Protein 1LAM (pdb70)

Organism: Bos taurus (NCBI:txid9913)

InterPro domains:
  IPR000819 Peptidase M17, leucyl aminopeptidase, C-terminal [PF00883] (197-508)
  IPR000819 Peptidase M17, leucyl aminopeptidase, C-terminal [PS00631] (362-369)
  IPR008283 Peptidase M17, leucyl aminopeptidase, N-terminal [PF02789] (37-168)
  IPR011356 Peptidase M17, leucine aminopeptidase/peptidase B [PR00481] (277-294)
  IPR011356 Peptidase M17, leucine aminopeptidase/peptidase B [PR00481] (299-320)
  IPR011356 Peptidase M17, leucine aminopeptidase/peptidase B [PR00481] (336-357)
  IPR011356 Peptidase M17, leucine aminopeptidase/peptidase B [PR00481] (358-378)
  IPR011356 Peptidase M17, leucine aminopeptidase/peptidase B [PR00481] (386-401)
  IPR011356 Peptidase M17, leucine aminopeptidase/peptidase B [PTHR11963] (36-516)
  IPR011356 Peptidase M17, leucine aminopeptidase/peptidase B [cd00433] (33-511)
  IPR023042 Peptidase M17, leucine aminopeptidase [MF_00181] (21-516)
  IPR043472 Macro domain-like [G3DSA:3.40.220.10] (33-197)
  IPR043472 Macro domain-like [SSF52949] (33-190)

Foldseek 3Di:
DEAEEWEWEDDDPVDPDTGTDPVVVVVCVVLVNVVVVVCVVVDDDAAQLDKDWDADSDPVHRIYIYFYQYHLPQQFDPVQLAGNSLLSLLNRLLSRLVVCQVVVHAEYAYECSVQLLSNLLSNLQSVDDQPPPDPDDTHHHHYYHDDDDCPVRNVLNPLLNVLLSQLQNLQFDFLVCNAQVNVLVVLVVLLVVLAVQKDKDFAFPVVCVVLVAFLLVQQFFQDPGTKTKIKMKHQLAPDNLPQAAEEEEEAACAEQQEPLGDDDPPSRSRNNQRSQLSLVSSLSSSCSNVSQNGMYMYIYTHHHGYYDPRHDDAQDWTAGSVRFIEHENGSSQSSLSSLLNRQLVVVVSVHPAYETEGLGDVVVCVVQAQSAWEKEWLDPVLVVLLSNLCNHVVRHYDYDYADVVLLVQFCPDDPTRGYSAGPDPPPRVNNSVSSNVVSDPDNHYMYTNCNRNQWDPPPSSSHHGGGRSPPNSSSNSSSNVVSD

Solvent-accessible surface area: 19747 Å² total; per-residue (Å²): 111,61,0,0,0,0,0,2,19,22,103,66,189,166,56,134,64,24,74,18,9,81,16,0,101,81,8,27,149,117,11,110,27,81,0,33,108,56,11,93,124,44,42,95,89,10,144,52,27,135,46,53,27,13,135,61,15,48,163,68,16,50,8,0,0,0,0,0,4,6,104,128,121,17,30,104,36,140,161,75,37,52,45,66,10,32,16,26,16,6,16,0,0,0,14,0,0,79,59,0,13,114,65,123,13,66,41,2,42,0,1,22,2,75,31,5,29,2,0,0,3,0,0,32,0,0,24,47,56,42,34,89,120,128,194,137,131,81,50,132,21,52,25,138,24,40,55,78,159,56,109,152,41,11,105,46,0,34,25,1,0,49,5,1,16,20,0,7,78,0,0,34,4,40,15,135,82,5,20,0,48,72,0,0,81,10,0,46,91,39,0,102,102,17,12,168,94,13,49,18,76,52,50,72,93,62,33,0,83,132,45,103,0,24,0,0,34,5,3,4,86,6,17,160,46,77,11,9,0,0,4,0,39,2,91,13,17,128,73,96,96,58,55,18,2,0,0,0,0,6,0,0,1,42,4,8,0,1,80,29,113,57,83,90,86,107,42,80,57,38,45,0,5,0,0,0,0,0,0,0,1,0,0,0,9,2,0,0,113,48,72,9,67,16,13,1,9,1,0,0,0,0,0,24,6,72,52,52,91,133,7,7,117,67,28,32,65,18,118,0,58,63,32,68,43,0,14,0,54,52,3,40,10,1,2,17,0,0,0,0,0,0,0,22,20,0,44,74,45,120,13,71,1,0,0,0,0,0,7,20,13,55,35,2,68,152,52,56,23,22,37,12,1,0,0,0,5,70,10,68,98,0,36,66,84,0,47,69,0,1,27,46,4,8,5,53,4,135,87,30,44,31,122,114,111,32,10,165,18,0,81,82,26,163,110,19,74,1,12,0,59,15,93,134,232,78,43,20,3,8,4,0,0,1,0,0,54,42,8,16,128,21,93,76,0,0,0,1,0,0,20,8,1,16,31,2,127,115,77,22,70,5,6,45,162,19,5,0,0,10,0,0,2,1,0,0,7,3,0,51,92,58,23,164

Secondary structure (DSSP, 8-state):
-EEEEEEEPPPPTT-SSPPB-HHHHHHHHHTTTHHHHHHHHT-SPPPTT-EEEEEEEETTEEEEEEEE---TT--EETTTTEEHHHHHHHHHHHHHHHHHHHTT-SEEEE--TT-HHHHHHHHHHHH----TT-SS-PPP-EEEESSSS-HHHHHHHHHHHHHHHHHHHHHHS-TTTS-HHHHHHHHHHHHHHH-SSEEEEEE-HHHHHHTT-HHHHHHHTTSSSPPEEEEEEEE-SSSTTSPPEEEEE-EEEEE--TTSPPPSTTGGGGGGTTHHHHHHHHHHHHHHHTT-SSEEEEEEEEEEE--STTS--TTEEEE-TTS-EEEES-TT--HHHHHHHHHHHHHTT--SEEEEEE---HHHHHHHTTS-EEEEES-HHHHHHHHHHHHHHS--EEE----HHHHHHHH--SSSSEESS-SSSTTHHHHHHHHHHTT---SSEEEEE-GGGSEESSSSTTS-SEE--TTHHHHHHHHHHHH-

Radius of gyration: 23.84 Å; Cα contacts (8 Å, |Δi|>4): 1180; chains: 1; bounding box: 74×49×53 Å

B-factor: mean 13.64, std 7.64, range [2.0, 50.79]

GO terms:
  GO:0004177 aminopeptidase activity (F, EXP)
  GO:0004180 carboxypeptidase activity (F, EXP)
  GO:0005737 cytoplasm (C, IDA)
  GO:0097718 disordered domain specific binding (F, IPI)

Sequence (484 aa):
TKGLVLGIYSKEKEEDEPQFTSAGENFNKLVSGKLREILNISGPPLKAGKTRTFYGLHEDFPSVVVVGLGKKTAGIDEQENWHEGKENIRAAVAAGCRQIQDLEIPSVEVDPCGDAQAAAEGAVLGLYEYDDLKQKRKVVVSAKLHGSEDQEAWQRGVLFASGQNLARRLMETPANEMTPTKFAEIVEENLKSASIKTDVFIRPKSWIEEQEMGSFLSVAKGSEEPPVFLEIHYKGSPNASEPPLVFVGKGITFDSGGISIKAAANMDLMRADMGGAATICSAIVSAAKLDLPINIVGLAPLCENMPSGKANKPGDVVRARNGKTIQVDNTDAEGRLILADALCYAHTFNPKVIINAATLTGAMDIALGSGATGVFTNSSWLWNKLFEASIETGDRVWRMPLFEHYTRQVIDCQLADVNNIGKYRSAGACTAAAFLKEFVTHPKWAHLDIAGVMTNKDEVPYLRKGMAGRPTRTLIEFLFRFSQ

Nearest PDB structures (foldseek):
  2ewb-assembly1_A  TM=1.000E+00  e=9.509E-94  Bos taurus
  2j9a-assembly1_A  TM=1.001E+00  e=2.720E-93  Bos taurus
  1bll-assembly1_E  TM=1.001E+00  e=2.549E-89  Bos taurus
  1gyt-assembly2_I  TM=8.696E-01  e=6.888E-42  Escherichia coli K-12
  8d1x-assembly1_E  TM=8.751E-01  e=3.478E-42  Neisseria gonorrhoeae NCCP11945

Structure (mmCIF, N/CA/C/O backbone):
data_1LAM
#
_entry.id   1LAM
#
_cell.length_a   131.500
_cell.length_b   131.500
_cell.length_c   121.300
_cell.angle_alpha   90.00
_cell.angle_beta   90.00
_cell.angle_gamma   120.00
#
_symmetry.space_group_name_H-M   'P 63 2 2'
#
loop_
_entity.id
_entity.type
_entity.pdbx_description
1 polymer 'LEUCINE AMINOPEPTIDASE'
2 non-polymer 'ZINC ION'
3 non-polymer 'CARBONATE ION'
4 non-polymer (4R)-2-METHYLPENTANE-2,4-DIOL
5 water water
#
loop_
_atom_site.group_PDB
_atom_site.id
_atom_site.type_symbol
_atom_site.label_atom_id
_atom_site.label_alt_id
_atom_site.label_comp_id
_atom_site.label_asym_id
_atom_site.label_entity_id
_atom_site.label_seq_id
_atom_site.pdbx_PDB_ins_code
_atom_site.Cartn_x
_atom_site.Cartn_y
_atom_site.Cartn_z
_atom_site.occupancy
_atom_site.B_iso_or_equiv
_atom_site.auth_seq_id
_atom_site.auth_comp_id
_atom_site.auth_asym_id
_atom_site.auth_atom_id
_atom_site.pdbx_PDB_model_num
ATOM 1 N N . THR A 1 1 ? 19.483 64.797 14.676 1.00 38.06 1 THR A N 1
ATOM 2 C CA . THR A 1 1 ? 19.602 65.913 13.694 1.00 37.51 1 THR A CA 1
ATOM 3 C C . THR A 1 1 ? 20.837 66.791 13.949 1.00 35.20 1 THR A C 1
ATOM 4 O O . THR A 1 1 ? 21.931 66.495 13.424 1.00 32.84 1 THR A O 1
ATOM 8 N N . LYS A 1 2 ? 20.667 67.786 14.829 1.00 31.88 2 LYS A N 1
ATOM 9 C CA . LYS A 1 2 ? 21.709 68.737 15.170 1.00 28.47 2 LYS A CA 1
ATOM 10 C C . LYS A 1 2 ? 21.929 68.835 16.679 1.00 24.22 2 LYS A C 1
ATOM 11 O O . LYS A 1 2 ? 20.974 68.901 17.456 1.00 24.24 2 LYS A O 1
ATOM 17 N N . GLY A 1 3 ? 23.190 68.769 17.091 1.00 19.26 3 GLY A N 1
ATOM 18 C CA . GLY A 1 3 ? 23.522 68.893 18.502 1.00 14.86 3 GLY A CA 1
ATOM 19 C C . GLY A 1 3 ? 24.177 70.242 18.786 1.00 13.21 3 GLY A C 1
ATOM 20 O O . GLY A 1 3 ? 24.630 70.938 17.868 1.00 12.23 3 GLY A O 1
ATOM 21 N N . LEU A 1 4 ? 24.239 70.609 20.062 1.00 11.93 4 LEU A N 1
ATOM 22 C CA . LEU A 1 4 ? 24.836 71.877 20.469 1.00 10.83 4 LEU A CA 1
ATOM 23 C C . LEU A 1 4 ? 25.745 71.688 21.679 1.00 10.18 4 LEU A C 1
ATOM 24 O O . LEU A 1 4 ? 25.366 71.016 22.629 1.00 10.21 4 LEU A O 1
ATOM 29 N N . VAL A 1 5 ? 26.952 72.246 21.608 1.00 9.90 5 VAL A N 1
ATOM 30 C CA . VAL A 1 5 ? 27.915 72.192 22.707 1.00 9.28 5 VAL A CA 1
ATOM 31 C C . VAL A 1 5 ? 28.065 73.625 23.245 1.00 8.85 5 VAL A C 1
ATOM 32 O O . VAL A 1 5 ? 28.407 74.541 22.485 1.00 8.41 5 VAL A O 1
ATOM 36 N N . LEU A 1 6 ? 27.792 73.804 24.541 1.00 7.75 6 LEU A N 1
ATOM 37 C CA . LEU A 1 6 ? 27.875 75.108 25.210 1.00 8.95 6 LEU A CA 1
ATOM 38 C C . LEU A 1 6 ? 28.801 75.035 26.413 1.00 8.07 6 LEU A C 1
ATOM 39 O O . LEU A 1 6 ? 28.850 74.025 27.099 1.00 9.28 6 LEU A O 1
ATOM 44 N N . GLY A 1 7 ? 29.492 76.130 26.705 1.00 8.64 7 GLY A N 1
ATOM 45 C CA . GLY A 1 7 ? 30.378 76.123 27.846 1.00 8.10 7 GLY A CA 1
ATOM 46 C C . GLY A 1 7 ? 29.894 76.929 29.040 1.00 7.99 7 GLY A C 1
ATOM 47 O O . GLY A 1 7 ? 29.092 77.866 28.906 1.00 8.95 7 GLY A O 1
ATOM 48 N N . ILE A 1 8 ? 30.343 76.520 30.223 1.00 8.42 8 ILE A N 1
ATOM 49 C CA . ILE A 1 8 ? 30.037 77.228 31.461 1.00 9.40 8 ILE A CA 1
ATOM 50 C C . ILE A 1 8 ? 31.348 77.279 32.265 1.00 10.47 8 ILE A C 1
ATOM 51 O O . ILE A 1 8 ? 32.161 76.339 32.216 1.00 9.91 8 ILE A O 1
ATOM 56 N N . TYR A 1 9 ? 31.574 78.394 32.951 1.00 10.25 9 TYR A N 1
ATOM 57 C CA . TYR A 1 9 ? 32.791 78.577 33.731 1.00 10.61 9 TYR A CA 1
ATOM 58 C C . TYR A 1 9 ? 32.611 78.161 35.177 1.00 11.25 9 TYR A C 1
ATOM 59 O O . TYR A 1 9 ? 31.481 77.947 35.627 1.00 12.10 9 TYR A O 1
ATOM 68 N N . SER A 1 10 ? 33.727 78.027 35.892 1.00 11.43 10 SER A N 1
ATOM 69 C CA . SER A 1 10 ? 33.705 77.717 37.320 1.00 12.63 10 SER A CA 1
ATOM 70 C C . SER A 1 10 ? 33.255 79.016 37.995 1.00 12.90 10 SER A C 1
ATOM 71 O O . SER A 1 10 ? 33.621 80.107 37.553 1.00 11.65 10 SER A O 1
ATOM 74 N N . LYS A 1 11 ? 32.460 78.915 39.054 1.00 14.29 11 LYS A N 1
ATOM 75 C CA . LYS A 1 11 ? 31.981 80.113 39.734 1.00 15.58 11 LYS A CA 1
ATOM 76 C C . LYS A 1 11 ? 33.094 80.847 40.479 1.00 16.82 11 LYS A C 1
ATOM 77 O O . LYS A 1 11 ? 33.917 80.215 41.129 1.00 16.76 11 LYS A O 1
ATOM 83 N N . GLU A 1 12 ? 33.132 82.174 40.365 1.00 18.06 12 GLU A N 1
ATOM 84 C CA . GLU A 1 12 ? 34.123 82.994 41.067 1.00 20.34 12 GLU A CA 1
ATOM 85 C C . GLU A 1 12 ? 33.508 83.369 42.423 1.00 22.27 12 GLU A C 1
ATOM 86 O O . GLU A 1 12 ? 32.293 83.520 42.523 1.00 22.00 12 GLU A O 1
ATOM 92 N N . LYS A 1 13 ? 34.343 83.558 43.446 1.00 24.59 13 LYS A N 1
ATOM 93 C CA . LYS A 1 13 ? 33.876 83.876 44.802 1.00 27.86 13 LYS A CA 1
ATOM 94 C C . LYS A 1 13 ? 32.732 84.898 44.960 1.00 28.04 13 LYS A C 1
ATOM 95 O O . LYS A 1 13 ? 31.806 84.675 45.737 1.00 28.66 13 LYS A O 1
ATOM 101 N N . GLU A 1 14 ? 32.806 86.025 44.266 1.00 28.97 14 GLU A N 1
ATOM 102 C CA . GLU A 1 14 ? 31.741 87.013 44.398 1.00 30.09 14 GLU A CA 1
ATOM 103 C C . GLU A 1 14 ? 30.546 86.835 43.458 1.00 29.32 14 GLU A C 1
ATOM 104 O O . GLU A 1 14 ? 29.652 87.677 43.442 1.00 29.33 14 GLU A O 1
ATOM 110 N N . GLU A 1 15 ? 30.528 85.751 42.686 1.00 27.18 15 GLU A N 1
ATOM 111 C CA . GLU A 1 15 ? 29.410 85.499 41.770 1.00 25.78 15 GLU A CA 1
ATOM 112 C C . GLU A 1 15 ? 28.394 84.643 42.529 1.00 25.88 15 GLU A C 1
ATOM 113 O O . GLU A 1 15 ? 28.768 83.883 43.428 1.00 25.35 15 GLU A O 1
ATOM 119 N N . ASP A 1 16 ? 27.113 84.814 42.208 1.00 25.92 16 ASP A N 1
ATOM 120 C CA . ASP A 1 16 ? 26.050 84.044 42.855 1.00 26.49 16 ASP A CA 1
ATOM 121 C C . ASP A 1 16 ? 25.876 82.682 42.185 1.00 23.29 16 ASP A C 1
ATOM 122 O O . ASP A 1 16 ? 25.365 81.752 42.802 1.00 22.47 16 ASP A O 1
ATOM 127 N N . GLU A 1 17 ? 26.293 82.578 40.921 1.00 20.12 17 GLU A N 1
ATOM 128 C CA . GLU A 1 17 ? 26.165 81.343 40.160 1.00 16.91 17 GLU A CA 1
ATOM 129 C C . GLU A 1 17 ? 27.221 81.308 39.054 1.00 14.81 17 GLU A C 1
ATOM 130 O O . GLU A 1 17 ? 27.704 82.360 38.605 1.00 13.84 17 GLU A O 1
ATOM 136 N N . PRO A 1 18 ? 27.637 80.095 38.634 1.00 14.02 18 PRO A N 1
ATOM 137 C CA . PRO A 1 18 ? 28.640 79.992 37.568 1.00 12.56 18 PRO A CA 1
ATOM 138 C C . PRO A 1 18 ? 28.140 80.653 36.281 1.00 11.81 18 PRO A C 1
ATOM 139 O O . PRO A 1 18 ? 26.967 80.554 35.941 1.00 12.49 18 PRO A O 1
ATOM 143 N N . GLN A 1 19 ? 29.033 81.331 35.573 1.00 11.89 19 GLN A N 1
ATOM 144 C CA . GLN A 1 19 ? 28.652 82.060 34.359 1.00 12.08 19 GLN A CA 1
ATOM 145 C C . GLN A 1 19 ? 28.763 81.302 33.047 1.00 12.52 19 GLN A C 1
ATOM 146 O O . GLN A 1 19 ? 29.778 80.643 32.779 1.00 11.12 19 GLN A O 1
ATOM 152 N N . PHE A 1 20 ? 27.713 81.377 32.233 1.00 12.11 20 PHE A N 1
ATOM 153 C CA . PHE A 1 20 ? 27.760 80.755 30.910 1.00 12.35 20 PHE A CA 1
ATOM 154 C C . PHE A 1 20 ? 28.615 81.677 30.026 1.00 12.79 20 PHE A C 1
ATOM 155 O O . PHE A 1 20 ? 28.916 82.827 30.385 1.00 11.45 20 PHE A O 1
ATOM 163 N N . THR A 1 21 ? 29.049 81.147 28.894 1.00 11.37 21 THR A N 1
ATOM 164 C CA . THR A 1 21 ? 29.761 81.948 27.917 1.00 10.45 21 THR A CA 1
ATOM 165 C C . THR A 1 21 ? 28.633 82.836 27.322 1.00 11.15 21 THR A C 1
ATOM 166 O O . THR A 1 21 ? 27.446 82.648 27.639 1.00 10.87 21 THR A O 1
ATOM 170 N N . SER A 1 22 ? 28.983 83.710 26.390 1.00 10.76 22 SER A N 1
ATOM 171 C CA . SER A 1 22 ? 27.987 84.563 25.738 1.00 12.11 22 SER A CA 1
ATOM 172 C C . SER A 1 22 ? 26.929 83.704 25.007 1.00 11.91 22 SER A C 1
ATOM 173 O O . SER A 1 22 ? 25.726 83.945 25.125 1.00 11.73 22 SER A O 1
ATOM 176 N N . ALA A 1 23 ? 27.386 82.691 24.267 1.00 11.36 23 ALA A N 1
ATOM 177 C CA . ALA A 1 23 ? 26.481 81.801 23.544 1.00 10.65 23 ALA A CA 1
ATOM 178 C C . ALA A 1 23 ? 25.551 81.016 24.491 1.00 11.46 23 ALA A C 1
ATOM 179 O O . ALA A 1 23 ? 24.362 80.833 24.202 1.00 10.82 23 ALA A O 1
ATOM 181 N N . GLY A 1 24 ? 26.098 80.545 25.611 1.00 10.91 24 GLY A N 1
ATOM 182 C CA . GLY A 1 24 ? 25.298 79.808 26.573 1.00 11.58 24 GLY A CA 1
ATOM 183 C C . GLY A 1 24 ? 24.241 80.716 27.183 1.00 12.21 24 GLY A C 1
ATOM 184 O O . GLY A 1 24 ? 23.088 80.316 27.379 1.00 10.72 24 GLY A O 1
ATOM 185 N N . GLU A 1 25 ? 24.645 81.945 27.488 1.00 12.48 25 GLU A N 1
ATOM 186 C CA . GLU A 1 25 ? 23.745 82.944 28.056 1.00 14.14 25 GLU A CA 1
ATOM 187 C C . GLU A 1 25 ? 22.629 83.274 27.047 1.00 13.86 25 GLU A C 1
ATOM 188 O O . GLU A 1 25 ? 21.452 83.344 27.410 1.00 13.21 25 GLU A O 1
ATOM 194 N N . ASN A 1 26 ? 22.991 83.443 25.774 1.00 14.07 26 ASN A N 1
ATOM 195 C CA . ASN A 1 26 ? 22.002 83.733 24.725 1.00 15.76 26 ASN A CA 1
ATOM 196 C C . ASN A 1 26 ? 21.019 82.570 24.538 1.00 14.90 26 ASN A C 1
ATOM 197 O O . ASN A 1 26 ? 19.823 82.786 24.363 1.00 13.67 26 ASN A O 1
ATOM 202 N N . PHE A 1 27 ? 21.528 81.334 24.556 1.00 13.52 27 PHE A N 1
ATOM 203 C CA . PHE A 1 27 ? 20.652 80.169 24.393 1.00 12.64 27 PHE A CA 1
ATOM 204 C C . PHE A 1 27 ? 19.689 80.039 25.578 1.00 11.85 27 PHE A C 1
ATOM 205 O O . PHE A 1 27 ? 18.514 79.741 25.389 1.00 12.34 27 PHE A O 1
ATOM 213 N N . ASN A 1 28 ? 20.184 80.246 26.794 1.00 11.22 28 ASN A N 1
ATOM 214 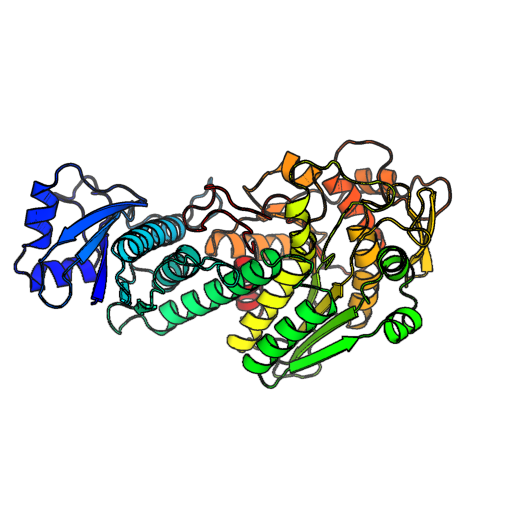C CA . ASN A 1 28 ? 19.330 80.171 27.975 1.00 12.09 28 ASN A CA 1
ATOM 215 C C . ASN A 1 28 ? 18.172 81.179 27.821 1.00 13.17 28 ASN A C 1
ATOM 216 O O . ASN A 1 28 ? 17.011 80.861 28.097 1.00 12.34 28 ASN A O 1
ATOM 221 N N . LYS A 1 29 ? 18.502 82.389 27.375 1.00 13.53 29 LYS A N 1
ATOM 222 C CA . LYS A 1 29 ? 17.511 83.444 27.154 1.00 15.06 29 LYS A CA 1
ATOM 223 C C . LYS A 1 29 ? 16.491 83.001 26.102 1.00 14.83 29 LYS A C 1
ATOM 224 O O . LYS A 1 29 ? 15.284 83.218 26.246 1.00 13.78 29 LYS A O 1
ATOM 230 N N . LEU A 1 30 ? 16.993 82.406 25.028 1.00 14.10 30 LEU A N 1
ATOM 231 C CA . LEU A 1 30 ? 16.143 81.920 23.952 1.00 14.96 30 LEU A CA 1
ATOM 232 C C . LEU A 1 30 ? 15.115 80.898 24.464 1.00 15.36 30 LEU A C 1
ATOM 233 O O . LEU A 1 30 ? 13.996 80.817 23.949 1.00 15.96 30 LEU A O 1
ATOM 238 N N . VAL A 1 31 ? 15.502 80.104 25.461 1.00 13.82 31 VAL A N 1
ATOM 239 C CA . VAL A 1 31 ? 14.590 79.105 26.009 1.00 12.81 31 VAL A CA 1
ATOM 240 C C . VAL A 1 31 ? 13.991 79.531 27.354 1.00 12.01 31 VAL A C 1
ATOM 241 O O . VAL A 1 31 ? 13.691 78.706 28.218 1.00 12.66 31 VAL A O 1
ATOM 245 N N . SER A 1 32 ? 13.848 80.838 27.529 1.00 12.97 32 SER A N 1
ATOM 246 C CA . SER A 1 32 ? 13.254 81.411 28.731 1.00 13.79 32 SER A CA 1
ATOM 247 C C . SER A 1 32 ? 13.792 80.980 30.097 1.00 14.04 32 SER A C 1
ATOM 248 O O . SER A 1 32 ? 13.042 80.934 31.083 1.00 14.38 32 SER A O 1
ATOM 251 N N . GLY A 1 33 ? 15.091 80.708 30.164 1.00 13.26 33 GLY A N 1
ATOM 252 C CA . GLY A 1 33 ? 15.709 80.317 31.419 1.00 12.71 33 GLY A CA 1
ATOM 253 C C . GLY A 1 33 ? 15.701 78.829 31.697 1.00 13.04 33 GLY A C 1
ATOM 254 O O . GLY A 1 33 ? 16.208 78.387 32.734 1.00 12.11 33 GLY A O 1
ATOM 255 N N . LYS A 1 34 ? 15.177 78.052 30.752 1.00 12.98 34 LYS A N 1
ATOM 256 C CA . LYS A 1 34 ? 15.079 76.602 30.907 1.00 14.26 34 LYS A CA 1
ATOM 257 C C . LYS A 1 34 ? 16.434 75.879 31.068 1.00 12.37 34 LYS A C 1
ATOM 258 O O . LYS A 1 34 ? 16.531 74.900 31.819 1.00 11.70 34 LYS A O 1
ATOM 264 N N . LEU A 1 35 ? 17.486 76.380 30.419 1.00 10.43 35 LEU A N 1
ATOM 265 C CA . LEU A 1 35 ? 18.813 75.752 30.543 1.00 10.77 35 LEU A CA 1
ATOM 266 C C . LEU A 1 35 ? 19.352 75.894 31.978 1.00 10.66 35 LEU A C 1
ATOM 267 O O . LEU A 1 35 ? 19.774 74.910 32.590 1.00 10.13 35 LEU A O 1
ATOM 272 N N . ARG A 1 36 ? 19.307 77.114 32.523 1.00 9.90 36 ARG A N 1
ATOM 273 C CA . ARG A 1 36 ? 19.779 77.345 33.881 1.00 9.88 36 ARG A CA 1
ATOM 274 C C . ARG A 1 36 ? 18.953 76.542 34.879 1.00 10.67 36 ARG A C 1
ATOM 275 O O . ARG A 1 36 ? 19.488 75.940 35.812 1.00 11.08 36 ARG A O 1
ATOM 283 N N . GLU A 1 37 ? 17.646 76.518 34.662 1.00 11.16 37 GLU A N 1
ATOM 284 C CA . GLU A 1 37 ? 16.754 75.793 35.559 1.00 12.01 37 GLU A CA 1
ATOM 285 C C . GLU A 1 37 ? 17.101 74.305 35.632 1.00 11.48 37 GLU A C 1
ATOM 286 O O . GLU A 1 37 ? 17.231 73.755 36.723 1.00 11.52 37 GLU A O 1
ATOM 292 N N . ILE A 1 38 ? 17.303 73.681 34.478 1.00 10.80 38 ILE A N 1
ATOM 293 C CA . ILE A 1 38 ? 17.595 72.256 34.442 1.00 10.72 38 ILE A CA 1
ATOM 294 C C . ILE A 1 38 ? 19.008 71.942 34.960 1.00 10.70 38 ILE A C 1
ATOM 295 O O . ILE A 1 38 ? 19.225 70.944 35.667 1.00 10.37 38 ILE A O 1
ATOM 300 N N . LEU A 1 39 ? 19.959 72.823 34.660 1.00 10.21 39 LEU A N 1
ATOM 301 C CA . LEU A 1 39 ? 21.323 72.651 35.138 1.00 9.79 39 LEU A CA 1
ATOM 302 C C . LEU A 1 39 ? 21.299 72.677 36.678 1.00 10.47 39 LEU A C 1
ATOM 303 O O . LEU A 1 39 ? 21.963 71.864 37.332 1.00 10.84 39 LEU A O 1
ATOM 308 N N . ASN A 1 40 ? 20.521 73.587 37.260 1.00 10.63 40 ASN A N 1
ATOM 309 C CA . ASN A 1 40 ? 20.420 73.662 38.717 1.00 12.48 40 ASN A CA 1
ATOM 310 C C . ASN A 1 40 ? 19.794 72.385 39.274 1.00 13.06 40 ASN A C 1
ATOM 311 O O . ASN A 1 40 ? 20.264 71.838 40.281 1.00 13.33 40 ASN A O 1
ATOM 316 N N . ILE A 1 41 ? 18.750 71.896 38.608 1.00 13.05 41 ILE A N 1
ATOM 317 C CA . ILE A 1 41 ? 18.082 70.667 39.031 1.00 13.63 41 ILE A CA 1
ATOM 318 C C . ILE A 1 41 ? 19.028 69.447 38.995 1.00 13.77 41 ILE A C 1
ATOM 319 O O . ILE A 1 41 ? 18.983 68.586 39.886 1.00 13.51 41 ILE A O 1
ATOM 324 N N . SER A 1 42 ? 19.903 69.390 37.990 1.00 12.75 42 SER A N 1
ATOM 325 C CA . SER A 1 42 ? 20.824 68.267 37.834 1.00 13.51 42 SER A CA 1
ATOM 326 C C . SER A 1 42 ? 21.871 68.098 38.935 1.00 15.22 42 SER A C 1
ATOM 327 O O . SER A 1 42 ? 22.573 67.088 38.969 1.00 16.46 42 SER A O 1
ATOM 330 N N . GLY A 1 43 ? 22.027 69.095 39.796 1.00 16.24 43 GLY A N 1
ATOM 331 C CA . GLY A 1 43 ? 22.969 68.936 40.888 1.00 16.32 43 GLY A CA 1
ATOM 332 C C . GLY A 1 43 ? 24.237 69.761 41.005 1.00 15.86 43 GLY A C 1
ATOM 333 O O . GLY A 1 43 ? 24.207 70.996 40.900 1.00 15.78 43 GLY A O 1
ATOM 334 N N . PRO A 1 44 ? 25.375 69.091 41.265 1.00 15.44 44 PRO A N 1
ATOM 335 C CA . PRO A 1 44 ? 26.682 69.736 41.427 1.00 14.22 44 PRO A CA 1
ATOM 336 C C . PRO A 1 44 ? 27.134 70.468 40.168 1.00 13.04 44 PRO A C 1
ATOM 337 O O . PRO A 1 44 ? 26.801 70.074 39.055 1.00 11.98 44 PRO A O 1
ATOM 341 N N . PRO A 1 45 ? 27.873 71.575 40.329 1.00 12.74 45 PRO A N 1
ATOM 342 C CA . PRO A 1 45 ? 28.326 72.314 39.147 1.00 11.88 45 PRO A CA 1
ATOM 343 C C . PRO A 1 45 ? 29.331 71.549 38.305 1.00 10.70 45 PRO A C 1
ATOM 344 O O . PRO A 1 45 ? 29.956 70.591 38.768 1.00 10.52 45 PRO A O 1
ATOM 348 N N . LEU A 1 46 ? 29.456 71.965 37.050 1.00 10.06 46 LEU A N 1
ATOM 349 C CA . LEU A 1 46 ? 30.387 71.353 36.122 1.00 10.67 46 LEU A CA 1
ATOM 350 C C . LEU A 1 46 ? 31.771 71.949 36.297 1.00 11.19 46 LEU A C 1
ATOM 351 O O . LEU A 1 46 ? 31.948 73.175 36.289 1.00 11.39 46 LEU A O 1
ATOM 356 N N . LYS A 1 47 ? 32.749 71.078 36.488 1.00 10.77 47 LYS A N 1
ATOM 357 C CA . LYS A 1 47 ? 34.131 71.505 36.622 1.00 11.99 47 LYS A CA 1
ATOM 358 C C . LYS A 1 47 ? 34.866 71.347 35.281 1.00 10.54 47 LYS A C 1
ATOM 359 O O . LYS A 1 47 ? 34.305 70.810 34.316 1.00 10.17 47 LYS A O 1
ATOM 365 N N . ALA A 1 48 ? 36.096 71.855 35.198 1.00 10.06 48 ALA A N 1
ATOM 366 C CA . ALA A 1 48 ? 36.872 71.789 33.960 1.00 9.27 48 ALA A CA 1
ATOM 367 C C . ALA A 1 48 ? 36.910 70.394 33.317 1.00 9.04 48 ALA A C 1
ATOM 368 O O . ALA A 1 48 ? 37.247 69.401 33.973 1.00 10.13 48 ALA A O 1
ATOM 370 N N . GLY A 1 49 ? 36.518 70.337 32.047 1.00 8.26 49 GLY A N 1
ATOM 371 C CA . GLY A 1 49 ? 36.540 69.097 31.298 1.00 8.97 49 GLY A CA 1
ATOM 372 C C . GLY A 1 49 ? 35.374 68.146 31.486 1.00 9.41 49 GLY A C 1
ATOM 373 O O . GLY A 1 49 ? 35.302 67.150 30.780 1.00 9.33 49 GLY A O 1
ATOM 374 N N . LYS A 1 50 ? 34.473 68.444 32.417 1.00 9.53 50 LYS A N 1
ATOM 375 C CA . LYS A 1 50 ? 33.311 67.592 32.676 1.00 10.57 50 LYS A CA 1
ATOM 376 C C . LYS A 1 50 ? 32.160 68.027 31.779 1.00 10.68 50 LYS A C 1
ATOM 377 O O . LYS A 1 50 ? 32.134 69.169 31.319 1.00 10.76 50 LYS A O 1
ATOM 383 N N . THR A 1 51 ? 31.214 67.119 31.536 1.00 9.80 51 THR A N 1
ATOM 384 C CA . THR A 1 51 ? 30.068 67.413 30.675 1.00 9.72 51 THR A CA 1
ATOM 385 C C . THR A 1 51 ? 28.771 66.868 31.269 1.00 8.77 51 THR A C 1
ATOM 386 O O . THR A 1 51 ? 28.796 65.957 32.115 1.00 8.32 51 THR A O 1
ATOM 390 N N . ARG A 1 52 ? 27.655 67.423 30.805 1.00 8.02 52 ARG A N 1
ATOM 391 C CA . ARG A 1 52 ? 26.316 67.001 31.202 1.00 9.37 52 ARG A CA 1
ATOM 392 C C . ARG A 1 52 ? 25.407 67.274 29.987 1.00 8.02 52 ARG A C 1
ATOM 393 O O . ARG A 1 52 ? 25.574 68.281 29.303 1.00 8.69 52 ARG A O 1
ATOM 401 N N . THR A 1 53 ? 24.473 66.369 29.712 1.00 8.62 53 THR A N 1
ATOM 402 C CA . THR A 1 53 ? 23.588 66.502 28.553 1.00 9.26 53 THR A CA 1
ATOM 403 C C . THR A 1 53 ? 22.133 66.745 28.959 1.00 9.21 53 THR A C 1
ATOM 404 O O . THR A 1 53 ? 21.626 66.101 29.880 1.00 8.78 53 THR A O 1
ATOM 408 N N . PHE A 1 54 ? 21.490 67.689 28.278 1.00 8.61 54 PHE A N 1
ATOM 409 C CA . PHE A 1 54 ? 20.099 68.049 28.532 1.00 8.09 54 PHE A CA 1
ATOM 410 C C . PHE A 1 54 ? 19.323 67.878 27.227 1.00 8.97 54 PHE A C 1
ATOM 411 O O . PHE A 1 54 ? 19.738 68.363 26.155 1.00 8.28 54 PHE A O 1
ATOM 419 N N . TYR A 1 55 ? 18.220 67.139 27.305 1.00 9.67 55 TYR A N 1
ATOM 420 C CA . TYR A 1 55 ? 17.394 66.840 26.134 1.00 9.33 55 TYR A CA 1
ATOM 421 C C . TYR A 1 55 ? 16.119 67.663 26.000 1.00 10.15 55 TYR A C 1
ATOM 422 O O . TYR A 1 55 ? 15.540 68.112 26.985 1.00 9.35 55 TYR A O 1
ATOM 431 N N . GLY A 1 56 ? 15.701 67.832 24.750 1.00 10.39 56 GLY A N 1
ATOM 432 C CA . GLY A 1 56 ? 14.480 68.541 24.428 1.00 10.68 56 GLY A CA 1
ATOM 433 C C . GLY A 1 56 ? 14.325 70.004 24.795 1.00 12.20 56 GLY A C 1
ATOM 434 O O . GLY A 1 56 ? 13.191 70.481 24.854 1.00 13.19 56 GLY A O 1
ATOM 435 N N . LEU A 1 57 ? 15.415 70.731 25.020 1.00 10.88 57 LEU A N 1
ATOM 436 C CA . LEU A 1 57 ? 15.295 72.143 25.376 1.00 12.09 57 LEU A CA 1
ATOM 437 C C . LEU A 1 57 ? 14.838 73.040 24.212 1.00 12.19 57 LEU A C 1
ATOM 438 O O . LEU A 1 57 ? 14.233 74.088 24.420 1.00 12.42 57 LEU A O 1
ATOM 443 N N . HIS A 1 58 ? 15.129 72.621 22.986 1.00 13.93 58 HIS A N 1
ATOM 444 C CA . HIS A 1 58 ? 14.752 73.397 21.806 1.00 14.33 58 HIS A CA 1
ATOM 445 C C . HIS A 1 58 ? 14.536 72.441 20.637 1.00 14.85 58 HIS A C 1
ATOM 446 O O . HIS A 1 58 ? 15.287 71.484 20.470 1.00 12.32 58 HIS A O 1
ATOM 453 N N . GLU A 1 59 ? 13.546 72.717 19.796 1.00 16.22 59 GLU A N 1
ATOM 454 C CA . GLU A 1 59 ? 13.269 71.831 18.671 1.00 17.99 59 GLU A CA 1
ATOM 455 C C . GLU A 1 59 ? 14.432 71.681 17.700 1.00 17.26 59 GLU A C 1
ATOM 456 O O . GLU A 1 59 ? 14.553 70.664 17.032 1.00 17.79 59 GLU A O 1
ATOM 462 N N . ASP A 1 60 ? 15.278 72.701 17.607 1.00 16.82 60 ASP A N 1
ATOM 463 C CA . ASP A 1 60 ? 16.433 72.649 16.705 1.00 17.67 60 ASP A CA 1
ATOM 464 C C . ASP A 1 60 ? 17.636 71.922 17.302 1.00 15.66 60 ASP A C 1
ATOM 465 O O . ASP A 1 60 ? 18.548 71.520 16.579 1.00 14.63 60 ASP A O 1
ATOM 470 N N . PHE A 1 61 ? 17.630 71.776 18.624 1.00 14.45 61 PHE A N 1
ATOM 471 C CA . PHE A 1 61 ? 18.722 71.126 19.335 1.00 15.09 61 PHE A CA 1
ATOM 472 C C . PHE A 1 61 ? 18.195 70.153 20.374 1.00 13.70 61 PHE A C 1
ATOM 473 O O . PHE A 1 61 ? 18.180 70.457 21.575 1.00 14.65 61 PHE A O 1
ATOM 481 N N . PRO A 1 62 ? 17.762 68.960 19.928 1.00 12.60 62 PRO A N 1
ATOM 482 C CA . PRO A 1 62 ? 17.228 67.942 20.839 1.00 12.41 62 PRO A CA 1
ATOM 483 C C . PRO A 1 62 ? 18.211 67.494 21.942 1.00 11.13 62 PRO A C 1
ATOM 484 O O . PRO A 1 62 ? 17.779 67.029 22.998 1.00 11.11 62 PRO A O 1
ATOM 488 N N . SER A 1 63 ? 19.519 67.655 21.697 1.00 9.36 63 SER A N 1
ATOM 489 C CA . SER A 1 63 ? 20.565 67.316 22.666 1.00 10.02 63 SER A CA 1
ATOM 490 C C . SER A 1 63 ? 21.511 68.508 22.824 1.00 9.87 63 SER A C 1
ATOM 491 O O . SER A 1 63 ? 22.111 68.970 21.835 1.00 10.26 63 SER A O 1
ATOM 494 N N . VAL A 1 64 ? 21.614 69.009 24.051 1.00 8.63 64 VAL A N 1
ATOM 495 C CA . VAL A 1 64 ? 22.506 70.123 24.379 1.00 8.60 64 VAL A CA 1
ATOM 496 C C . VAL A 1 64 ? 23.495 69.626 25.436 1.00 8.51 64 VAL A C 1
ATOM 497 O O . VAL A 1 64 ? 23.093 69.150 26.503 1.00 8.17 64 VAL A O 1
ATOM 501 N N . VAL A 1 65 ? 24.783 69.663 25.107 1.00 9.40 65 VAL A N 1
ATOM 502 C CA . VAL A 1 65 ? 25.816 69.225 26.041 1.00 9.29 65 VAL A CA 1
ATOM 503 C C . VAL A 1 65 ? 26.533 70.456 26.597 1.00 8.37 65 VAL A C 1
ATOM 504 O O . VAL A 1 65 ? 27.091 71.261 25.837 1.00 9.36 65 VAL A O 1
ATOM 508 N N . VAL A 1 66 ? 26.452 70.643 27.911 1.00 9.08 66 VAL A N 1
ATOM 509 C CA . VAL A 1 66 ? 27.128 71.769 28.559 1.00 9.42 66 VAL A CA 1
ATOM 510 C C . VAL A 1 66 ? 28.473 71.220 29.059 1.00 9.59 66 VAL A C 1
ATOM 511 O O . VAL A 1 66 ? 28.534 70.103 29.584 1.00 9.01 66 VAL A O 1
ATOM 515 N N . VAL A 1 67 ? 29.545 71.973 28.831 1.00 9.52 67 VAL A N 1
ATOM 516 C CA . VAL A 1 67 ? 30.886 71.548 29.226 1.00 9.82 67 VAL A CA 1
ATOM 517 C C . VAL A 1 67 ? 31.567 72.569 30.153 1.00 9.49 67 VAL A C 1
ATOM 518 O O . VAL A 1 67 ? 31.401 73.781 29.979 1.00 8.17 67 VAL A O 1
ATOM 522 N N . GLY A 1 68 ? 32.291 72.062 31.155 1.00 9.46 68 GLY A N 1
ATOM 523 C CA . GLY A 1 68 ? 32.978 72.919 32.104 1.00 9.62 68 GLY A CA 1
ATOM 524 C C . GLY A 1 68 ? 34.267 73.480 31.535 1.00 9.77 68 GLY A C 1
ATOM 525 O O . GLY A 1 68 ? 35.159 72.729 31.136 1.00 9.85 68 GLY A O 1
ATOM 526 N N . LEU A 1 69 ? 34.374 74.805 31.514 1.00 9.88 69 LEU A N 1
ATOM 527 C CA . LEU A 1 69 ? 35.548 75.482 30.975 1.00 9.79 69 LEU A CA 1
ATOM 528 C C . LEU A 1 69 ? 36.582 75.884 32.012 1.00 10.37 69 LEU A C 1
ATOM 529 O O . LEU A 1 69 ? 37.659 76.364 31.652 1.00 10.86 69 LEU A O 1
ATOM 534 N N . GLY A 1 70 ? 36.263 75.696 33.290 1.00 9.91 70 GLY A N 1
ATOM 535 C CA . GLY A 1 70 ? 37.201 76.081 34.333 1.00 10.61 70 GLY A CA 1
ATOM 536 C C . GLY A 1 70 ? 37.159 77.583 34.566 1.00 11.20 70 GLY A C 1
ATOM 537 O O . GLY A 1 70 ? 36.145 78.217 34.286 1.00 10.86 70 GLY A O 1
ATOM 538 N N . LYS A 1 71 ? 38.248 78.163 35.066 1.00 12.95 71 LYS A N 1
ATOM 539 C CA . LYS A 1 71 ? 38.273 79.598 35.343 1.00 13.32 71 LYS A CA 1
ATOM 540 C C . LYS A 1 71 ? 38.357 80.442 34.091 1.00 12.89 71 LYS A C 1
ATOM 541 O O . LYS A 1 71 ? 39.282 80.319 33.296 1.00 11.88 71 LYS A O 1
ATOM 547 N N . LYS A 1 72 ? 37.391 81.328 33.936 1.00 13.80 72 LYS A N 1
ATOM 548 C CA . LYS A 1 72 ? 37.330 82.193 32.767 1.00 14.80 72 LYS A CA 1
ATOM 549 C C . LYS A 1 72 ? 38.622 82.930 32.396 1.00 14.48 72 LYS A C 1
ATOM 550 O O . LYS A 1 72 ? 39.019 82.954 31.226 1.00 13.75 72 LYS A O 1
ATOM 556 N N . THR A 1 73 ? 39.287 83.507 33.387 1.00 13.39 73 THR A N 1
ATOM 557 C CA . THR A 1 73 ? 40.504 84.258 33.121 1.00 15.15 73 THR A CA 1
ATOM 558 C C . THR A 1 73 ? 41.818 83.481 33.196 1.00 15.87 73 THR A C 1
ATOM 559 O O . THR A 1 73 ? 42.893 84.086 33.314 1.00 17.47 73 THR A O 1
ATOM 563 N N . ALA A 1 74 ? 41.748 82.156 33.110 1.00 14.87 74 ALA A N 1
ATOM 564 C CA . ALA A 1 74 ? 42.954 81.340 33.162 1.00 14.54 74 ALA A CA 1
ATOM 565 C C . ALA A 1 74 ? 43.870 81.686 31.984 1.00 15.05 74 ALA A C 1
ATOM 566 O O . ALA A 1 74 ? 43.519 81.480 30.819 1.00 16.50 74 ALA A O 1
ATOM 568 N N . GLY A 1 75 ? 45.050 82.208 32.294 1.00 14.21 75 GLY A N 1
ATOM 569 C CA . GLY A 1 75 ? 45.990 82.579 31.250 1.00 13.03 75 GLY A CA 1
ATOM 570 C C . GLY A 1 75 ? 47.215 81.687 31.234 1.00 13.07 75 GLY A C 1
ATOM 571 O O . GLY A 1 75 ? 47.108 80.473 31.420 1.00 12.25 75 GLY A O 1
ATOM 572 N N . ILE A 1 76 ? 48.387 82.275 31.024 1.00 12.60 76 ILE A N 1
ATOM 573 C CA . ILE A 1 76 ? 49.586 81.468 30.993 1.00 13.17 76 ILE A CA 1
ATOM 574 C C . ILE A 1 76 ? 49.916 80.974 32.392 1.00 13.98 76 ILE A C 1
ATOM 575 O O . ILE A 1 76 ? 49.949 81.757 33.351 1.00 13.72 76 ILE A O 1
ATOM 580 N N . ASP A 1 77 ? 50.075 79.662 32.513 1.00 12.88 77 ASP A N 1
ATOM 581 C CA . ASP A 1 77 ? 50.410 79.041 33.775 1.00 13.81 77 ASP A CA 1
ATOM 582 C C . ASP A 1 77 ? 51.937 78.971 33.813 1.00 15.23 77 ASP A C 1
ATOM 583 O O . ASP A 1 77 ? 52.564 78.242 33.038 1.00 15.92 77 ASP A O 1
ATOM 588 N N . GLU A 1 78 ? 52.511 79.754 34.717 1.00 15.41 78 GLU A N 1
ATOM 589 C CA . GLU A 1 78 ? 53.948 79.858 34.918 1.00 18.28 78 GLU A CA 1
ATOM 590 C C . GLU A 1 78 ? 54.612 78.501 35.195 1.00 18.41 78 GLU A C 1
ATOM 591 O O . GLU A 1 78 ? 55.747 78.256 34.789 1.00 18.60 78 GLU A O 1
ATOM 597 N N . GLN A 1 79 ? 53.928 77.646 35.948 1.00 16.48 79 GLN A N 1
ATOM 598 C CA . GLN A 1 79 ? 54.465 76.332 36.290 1.00 16.64 79 GLN A CA 1
ATOM 599 C C . GLN A 1 79 ? 54.332 75.280 35.187 1.00 15.98 79 GLN A C 1
ATOM 600 O O . GLN A 1 79 ? 55.180 74.399 35.073 1.00 18.58 79 GLN A O 1
ATOM 606 N N . GLU A 1 80 ? 53.295 75.389 34.363 1.00 12.29 80 GLU A N 1
ATOM 607 C CA . GLU A 1 80 ? 53.055 74.398 33.323 1.00 10.61 80 GLU A CA 1
ATOM 608 C C . GLU A 1 80 ? 53.572 74.781 31.936 1.00 11.13 80 GLU A C 1
ATOM 609 O O . GLU A 1 80 ? 53.589 73.951 31.018 1.00 10.30 80 GLU A O 1
ATOM 615 N N . ASN A 1 81 ? 53.998 76.031 31.783 1.00 9.65 81 ASN A N 1
ATOM 616 C CA . ASN A 1 81 ? 54.522 76.513 30.508 1.00 9.25 81 ASN A CA 1
ATOM 617 C C . ASN A 1 81 ? 53.529 76.393 29.344 1.00 10.19 81 ASN A C 1
ATOM 618 O O . ASN A 1 81 ? 53.898 75.972 28.237 1.00 10.22 81 ASN A O 1
ATOM 623 N N . TRP A 1 82 ? 52.263 76.712 29.601 1.00 9.88 82 TRP A N 1
ATOM 624 C CA . TRP A 1 82 ? 51.256 76.714 28.544 1.00 9.22 82 TRP A CA 1
ATOM 625 C C . TRP A 1 82 ? 50.136 77.674 28.909 1.00 10.31 82 TRP A C 1
ATOM 626 O O . TRP A 1 82 ? 50.079 78.173 30.041 1.00 9.55 82 TRP A O 1
ATOM 637 N N . HIS A 1 83 ? 49.327 78.022 27.917 1.00 10.49 83 HIS A N 1
ATOM 638 C CA . HIS A 1 83 ? 48.188 78.889 28.165 1.00 10.05 83 HIS A CA 1
ATOM 639 C C . HIS A 1 83 ? 47.078 77.943 28.679 1.00 9.26 83 HIS A C 1
ATOM 640 O O . HIS A 1 83 ? 46.525 77.130 27.924 1.00 8.76 83 HIS A O 1
ATOM 647 N N . GLU A 1 84 ? 46.787 78.024 29.973 1.00 8.99 84 GLU A N 1
ATOM 648 C CA . GLU A 1 84 ? 45.797 77.149 30.614 1.00 9.95 84 GLU A CA 1
ATOM 649 C C . GLU A 1 84 ? 44.373 77.243 30.071 1.00 9.73 84 GLU A C 1
ATOM 650 O O . GLU A 1 84 ? 43.704 76.213 29.910 1.00 8.13 84 GLU A O 1
ATOM 656 N N . GLY A 1 85 ? 43.899 78.470 29.843 1.00 8.43 85 GLY A N 1
ATOM 657 C CA . GLY A 1 85 ? 42.564 78.663 29.307 1.00 8.97 85 GLY A CA 1
ATOM 658 C C . GLY A 1 85 ? 42.385 77.924 27.987 1.00 9.21 85 GLY A C 1
ATOM 659 O O . GLY A 1 85 ? 41.373 77.238 27.787 1.00 9.92 85 GLY A O 1
ATOM 660 N N . LYS A 1 86 ? 43.355 78.042 27.078 1.00 7.68 86 LYS A N 1
ATOM 661 C CA . LYS A 1 86 ? 43.258 77.348 25.800 1.00 7.69 86 LYS A CA 1
ATOM 662 C C . LYS A 1 86 ? 43.174 75.825 26.010 1.00 7.11 86 LYS A C 1
ATOM 663 O O . LYS A 1 86 ? 42.338 75.153 25.403 1.00 8.93 86 LYS A O 1
ATOM 669 N N . GLU A 1 87 ? 43.992 75.296 26.918 1.00 6.73 87 GLU A N 1
ATOM 670 C CA . GLU A 1 87 ? 43.983 73.856 27.199 1.00 7.57 87 GLU A CA 1
ATOM 671 C C . GLU A 1 87 ? 42.640 73.383 27.776 1.00 7.12 87 GLU A C 1
ATOM 672 O O . GLU A 1 87 ? 42.160 72.299 27.425 1.00 6.81 87 GLU A O 1
ATOM 678 N N . ASN A 1 88 ? 42.042 74.197 28.650 1.00 8.42 88 ASN A N 1
ATOM 679 C CA . ASN A 1 88 ? 40.739 73.890 29.275 1.00 8.35 88 ASN A CA 1
ATOM 680 C C . ASN A 1 88 ? 39.673 73.796 28.177 1.00 8.31 88 ASN A C 1
ATOM 681 O O . ASN A 1 88 ? 38.844 72.879 28.183 1.00 7.71 88 ASN A O 1
ATOM 686 N N . ILE A 1 89 ? 39.709 74.749 27.242 1.00 8.00 89 ILE A N 1
ATOM 687 C CA . ILE A 1 89 ? 38.755 74.803 26.129 1.00 8.12 89 ILE A CA 1
ATOM 688 C C . ILE A 1 89 ? 38.887 73.594 25.194 1.00 8.02 89 ILE A C 1
ATOM 689 O O . ILE A 1 89 ? 37.881 72.961 24.851 1.00 7.54 89 ILE A O 1
ATOM 694 N N . ARG A 1 90 ? 40.109 73.274 24.777 1.00 8.08 90 ARG A N 1
ATOM 695 C CA . ARG A 1 90 ? 40.324 72.119 23.887 1.00 9.00 90 ARG A CA 1
ATOM 696 C C . ARG A 1 90 ? 39.770 70.826 24.522 1.00 8.99 90 ARG A C 1
ATOM 697 O O . ARG A 1 90 ? 39.063 70.051 23.875 1.00 8.99 90 ARG A O 1
ATOM 705 N N . ALA A 1 91 ? 40.093 70.611 25.798 1.00 8.50 91 ALA A N 1
ATOM 706 C CA . ALA A 1 91 ? 39.654 69.422 26.519 1.00 8.24 91 ALA A CA 1
ATOM 707 C C . ALA A 1 91 ? 38.136 69.372 26.684 1.00 8.39 91 ALA A C 1
ATOM 708 O O . ALA A 1 91 ? 37.515 68.346 26.421 1.00 9.04 91 ALA A O 1
ATOM 710 N N . ALA A 1 92 ? 37.550 70.481 27.123 1.00 9.03 92 ALA A N 1
ATOM 711 C CA . ALA A 1 92 ? 36.109 70.577 27.343 1.00 8.76 92 ALA A CA 1
ATOM 712 C C . ALA A 1 92 ? 35.328 70.349 26.066 1.00 8.68 92 ALA A C 1
ATOM 713 O O . ALA A 1 92 ? 34.366 69.564 26.050 1.00 8.65 92 ALA A O 1
ATOM 715 N N . VAL A 1 93 ? 35.748 71.016 24.995 1.00 7.99 93 VAL A N 1
ATOM 716 C CA . VAL A 1 93 ? 35.058 70.887 23.723 1.00 8.00 93 VAL A CA 1
ATOM 717 C C . VAL A 1 93 ? 35.181 69.475 23.147 1.00 8.79 93 VAL A C 1
ATOM 718 O O . VAL A 1 93 ? 34.202 68.934 22.615 1.00 8.77 93 VAL A O 1
ATOM 722 N N . ALA A 1 94 ? 36.356 68.857 23.283 1.00 7.64 94 ALA A N 1
ATOM 723 C CA . ALA A 1 94 ? 36.540 67.493 22.788 1.00 7.37 94 ALA A CA 1
ATOM 724 C C . ALA A 1 94 ? 35.569 66.552 23.522 1.00 8.81 94 ALA A C 1
ATOM 725 O O . ALA A 1 94 ? 34.860 65.759 22.882 1.00 9.52 94 ALA A O 1
ATOM 727 N N . ALA A 1 95 ? 35.504 66.680 24.852 1.00 8.78 95 ALA A N 1
ATOM 728 C CA . ALA A 1 95 ? 34.612 65.849 25.676 1.00 8.81 95 ALA A CA 1
ATOM 729 C C . ALA A 1 95 ? 33.154 66.031 25.226 1.00 9.20 95 ALA A C 1
ATOM 730 O O . ALA A 1 95 ? 32.404 65.057 25.108 1.00 9.26 95 ALA A O 1
ATOM 732 N N . GLY A 1 96 ? 32.754 67.278 24.974 1.00 8.91 96 GLY A N 1
ATOM 733 C CA . GLY A 1 96 ? 31.398 67.551 24.521 1.00 8.22 96 GLY A CA 1
ATOM 734 C C . GLY A 1 96 ? 31.110 66.899 23.175 1.00 9.18 96 GLY A C 1
ATOM 735 O O . GLY A 1 96 ? 30.064 66.264 22.987 1.00 8.88 96 GLY A O 1
ATOM 736 N N . CYS A 1 97 ? 32.039 67.039 22.235 1.00 8.21 97 CYS A N 1
ATOM 737 C CA . CYS A 1 97 ? 31.857 66.442 20.925 1.00 8.82 97 CYS A CA 1
ATOM 738 C C . CYS A 1 97 ? 31.781 64.913 20.967 1.00 9.36 97 CYS A C 1
ATOM 739 O O . CYS A 1 97 ? 30.997 64.314 20.223 1.00 10.33 97 CYS A O 1
ATOM 742 N N . ARG A 1 98 ? 32.557 64.279 21.846 1.00 9.46 98 ARG A N 1
ATOM 743 C CA . ARG A 1 98 ? 32.513 62.819 21.959 1.00 10.39 98 ARG A CA 1
ATOM 744 C C . ARG A 1 98 ? 31.152 62.328 22.489 1.00 10.00 98 ARG A C 1
ATOM 745 O O . ARG A 1 98 ? 30.687 61.242 22.129 1.00 9.33 98 ARG A O 1
ATOM 753 N N . GLN A 1 99 ? 30.506 63.143 23.326 1.00 10.43 99 GLN A N 1
ATOM 754 C CA . GLN A 1 99 ? 29.182 62.803 23.857 1.00 10.46 99 GLN A CA 1
ATOM 755 C C . GLN A 1 99 ? 28.164 62.897 22.712 1.00 9.62 99 GLN A C 1
ATOM 756 O O . GLN A 1 99 ? 27.331 62.003 22.541 1.00 9.75 99 GLN A O 1
ATOM 762 N N . ILE A 1 100 ? 28.256 63.959 21.908 1.00 10.28 100 ILE A N 1
ATOM 763 C CA . ILE A 1 100 ? 27.372 64.156 20.756 1.00 10.09 100 ILE A CA 1
ATOM 764 C C . ILE A 1 100 ? 27.523 62.961 19.800 1.00 10.38 100 ILE A C 1
ATOM 765 O O . ILE A 1 100 ? 26.531 62.424 19.284 1.00 9.02 100 ILE A O 1
ATOM 770 N N . GLN A 1 101 ? 28.765 62.535 19.585 1.00 9.31 101 GLN A N 1
ATOM 771 C CA . GLN A 1 101 ? 29.028 61.398 18.716 1.00 10.00 101 GLN A CA 1
ATOM 772 C C . GLN A 1 101 ? 28.467 60.093 19.289 1.00 9.93 101 GLN A C 1
ATOM 773 O O . GLN A 1 101 ? 27.964 59.258 18.536 1.00 11.30 101 GLN A O 1
ATOM 779 N N . ASP A 1 102 ? 28.534 59.915 20.608 1.00 9.20 102 ASP A N 1
ATOM 780 C CA . ASP A 1 102 ? 28.012 58.701 21.232 1.00 9.40 102 ASP A CA 1
ATOM 781 C C . ASP A 1 102 ? 26.495 58.605 21.055 1.00 10.07 102 ASP A C 1
ATOM 782 O O . ASP A 1 102 ? 25.925 57.510 20.997 1.00 9.62 102 ASP A O 1
ATOM 787 N N . LEU A 1 103 ? 25.848 59.767 20.993 1.00 9.67 103 LEU A N 1
ATOM 788 C CA . LEU A 1 103 ? 24.407 59.867 20.789 1.00 9.71 103 LEU A CA 1
ATOM 789 C C . LEU A 1 103 ? 24.067 59.682 19.295 1.00 9.58 103 LEU A C 1
ATOM 790 O O . LEU A 1 103 ? 22.903 59.783 18.894 1.00 9.32 103 LEU A O 1
ATOM 795 N N . GLU A 1 104 ? 25.098 59.441 18.485 1.00 9.68 104 GLU A N 1
ATOM 796 C CA . GLU A 1 104 ? 24.977 59.210 17.049 1.00 10.26 104 GLU A CA 1
ATOM 797 C C . GLU A 1 104 ? 24.407 60.378 16.258 1.00 10.94 104 GLU A C 1
ATOM 798 O O . GLU A 1 104 ? 23.732 60.179 15.241 1.00 10.72 104 GLU A O 1
ATOM 804 N N . ILE A 1 105 ? 24.739 61.595 16.693 1.00 10.32 105 ILE A N 1
ATOM 805 C CA . ILE A 1 105 ? 24.272 62.827 16.048 1.00 11.40 105 ILE A CA 1
ATOM 806 C C . ILE A 1 105 ? 25.289 63.204 14.972 1.00 11.62 105 ILE A C 1
ATOM 807 O O . ILE A 1 105 ? 26.463 63.404 15.273 1.00 12.20 105 ILE A O 1
ATOM 812 N N . PRO A 1 106 ? 24.847 63.316 13.708 1.00 12.41 106 PRO A N 1
ATOM 813 C CA . PRO A 1 106 ? 25.720 63.656 12.574 1.00 12.58 106 PRO A CA 1
ATOM 814 C C . PRO A 1 106 ? 26.256 65.085 12.473 1.00 12.51 106 PRO A C 1
ATOM 815 O O . PRO A 1 106 ? 27.252 65.323 11.790 1.00 11.94 106 PRO A O 1
ATOM 819 N N . SER A 1 107 ? 25.583 66.048 13.085 1.00 11.62 107 SER A N 1
ATOM 820 C CA . SER A 1 107 ? 26.111 67.409 13.039 1.00 14.24 107 SER A CA 1
ATOM 821 C C . SER A 1 107 ? 25.996 68.144 14.374 1.00 13.45 107 SER A C 1
ATOM 822 O O . SER A 1 107 ? 25.047 67.945 15.139 1.00 13.35 107 SER A O 1
ATOM 825 N N . VAL A 1 108 ? 26.985 68.982 14.657 1.00 11.89 108 VAL A N 1
ATOM 826 C CA . VAL A 1 108 ? 27.016 69.709 15.911 1.00 11.28 108 VAL A CA 1
ATOM 827 C C . VAL A 1 108 ? 27.507 71.141 15.712 1.00 10.44 108 VAL A C 1
ATOM 828 O O . VAL A 1 108 ? 28.331 71.396 14.838 1.00 10.42 108 VAL A O 1
ATOM 832 N N . GLU A 1 109 ? 26.918 72.073 16.457 1.00 10.92 109 GLU A N 1
ATOM 833 C CA . GLU A 1 109 ? 27.334 73.476 16.435 1.00 10.50 109 GLU A CA 1
ATOM 834 C C . GLU A 1 109 ? 28.108 73.659 17.743 1.00 10.27 109 GLU A C 1
ATOM 835 O O . GLU A 1 109 ? 27.656 73.227 18.814 1.00 10.11 109 GLU A O 1
ATOM 841 N N . VAL A 1 110 ? 29.264 74.305 17.664 1.00 8.90 110 VAL A N 1
ATOM 842 C CA . VAL A 1 110 ? 30.118 74.458 18.834 1.00 9.14 110 VAL A CA 1
ATOM 843 C C . VAL A 1 110 ? 30.346 75.902 19.287 1.00 9.09 110 VAL A C 1
ATOM 844 O O . VAL A 1 110 ? 30.726 76.780 18.500 1.00 7.83 110 VAL A O 1
ATOM 848 N N . ASP A 1 111 ? 30.073 76.136 20.565 1.00 8.69 111 ASP A N 1
ATOM 849 C CA . ASP A 1 111 ? 30.272 77.427 21.236 1.00 8.29 111 ASP A CA 1
ATOM 850 C C . ASP A 1 111 ? 31.757 77.818 21.058 1.00 8.49 111 ASP A C 1
ATOM 851 O O . ASP A 1 111 ? 32.642 76.995 21.293 1.00 8.88 111 ASP A O 1
ATOM 856 N N . PRO A 1 112 ? 32.046 79.067 20.626 1.00 9.11 112 PRO A N 1
ATOM 857 C CA . PRO A 1 112 ? 33.453 79.489 20.450 1.00 9.97 112 PRO A CA 1
ATOM 858 C C . PRO A 1 112 ? 34.244 79.533 21.776 1.00 10.57 112 PRO A C 1
ATOM 859 O O . PRO A 1 112 ? 35.480 79.599 21.779 1.00 10.59 112 PRO A O 1
ATOM 863 N N . CYS A 1 113 ? 33.513 79.573 22.896 1.00 10.03 113 CYS A N 1
ATOM 864 C CA . CYS A 1 113 ? 34.089 79.575 24.240 1.00 11.28 113 CYS A CA 1
ATOM 865 C C . CYS A 1 113 ? 35.141 80.652 24.517 1.00 11.79 113 CYS A C 1
ATOM 866 O O . CYS A 1 113 ? 36.080 80.423 25.276 1.00 12.81 113 CYS A O 1
ATOM 869 N N . GLY A 1 114 ? 34.954 81.829 23.921 1.00 12.25 114 GLY A N 1
ATOM 870 C CA . GLY A 1 114 ? 35.889 82.924 24.123 1.00 13.06 114 GLY A CA 1
ATOM 871 C C . GLY A 1 114 ? 37.190 82.805 23.345 1.00 12.26 114 GLY A C 1
ATOM 872 O O . GLY A 1 114 ? 38.009 83.725 23.362 1.00 12.87 114 GLY A O 1
ATOM 873 N N . ASP A 1 115 ? 37.359 81.698 22.626 1.00 11.36 115 ASP A N 1
ATOM 874 C CA . ASP A 1 115 ? 38.568 81.456 21.850 1.00 9.79 115 ASP A CA 1
ATOM 875 C C . ASP A 1 115 ? 38.227 80.402 20.785 1.00 9.62 115 ASP A C 1
ATOM 876 O O . ASP A 1 115 ? 38.46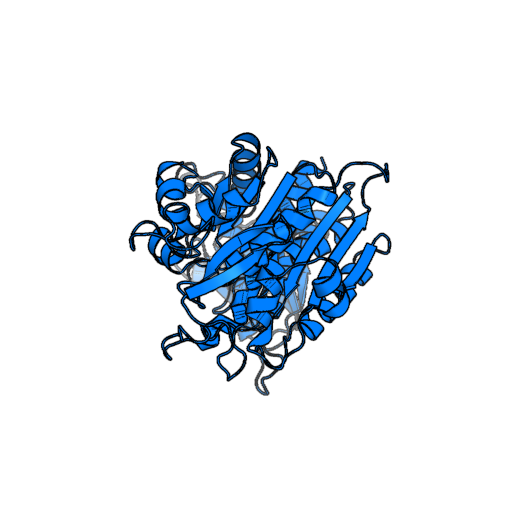4 79.209 20.967 1.00 9.48 115 ASP A O 1
ATOM 881 N N . ALA A 1 116 ? 37.667 80.858 19.670 1.00 9.21 116 ALA A N 1
ATOM 882 C CA . ALA A 1 116 ? 37.259 79.971 18.589 1.00 9.57 116 ALA A CA 1
ATOM 883 C C . ALA A 1 116 ? 38.338 79.029 18.049 1.00 9.50 116 ALA A C 1
ATOM 884 O O . ALA A 1 116 ? 38.022 77.892 17.693 1.00 8.66 116 ALA A O 1
ATOM 886 N N . GLN A 1 117 ? 39.596 79.476 17.972 1.00 9.01 117 GLN A N 1
ATOM 887 C CA . GLN A 1 117 ? 40.658 78.592 17.479 1.00 8.99 117 GLN A CA 1
ATOM 888 C C . GLN A 1 117 ? 40.844 77.386 18.407 1.00 9.22 117 GLN A C 1
ATOM 889 O O . GLN A 1 117 ? 40.951 76.249 17.942 1.00 8.43 117 GLN A O 1
ATOM 895 N N . ALA A 1 118 ? 40.878 77.643 19.715 1.00 8.75 118 ALA A N 1
ATOM 896 C CA . ALA A 1 118 ? 41.025 76.573 20.702 1.00 8.85 118 ALA A CA 1
ATOM 897 C C . ALA A 1 118 ? 39.786 75.648 20.682 1.00 8.87 118 ALA A C 1
ATOM 898 O O . ALA A 1 118 ? 39.909 74.430 20.806 1.00 8.41 118 ALA A O 1
ATOM 900 N N . ALA A 1 119 ? 38.599 76.227 20.528 1.00 8.80 119 ALA A N 1
ATOM 901 C CA . ALA A 1 119 ? 37.371 75.435 20.478 1.00 8.68 119 ALA A CA 1
ATOM 902 C C . ALA A 1 119 ? 37.409 74.521 19.244 1.00 9.20 119 ALA A C 1
ATOM 903 O O . ALA A 1 119 ? 37.116 73.320 19.334 1.00 9.11 119 ALA A O 1
ATOM 905 N N . ALA A 1 120 ? 37.804 75.084 18.102 1.00 8.03 120 ALA A N 1
ATOM 906 C CA . ALA A 1 120 ? 37.899 74.316 16.862 1.00 8.81 120 ALA A CA 1
ATOM 907 C C . ALA A 1 120 ? 38.924 73.195 17.004 1.00 7.23 120 ALA A C 1
ATOM 908 O O . ALA A 1 120 ? 38.697 72.082 16.541 1.00 7.65 120 ALA A O 1
ATOM 910 N N . GLU A 1 121 ? 40.053 73.487 17.641 1.00 8.12 121 GLU A N 1
ATOM 911 C CA . GLU A 1 121 ? 41.090 72.474 17.842 1.00 7.77 121 GLU A CA 1
ATOM 912 C C . GLU A 1 121 ? 40.557 71.330 18.707 1.00 9.04 121 GLU A C 1
ATOM 913 O O . GLU A 1 121 ? 40.794 70.155 18.396 1.00 8.43 121 GLU A O 1
ATOM 919 N N . GLY A 1 122 ? 39.807 71.661 19.761 1.00 7.78 122 GLY A N 1
ATOM 920 C CA . GLY A 1 122 ? 39.243 70.631 20.618 1.00 7.19 122 GLY A CA 1
ATOM 921 C C . GLY A 1 122 ? 38.274 69.727 19.855 1.00 8.02 122 GLY A C 1
ATOM 922 O O . GLY A 1 122 ? 38.314 68.510 19.988 1.00 7.30 122 GLY A O 1
ATOM 923 N N . ALA A 1 123 ? 37.415 70.320 19.031 1.00 8.48 123 ALA A N 1
ATOM 924 C CA . ALA A 1 123 ? 36.437 69.566 18.249 1.00 8.38 123 ALA A CA 1
ATOM 925 C C . ALA A 1 123 ? 37.057 68.679 17.166 1.00 8.11 123 ALA A C 1
ATOM 926 O O . ALA A 1 123 ? 36.741 67.491 17.072 1.00 8.51 123 ALA A O 1
ATOM 928 N N . VAL A 1 124 ? 37.953 69.253 16.367 1.00 7.93 124 VAL A N 1
ATOM 929 C CA . VAL A 1 124 ? 38.589 68.541 15.265 1.00 8.52 124 VAL A CA 1
ATOM 930 C C . VAL A 1 124 ? 39.625 67.499 15.712 1.00 7.77 124 VAL A C 1
ATOM 931 O O . VAL A 1 124 ? 39.697 66.402 15.138 1.00 7.98 124 VAL A O 1
ATOM 935 N N . LEU A 1 125 ? 40.430 67.827 16.718 1.00 7.73 125 LEU A N 1
ATOM 936 C CA . LEU A 1 125 ? 41.393 66.848 17.219 1.00 9.08 125 LEU A CA 1
ATOM 937 C C . LEU A 1 125 ? 40.615 65.789 18.008 1.00 9.80 125 LEU A C 1
ATOM 938 O O . LEU A 1 125 ? 40.883 64.593 17.885 1.00 8.74 125 LEU A O 1
ATOM 943 N N . GLY A 1 126 ? 39.628 66.250 18.780 1.00 9.00 126 GLY A N 1
ATOM 944 C CA . GLY A 1 126 ? 38.828 65.367 19.618 1.00 9.40 126 GLY A CA 1
ATOM 945 C C . GLY A 1 126 ? 38.009 64.300 18.923 1.00 9.18 126 GLY A C 1
ATOM 946 O O . GLY A 1 126 ? 37.918 63.174 19.417 1.00 9.64 126 GLY A O 1
ATOM 947 N N . LEU A 1 127 ? 37.407 64.642 17.791 1.00 8.86 127 LEU A N 1
ATOM 948 C CA . LEU A 1 127 ? 36.589 63.684 17.046 1.00 9.64 127 LEU A CA 1
ATOM 949 C C . LEU A 1 127 ? 37.387 62.729 16.161 1.00 9.66 127 LEU A C 1
ATOM 950 O O . LEU A 1 127 ? 36.875 61.678 15.777 1.00 10.33 127 LEU A O 1
ATOM 955 N N . TYR A 1 128 ? 38.639 63.080 15.854 1.00 9.69 128 TYR A N 1
ATOM 956 C CA . TYR A 1 128 ? 39.458 62.249 14.969 1.00 10.19 128 TYR A CA 1
ATOM 957 C C . TYR A 1 128 ? 39.622 60.787 15.387 1.00 10.21 128 TYR A C 1
ATOM 958 O O . TYR A 1 128 ? 39.888 60.471 16.549 1.00 9.62 128 TYR A O 1
ATOM 967 N N . GLU A 1 129 ? 39.564 59.914 14.389 1.00 11.04 129 GLU A N 1
ATOM 968 C CA . GLU A 1 129 ? 39.714 58.482 14.601 1.00 12.57 129 GLU A CA 1
ATOM 969 C C . GLU A 1 129 ? 40.155 57.865 13.264 1.00 12.38 129 GLU A C 1
ATOM 970 O O . GLU A 1 129 ? 39.604 58.219 12.221 1.00 12.70 129 GLU A O 1
ATOM 976 N N . TYR A 1 130 ? 41.180 57.012 13.263 1.00 11.05 130 TYR A N 1
ATOM 977 C CA . TYR A 1 130 ? 41.595 56.367 12.018 1.00 10.14 130 TYR A CA 1
ATOM 978 C C . TYR A 1 130 ? 40.800 55.074 11.943 1.00 11.65 130 TYR A C 1
ATOM 979 O O . TYR A 1 130 ? 41.127 54.107 12.635 1.00 12.28 130 TYR A O 1
ATOM 988 N N . ASP A 1 131 ? 39.775 55.046 11.092 1.00 11.19 131 ASP A N 1
ATOM 989 C CA . ASP A 1 131 ? 38.936 53.850 10.970 1.00 11.13 131 ASP A CA 1
ATOM 990 C C . ASP A 1 131 ? 38.674 53.370 9.540 1.00 11.50 131 ASP A C 1
ATOM 991 O O . ASP A 1 131 ? 37.747 52.592 9.308 1.00 11.23 131 ASP A O 1
ATOM 996 N N . ASP A 1 132 ? 39.506 53.813 8.601 1.00 11.11 132 ASP A N 1
ATOM 997 C CA . ASP A 1 132 ? 39.371 53.431 7.190 1.00 12.56 132 ASP A CA 1
ATOM 998 C C . ASP A 1 132 ? 39.322 51.919 6.983 1.00 12.73 132 ASP A C 1
ATOM 999 O O . ASP A 1 132 ? 38.700 51.444 6.036 1.00 13.63 132 ASP A O 1
ATOM 1004 N N . LEU A 1 133 ? 40.032 51.175 7.822 1.00 11.25 133 LEU A N 1
ATOM 1005 C CA . LEU A 1 133 ? 40.097 49.737 7.647 1.00 12.40 133 LEU A CA 1
ATOM 1006 C C . LEU A 1 133 ? 39.139 48.894 8.484 1.00 13.21 133 LEU A C 1
ATOM 1007 O O . LEU A 1 133 ? 39.295 47.670 8.528 1.00 14.18 133 LEU A O 1
ATOM 1012 N N . LYS A 1 134 ? 38.136 49.522 9.101 1.00 13.91 134 LYS A N 1
ATOM 1013 C CA . LYS A 1 134 ? 37.170 48.800 9.939 1.00 15.20 134 LYS A CA 1
ATOM 1014 C C . LYS A 1 134 ? 35.763 48.823 9.358 1.00 16.54 134 LYS A C 1
ATOM 1015 O O . LYS A 1 134 ? 35.377 49.798 8.718 1.00 14.95 134 LYS A O 1
ATOM 1021 N N . GLN A 1 135 ? 35.010 47.751 9.607 1.00 18.28 135 GLN A N 1
ATOM 1022 C CA . GLN A 1 135 ? 33.625 47.649 9.146 1.00 22.43 135 GLN A CA 1
ATOM 1023 C C . GLN A 1 135 ? 32.786 48.506 10.075 1.00 22.00 135 GLN A C 1
ATOM 1024 O O . GLN A 1 135 ? 31.895 49.213 9.637 1.00 24.36 135 GLN A O 1
ATOM 1030 N N . LYS A 1 136 ? 33.009 48.329 11.373 1.00 22.38 136 LYS A N 1
ATOM 1031 C CA . LYS A 1 136 ? 32.295 49.054 12.419 1.00 23.91 136 LYS A CA 1
ATOM 1032 C C . LYS A 1 136 ? 32.974 50.403 12.639 1.00 22.45 136 LYS A C 1
ATOM 1033 O O . LYS A 1 136 ? 34.149 50.461 13.008 1.00 21.01 136 LYS A O 1
ATOM 1039 N N . ARG A 1 137 ? 32.222 51.477 12.424 1.00 20.53 137 ARG A N 1
ATOM 1040 C CA . ARG A 1 137 ? 32.737 52.832 12.586 1.00 19.50 137 ARG A CA 1
ATOM 1041 C C . ARG A 1 137 ? 31.708 53.671 13.321 1.00 18.29 137 ARG A C 1
ATOM 1042 O O . ARG A 1 137 ? 30.515 53.405 13.230 1.00 18.85 137 ARG A O 1
ATOM 1050 N N . LYS A 1 138 ? 32.172 54.692 14.030 1.00 16.50 138 LYS A N 1
ATOM 1051 C CA . LYS A 1 138 ? 31.268 55.589 14.727 1.00 15.65 138 LYS A CA 1
ATOM 1052 C C . LYS A 1 138 ? 30.660 56.508 13.660 1.00 15.25 138 LYS A C 1
ATOM 1053 O O . LYS A 1 138 ? 31.115 56.534 12.510 1.00 15.06 138 LYS A O 1
ATOM 1059 N N . VAL A 1 139 ? 29.619 57.244 14.033 1.00 15.19 139 VAL A N 1
ATOM 1060 C CA . VAL A 1 139 ? 28.979 58.160 13.099 1.00 15.09 139 VAL A CA 1
ATOM 1061 C C . VAL A 1 139 ? 29.949 59.289 12.758 1.00 14.17 139 VAL A C 1
ATOM 1062 O O . VAL A 1 139 ? 30.688 59.767 13.625 1.00 14.32 139 VAL A O 1
ATOM 1066 N N . VAL A 1 140 ? 29.981 59.681 11.491 1.00 13.58 140 VAL A N 1
ATOM 1067 C CA . VAL A 1 140 ? 30.825 60.794 11.075 1.00 13.88 140 VAL A CA 1
ATOM 1068 C C . VAL A 1 140 ? 30.130 62.093 11.541 1.00 14.09 140 VAL A C 1
ATOM 1069 O O . VAL A 1 140 ? 28.977 62.353 11.198 1.00 13.23 140 VAL A O 1
ATOM 1073 N N . VAL A 1 141 ? 30.832 62.875 12.354 1.00 13.40 141 VAL A N 1
ATOM 1074 C CA . VAL A 1 141 ? 30.276 64.107 12.899 1.00 12.99 141 VAL A CA 1
ATOM 1075 C C . VAL A 1 141 ? 30.831 65.352 12.213 1.00 12.88 141 VAL A C 1
ATOM 1076 O O . VAL A 1 141 ? 32.048 65.501 12.055 1.00 13.72 141 VAL A O 1
ATOM 1080 N N . SER A 1 142 ? 29.933 66.215 11.756 1.00 11.90 142 SER A N 1
ATOM 1081 C CA . SER A 1 142 ? 30.329 67.466 11.123 1.00 11.76 142 SER A CA 1
ATOM 1082 C C . SER A 1 142 ? 30.169 68.576 12.155 1.00 10.46 142 SER A C 1
ATOM 1083 O O . SER A 1 142 ? 29.048 68.922 12.547 1.00 9.98 142 SER A O 1
ATOM 1086 N N . ALA A 1 143 ? 31.296 69.117 12.602 1.00 10.56 143 ALA A N 1
ATOM 1087 C CA . ALA A 1 143 ? 31.307 70.184 13.587 1.00 10.32 143 ALA A CA 1
ATOM 1088 C C . ALA A 1 143 ? 31.537 71.527 12.911 1.00 10.89 143 ALA A C 1
ATOM 1089 O O . ALA A 1 143 ? 32.416 71.665 12.044 1.00 10.23 143 ALA A O 1
ATOM 1091 N N . LYS A 1 144 ? 30.727 72.504 13.302 1.00 10.56 144 LYS A N 1
ATOM 1092 C CA . LYS A 1 144 ? 30.810 73.856 12.770 1.00 11.16 144 LYS A CA 1
ATOM 1093 C C . LYS A 1 144 ? 30.677 74.864 13.913 1.00 11.11 144 LYS A C 1
ATOM 1094 O O . LYS A 1 144 ? 30.221 74.536 15.009 1.00 10.82 144 LYS A O 1
ATOM 1100 N N . LEU A 1 145 ? 31.106 76.087 13.649 1.00 10.29 145 LEU A N 1
ATOM 1101 C CA . LEU A 1 145 ? 31.033 77.156 14.628 1.00 10.04 145 LEU A CA 1
ATOM 1102 C C . LEU A 1 145 ? 29.575 77.510 14.949 1.00 10.02 145 LEU A C 1
ATOM 1103 O O . LEU A 1 145 ? 28.727 77.536 14.059 1.00 10.58 145 LEU A O 1
ATOM 1108 N N . HIS A 1 146 ? 29.271 77.723 16.226 1.00 10.39 146 HIS A N 1
ATOM 1109 C CA . HIS A 1 146 ? 27.922 78.150 16.614 1.00 11.38 146 HIS A CA 1
ATOM 1110 C C . HIS A 1 146 ? 28.008 79.683 16.510 1.00 12.18 146 HIS A C 1
ATOM 1111 O O . HIS A 1 146 ? 28.833 80.297 17.192 1.00 12.41 146 HIS A O 1
ATOM 1118 N N . GLY A 1 147 ? 27.211 80.292 15.631 1.00 12.60 147 GLY A N 1
ATOM 1119 C CA . GLY A 1 147 ? 27.257 81.739 15.459 1.00 12.65 147 GLY A CA 1
ATOM 1120 C C . GLY A 1 147 ? 28.064 82.140 14.219 1.00 14.15 147 GLY A C 1
ATOM 1121 O O . GLY A 1 147 ? 28.622 81.295 13.525 1.00 13.60 147 GLY A O 1
ATOM 1122 N N . SER A 1 148 ? 28.187 83.435 13.954 1.00 14.41 148 SER A N 1
ATOM 1123 C CA . SER A 1 148 ? 28.922 83.876 12.773 1.00 14.76 148 SER A CA 1
ATOM 1124 C C . SER A 1 148 ? 29.925 84.989 13.066 1.00 15.02 148 SER A C 1
ATOM 1125 O O . SER A 1 148 ? 30.441 85.615 12.134 1.00 14.24 148 SER A O 1
ATOM 1128 N N . GLU A 1 149 ? 30.237 85.193 14.342 1.00 15.61 149 GLU A N 1
ATOM 1129 C CA . GLU A 1 149 ? 31.162 86.246 14.749 1.00 19.31 149 GLU A CA 1
ATOM 1130 C C . GLU A 1 149 ? 32.637 85.876 14.834 1.00 18.67 149 GLU A C 1
ATOM 1131 O O . GLU A 1 149 ? 33.498 86.754 14.833 1.00 19.84 149 GLU A O 1
ATOM 1137 N N . ASP A 1 150 ? 32.946 84.589 14.927 1.00 17.29 150 ASP A N 1
ATOM 1138 C CA . ASP A 1 150 ? 34.350 84.203 15.087 1.00 17.07 150 ASP A CA 1
ATOM 1139 C C . ASP A 1 150 ? 34.870 83.267 14.004 1.00 14.90 150 ASP A C 1
ATOM 1140 O O . ASP A 1 150 ? 35.676 82.379 14.276 1.00 13.50 150 ASP A O 1
ATOM 1145 N N . GLN A 1 151 ? 34.491 83.539 12.763 1.00 13.32 151 GLN A N 1
ATOM 1146 C CA . GLN A 1 151 ? 34.856 82.696 11.631 1.00 12.72 151 GLN A CA 1
ATOM 1147 C C . GLN A 1 151 ? 36.332 82.457 11.301 1.00 12.64 151 GLN A C 1
ATOM 1148 O O . GLN A 1 151 ? 36.734 81.299 11.113 1.00 12.24 151 GLN A O 1
ATOM 1154 N N . GLU A 1 152 ? 37.134 83.517 11.204 1.00 12.13 152 GLU A N 1
ATOM 1155 C CA . GLU A 1 152 ? 38.553 83.342 10.877 1.00 12.16 152 GLU A CA 1
ATOM 1156 C C . GLU A 1 152 ? 39.281 82.513 11.932 1.00 11.63 152 GLU A C 1
ATOM 1157 O O . GLU A 1 152 ? 40.024 81.595 11.590 1.00 11.34 152 GLU A O 1
ATOM 1163 N N . ALA A 1 153 ? 39.035 82.818 13.203 1.00 11.30 153 ALA A N 1
ATOM 1164 C CA . ALA A 1 153 ? 39.668 82.090 14.302 1.00 10.89 153 ALA A CA 1
ATOM 1165 C C . ALA A 1 153 ? 39.230 80.615 14.320 1.00 10.86 153 ALA A C 1
ATOM 1166 O O . ALA A 1 153 ? 40.057 79.719 14.535 1.00 9.73 153 ALA A O 1
ATOM 1168 N N . TRP A 1 154 ? 37.938 80.358 14.101 1.00 9.98 154 TRP A N 1
ATOM 1169 C CA . TRP A 1 154 ? 37.439 78.980 14.074 1.00 9.40 154 TRP A CA 1
ATOM 1170 C C . TRP A 1 154 ? 38.134 78.235 12.944 1.00 8.97 154 TRP A C 1
ATOM 1171 O O . TRP A 1 154 ? 38.624 77.124 13.124 1.00 8.45 154 TRP A O 1
ATOM 1182 N N . GLN A 1 155 ? 38.180 78.849 11.772 1.00 8.70 155 GLN A N 1
ATOM 1183 C CA . GLN A 1 155 ? 38.813 78.204 10.638 1.00 10.30 155 GLN A CA 1
ATOM 1184 C C . GLN A 1 155 ? 40.322 77.998 10.848 1.00 10.11 155 GLN A C 1
ATOM 1185 O O . GLN A 1 155 ? 40.894 77.007 10.392 1.00 9.31 155 GLN A O 1
ATOM 1191 N N . ARG A 1 156 ? 40.956 78.905 11.582 1.00 10.06 156 ARG A N 1
ATOM 1192 C CA . ARG A 1 156 ? 42.381 78.774 11.864 1.00 10.47 156 ARG A CA 1
ATOM 1193 C C . ARG A 1 156 ? 42.587 77.519 12.707 1.00 10.50 156 ARG A C 1
ATOM 1194 O O . ARG A 1 156 ? 43.540 76.762 12.487 1.00 10.98 156 ARG A O 1
ATOM 1202 N N . GLY A 1 157 ? 41.664 77.290 13.642 1.00 9.36 157 GLY A N 1
ATOM 1203 C CA . GLY A 1 157 ? 41.725 76.130 14.509 1.00 8.48 157 GLY A CA 1
ATOM 1204 C C . GLY A 1 157 ? 41.523 74.860 13.715 1.00 9.01 157 GLY A C 1
ATOM 1205 O O . GLY A 1 157 ? 42.218 73.857 13.942 1.00 7.84 157 GLY A O 1
ATOM 1206 N N . VAL A 1 158 ? 40.561 74.886 12.792 1.00 8.71 158 VAL A N 1
ATOM 1207 C CA . VAL A 1 158 ? 40.298 73.726 11.940 1.00 8.43 158 VAL A CA 1
ATOM 1208 C C . VAL A 1 158 ? 41.558 73.389 11.122 1.00 9.08 158 VAL A C 1
ATOM 1209 O O . VAL A 1 158 ? 41.939 72.228 11.003 1.00 8.06 158 VAL A O 1
ATOM 1213 N N . LEU A 1 159 ? 42.232 74.417 10.613 1.00 7.99 159 LEU A N 1
ATOM 1214 C CA . LEU A 1 159 ? 43.431 74.237 9.806 1.00 7.91 159 LEU A CA 1
ATOM 1215 C C . LEU A 1 159 ? 44.589 73.626 10.620 1.00 8.41 159 LEU A C 1
ATOM 1216 O O . LEU A 1 159 ? 45.248 72.683 10.164 1.00 7.52 159 LEU A O 1
ATOM 1221 N N . PHE A 1 160 ? 44.860 74.191 11.792 1.00 8.05 160 PHE A N 1
ATOM 1222 C CA . PHE A 1 160 ? 45.916 73.678 12.661 1.00 8.99 160 PHE A CA 1
ATOM 1223 C C . PHE A 1 160 ? 45.628 72.219 13.038 1.00 9.35 160 PHE A C 1
ATOM 1224 O O . PHE A 1 160 ? 46.486 71.347 12.866 1.00 8.29 160 PHE A O 1
ATOM 1232 N N . ALA A 1 161 ? 44.413 71.960 13.519 1.00 8.19 161 ALA A N 1
ATOM 1233 C CA . ALA A 1 161 ? 44.005 70.607 13.912 1.00 8.39 161 ALA A CA 1
ATOM 1234 C C . ALA A 1 161 ? 44.046 69.632 12.731 1.00 7.85 161 ALA A C 1
ATOM 1235 O O . ALA A 1 161 ? 44.439 68.473 12.895 1.00 7.11 161 ALA A O 1
ATOM 1237 N N . SER A 1 162 ? 43.659 70.085 11.543 1.00 7.70 162 SER A N 1
ATOM 1238 C CA . SER A 1 162 ? 43.688 69.227 10.369 1.00 9.31 162 SER A CA 1
ATOM 1239 C C . SER A 1 162 ? 45.120 68.821 10.030 1.00 9.52 162 SER A C 1
ATOM 1240 O O . SER A 1 162 ? 45.370 67.683 9.609 1.00 9.45 162 SER A O 1
ATOM 1243 N N . GLY A 1 163 ? 46.054 69.749 10.204 1.00 9.10 163 GLY A N 1
ATOM 1244 C CA . GLY A 1 163 ? 47.445 69.437 9.928 1.00 8.83 163 GLY A CA 1
ATOM 1245 C C . GLY A 1 163 ? 47.900 68.317 10.847 1.00 8.47 163 GLY A C 1
ATOM 1246 O O . GLY A 1 163 ? 48.522 67.348 10.410 1.00 7.78 163 GLY A O 1
ATOM 1247 N N . GLN A 1 164 ? 47.580 68.440 12.132 1.00 7.66 164 GLN A N 1
ATOM 1248 C CA . GLN A 1 164 ? 47.946 67.413 13.104 1.00 8.19 164 GLN A CA 1
ATOM 1249 C C . GLN A 1 164 ? 47.260 66.082 12.794 1.00 8.19 164 GLN A C 1
ATOM 1250 O O . GLN A 1 164 ? 47.870 65.014 12.958 1.00 7.41 164 GLN A O 1
ATOM 1256 N N . ASN A 1 165 ? 46.005 66.134 12.362 1.00 7.20 165 ASN A N 1
ATOM 1257 C CA . ASN A 1 165 ? 45.269 64.919 12.028 1.00 8.18 165 ASN A CA 1
ATOM 1258 C C . ASN A 1 165 ? 45.856 64.225 10.807 1.00 7.43 165 ASN A C 1
ATOM 1259 O O . ASN A 1 165 ? 45.765 63.000 10.693 1.00 8.22 165 ASN A O 1
ATOM 1264 N N . LEU A 1 166 ? 46.437 64.992 9.884 1.00 7.52 166 LEU A N 1
ATOM 1265 C CA . LEU A 1 166 ? 47.086 64.398 8.701 1.00 8.22 166 LEU A CA 1
ATOM 1266 C C . LEU A 1 166 ? 48.307 63.614 9.201 1.00 8.02 166 LEU A C 1
ATOM 1267 O O . LEU A 1 166 ? 48.532 62.472 8.784 1.00 7.46 166 LEU A O 1
ATOM 1272 N N . ALA A 1 167 ? 49.067 64.213 10.117 1.00 7.88 167 ALA A N 1
ATOM 1273 C CA . ALA A 1 167 ? 50.244 63.555 10.690 1.00 7.72 167 ALA A CA 1
ATOM 1274 C C . ALA A 1 167 ? 49.808 62.274 11.407 1.00 8.04 167 ALA A C 1
ATOM 1275 O O . ALA A 1 167 ? 50.462 61.238 11.291 1.00 8.13 167 ALA A O 1
ATOM 1277 N N . ARG A 1 168 ? 48.705 62.348 12.150 1.00 7.64 168 ARG A N 1
ATOM 1278 C CA . ARG A 1 168 ? 48.181 61.191 12.869 1.00 7.67 168 ARG A CA 1
ATOM 1279 C C . ARG A 1 168 ? 47.803 60.063 11.908 1.00 7.45 168 ARG A C 1
ATOM 1280 O O . ARG A 1 168 ? 48.132 58.901 12.145 1.00 7.61 168 ARG A O 1
ATOM 1288 N N . ARG A 1 169 ? 47.112 60.405 10.825 1.00 8.07 169 ARG A N 1
ATOM 1289 C CA . ARG A 1 169 ? 46.728 59.417 9.816 1.00 8.05 169 ARG A CA 1
ATOM 1290 C C . ARG A 1 169 ? 47.980 58.720 9.256 1.00 9.13 169 ARG A C 1
ATOM 1291 O O . ARG A 1 169 ? 48.048 57.490 9.219 1.00 8.82 169 ARG A O 1
ATOM 1299 N N . LEU A 1 170 ? 48.962 59.503 8.821 1.00 7.77 170 LEU A N 1
ATOM 1300 C CA . LEU A 1 170 ? 50.185 58.938 8.265 1.00 7.23 170 LEU A CA 1
ATOM 1301 C C . LEU A 1 170 ? 50.888 58.015 9.266 1.00 7.02 170 LEU A C 1
ATOM 1302 O O . LEU A 1 170 ? 51.358 56.943 8.900 1.00 7.14 170 LEU A O 1
ATOM 1307 N N . MET A 1 171 ? 50.925 58.415 10.531 1.00 6.48 171 MET A N 1
ATOM 1308 C CA . MET A 1 171 ? 51.564 57.615 11.560 1.00 6.98 171 MET A CA 1
ATOM 1309 C C . MET A 1 171 ? 50.767 56.347 11.899 1.00 7.80 171 MET A C 1
ATOM 1310 O O . MET A 1 171 ? 51.340 55.269 12.069 1.00 7.88 171 MET A O 1
ATOM 1315 N N . GLU A 1 172 ? 49.447 56.476 12.001 1.00 7.02 172 GLU A N 1
ATOM 1316 C CA . GLU A 1 172 ? 48.602 55.344 12.375 1.00 7.20 172 GLU A CA 1
ATOM 1317 C C . GLU A 1 172 ? 48.477 54.253 11.316 1.00 7.44 172 GLU A C 1
ATOM 1318 O O . GLU A 1 172 ? 48.348 53.079 11.651 1.00 8.00 172 GLU A O 1
ATOM 1324 N N . THR A 1 173 ? 48.463 54.639 10.045 1.00 7.20 173 THR A N 1
ATOM 1325 C CA . THR A 1 173 ? 48.299 53.681 8.950 1.00 7.83 173 THR A CA 1
ATOM 1326 C C . THR A 1 173 ? 49.362 52.586 8.996 1.00 8.29 173 THR A C 1
ATOM 1327 O O . THR A 1 173 ? 50.544 52.877 9.172 1.00 8.59 173 THR A O 1
ATOM 1331 N N . PRO A 1 174 ? 48.950 51.306 8.872 1.00 8.11 174 PRO A N 1
ATOM 1332 C CA . PRO A 1 174 ? 49.884 50.170 8.901 1.00 8.48 174 PRO A CA 1
ATOM 1333 C C . PRO A 1 174 ? 50.954 50.327 7.825 1.00 8.20 174 PRO A C 1
ATOM 1334 O O . PRO A 1 174 ? 50.663 50.807 6.718 1.00 9.65 174 PRO A O 1
ATOM 1338 N N . ALA A 1 175 ? 52.173 49.897 8.128 1.00 8.09 175 ALA A N 1
ATOM 1339 C CA . ALA A 1 175 ? 53.300 50.026 7.202 1.00 7.39 175 ALA A CA 1
ATOM 1340 C C . ALA A 1 175 ? 53.153 49.346 5.828 1.00 8.96 175 ALA A C 1
ATOM 1341 O O . ALA A 1 175 ? 53.784 49.775 4.853 1.00 8.05 175 ALA A O 1
ATOM 1343 N N . ASN A 1 176 ? 52.343 48.286 5.730 1.00 9.80 176 ASN A N 1
ATOM 1344 C CA . ASN A 1 176 ? 52.176 47.635 4.429 1.00 9.34 176 ASN A CA 1
ATOM 1345 C C . ASN A 1 176 ? 51.368 48.513 3.474 1.00 11.19 176 ASN A C 1
ATOM 1346 O O . ASN A 1 176 ? 51.424 48.339 2.251 1.00 11.56 176 ASN A O 1
ATOM 1351 N N . GLU A 1 177 ? 50.631 49.472 4.032 1.00 11.22 177 GLU A N 1
ATOM 1352 C CA . GLU A 1 177 ? 49.869 50.419 3.214 1.00 11.68 177 GLU A CA 1
ATOM 1353 C C . GLU A 1 177 ? 50.690 51.717 3.085 1.00 11.00 177 GLU A C 1
ATOM 1354 O O . GLU A 1 177 ? 50.915 52.222 1.977 1.00 11.22 177 GLU A O 1
ATOM 1360 N N . MET A 1 178 ? 51.200 52.198 4.217 1.00 8.91 178 MET A N 1
ATOM 1361 C CA . MET A 1 178 ? 51.996 53.432 4.276 1.00 8.82 178 MET A CA 1
ATOM 1362 C C . MET A 1 178 ? 53.499 53.161 4.040 1.00 9.40 178 MET A C 1
ATOM 1363 O O . MET A 1 178 ? 54.317 53.223 4.961 1.00 8.71 178 MET A O 1
ATOM 1368 N N . THR A 1 179 ? 53.820 52.829 2.795 1.00 8.00 179 THR A N 1
ATOM 1369 C CA . THR A 1 179 ? 55.178 52.547 2.359 1.00 8.65 179 THR A CA 1
ATOM 1370 C C . THR A 1 179 ? 55.845 53.881 2.010 1.00 8.65 179 THR A C 1
ATOM 1371 O O . THR A 1 179 ? 55.173 54.917 1.975 1.00 8.94 179 THR A O 1
ATOM 1375 N N . PRO A 1 180 ? 57.171 53.884 1.753 1.00 9.14 180 PRO A N 1
ATOM 1376 C CA . PRO A 1 180 ? 57.893 55.119 1.396 1.00 9.82 180 PRO A CA 1
ATOM 1377 C C . PRO A 1 180 ? 57.206 55.825 0.217 1.00 8.95 180 PRO A C 1
ATOM 1378 O O . PRO A 1 180 ? 56.904 57.029 0.288 1.00 9.93 180 PRO A O 1
ATOM 1382 N N . THR A 1 181 ? 56.916 55.073 -0.840 1.00 9.66 181 THR A N 1
ATOM 1383 C CA . THR A 1 181 ? 56.227 55.620 -2.000 1.00 10.17 181 THR A CA 1
ATOM 1384 C C . THR A 1 181 ? 54.821 56.185 -1.688 1.00 10.42 181 THR A C 1
ATOM 1385 O O . THR A 1 181 ? 54.483 57.294 -2.113 1.00 10.12 181 THR A O 1
ATOM 1389 N N . LYS A 1 182 ? 54.011 55.429 -0.947 1.00 9.75 182 LYS A N 1
ATOM 1390 C CA . LYS A 1 182 ? 52.668 55.866 -0.585 1.00 9.83 182 LYS A CA 1
ATOM 1391 C C . LYS A 1 182 ? 52.684 57.152 0.259 1.00 8.86 182 LYS A C 1
ATOM 1392 O O . LYS A 1 182 ? 51.938 58.099 -0.018 1.00 9.30 182 LYS A O 1
ATOM 1398 N N . PHE A 1 183 ? 53.532 57.184 1.283 1.00 8.01 183 PHE A N 1
ATOM 1399 C CA . PHE A 1 183 ? 53.650 58.368 2.131 1.00 9.03 183 PHE A CA 1
ATOM 1400 C C . PHE A 1 183 ? 53.988 59.581 1.252 1.00 8.77 183 PHE A C 1
ATOM 1401 O O . PHE A 1 183 ? 53.402 60.654 1.406 1.00 9.56 183 PHE A O 1
ATOM 1409 N N . ALA A 1 184 ? 54.914 59.395 0.316 1.00 8.76 184 ALA A N 1
ATOM 1410 C CA . ALA A 1 184 ? 55.329 60.474 -0.572 1.00 9.50 184 ALA A CA 1
ATOM 1411 C C . ALA A 1 184 ? 54.189 60.969 -1.463 1.00 10.88 184 ALA A C 1
ATOM 1412 O O . ALA A 1 184 ? 54.011 62.175 -1.642 1.00 11.19 184 ALA A O 1
ATOM 1414 N N . GLU A 1 185 ? 53.397 60.034 -1.973 1.00 11.12 185 GLU A N 1
ATOM 1415 C CA . GLU A 1 185 ? 52.273 60.370 -2.832 1.00 11.44 185 GLU A CA 1
ATOM 1416 C C . GLU A 1 185 ? 51.159 61.095 -2.067 1.00 11.85 185 GLU A C 1
ATOM 1417 O O . GLU A 1 185 ? 50.561 62.047 -2.592 1.00 10.99 185 GLU A O 1
ATOM 1423 N N . ILE A 1 186 ? 50.894 60.675 -0.824 1.00 10.14 186 ILE A N 1
ATOM 1424 C CA . ILE A 1 186 ? 49.865 61.328 -0.009 1.00 10.04 186 ILE A CA 1
ATOM 1425 C C . ILE A 1 186 ? 50.319 62.745 0.338 1.00 10.49 186 ILE A C 1
ATOM 1426 O O . ILE A 1 186 ? 49.528 63.685 0.235 1.00 9.60 186 ILE A O 1
ATOM 1431 N N . VAL A 1 187 ? 51.591 62.912 0.725 1.00 9.77 187 VAL A N 1
ATOM 1432 C CA . VAL A 1 187 ? 52.093 64.252 1.054 1.00 9.64 187 VAL A CA 1
ATOM 1433 C C . VAL A 1 187 ? 52.066 65.140 -0.191 1.00 9.36 187 VAL A C 1
ATOM 1434 O O . VAL A 1 187 ? 51.618 66.300 -0.139 1.00 9.40 187 VAL A O 1
ATOM 1438 N N . GLU A 1 188 ? 52.479 64.569 -1.315 1.00 10.07 188 GLU A N 1
ATOM 1439 C CA . GLU A 1 188 ? 52.478 65.293 -2.585 1.00 11.35 188 GLU A CA 1
ATOM 1440 C C . GLU A 1 188 ? 51.080 65.853 -2.916 1.00 11.83 188 GLU A C 1
ATOM 1441 O O . GLU A 1 188 ? 50.929 67.037 -3.218 1.00 11.57 188 GLU A O 1
ATOM 1447 N N . GLU A 1 189 ? 50.051 65.018 -2.813 1.00 11.99 189 GLU A N 1
ATOM 1448 C CA . GLU A 1 189 ? 48.700 65.467 -3.138 1.00 13.40 189 GLU A CA 1
ATOM 1449 C C . GLU A 1 189 ? 48.170 66.506 -2.157 1.00 12.38 189 GLU A C 1
ATOM 1450 O O . GLU A 1 189 ? 47.465 67.434 -2.556 1.00 12.67 189 GLU A O 1
ATOM 1456 N N . ASN A 1 190 ? 48.542 66.389 -0.887 1.00 11.64 190 ASN A N 1
ATOM 1457 C CA . ASN A 1 190 ? 48.083 67.344 0.119 1.00 10.93 190 ASN A CA 1
ATOM 1458 C C . ASN A 1 190 ? 48.750 68.706 -0.042 1.00 11.41 190 ASN A C 1
ATOM 1459 O O . ASN A 1 190 ? 48.105 69.751 0.103 1.00 10.62 190 ASN A O 1
ATOM 1464 N N . LEU A 1 191 ? 50.035 68.695 -0.376 1.00 11.87 191 LEU A N 1
ATOM 1465 C CA . LEU A 1 191 ? 50.751 69.945 -0.574 1.00 12.60 191 LEU A CA 1
ATOM 1466 C C . LEU A 1 191 ? 50.216 70.661 -1.818 1.00 11.01 191 LEU A C 1
ATOM 1467 O O . LEU A 1 191 ? 49.953 71.865 -1.778 1.00 10.80 191 LEU A O 1
ATOM 1472 N N . LYS A 1 192 ? 49.998 69.909 -2.892 1.00 11.39 192 LYS A N 1
ATOM 1473 C CA . LYS A 1 192 ? 49.491 70.494 -4.141 1.00 12.93 192 LYS A CA 1
ATOM 1474 C C . LYS A 1 192 ? 48.086 71.066 -3.977 1.00 13.81 192 LYS A C 1
ATOM 1475 O O . LYS A 1 192 ? 47.741 72.050 -4.630 1.00 14.56 192 LYS A O 1
ATOM 1481 N N . SER A 1 193 ? 47.282 70.464 -3.101 1.00 14.27 193 SER A N 1
ATOM 1482 C CA . SER A 1 193 ? 45.933 70.978 -2.855 1.00 15.47 193 SER A CA 1
ATOM 1483 C C . SER A 1 193 ? 46.004 72.242 -2.010 1.00 15.01 193 SER A C 1
ATOM 1484 O O . SER A 1 193 ? 45.135 73.113 -2.097 1.00 14.88 193 SER A O 1
ATOM 1487 N N . ALA A 1 194 ? 47.045 72.334 -1.191 1.00 13.50 194 ALA A N 1
ATOM 1488 C CA . ALA A 1 194 ? 47.223 73.486 -0.326 1.00 12.76 194 ALA A CA 1
ATOM 1489 C C . ALA A 1 194 ? 47.649 74.734 -1.084 1.00 12.67 194 ALA A C 1
ATOM 1490 O O . ALA A 1 194 ? 47.243 75.831 -0.721 1.00 13.22 194 ALA A O 1
ATOM 1492 N N . SER A 1 195 ? 48.445 74.572 -2.137 1.00 14.03 195 SER A N 1
ATOM 1493 C CA . SER A 1 195 ? 48.938 75.723 -2.904 1.00 14.30 195 SER A CA 1
ATOM 1494 C C . SER A 1 195 ? 49.597 75.324 -4.221 1.00 14.67 195 SER A C 1
ATOM 1495 O O . SER A 1 195 ? 50.222 74.265 -4.311 1.00 15.51 195 SER A O 1
ATOM 1498 N N . ILE A 1 196 ? 49.470 76.195 -5.230 1.00 14.37 196 ILE A N 1
ATOM 1499 C CA . ILE A 1 196 ? 50.082 75.968 -6.548 1.00 13.32 196 ILE A CA 1
ATOM 1500 C C . ILE A 1 196 ? 51.546 76.440 -6.544 1.00 13.21 196 ILE A C 1
ATOM 1501 O O . ILE A 1 196 ? 52.306 76.171 -7.477 1.00 13.43 196 ILE A O 1
ATOM 1506 N N . LYS A 1 197 ? 51.936 77.108 -5.463 1.00 12.71 197 LYS A N 1
ATOM 1507 C CA . LYS A 1 197 ? 53.299 77.611 -5.324 1.00 14.27 197 LYS A CA 1
ATOM 1508 C C . LYS A 1 197 ? 54.175 76.557 -4.665 1.00 14.67 197 LYS A C 1
ATOM 1509 O O . LYS A 1 197 ? 54.945 76.845 -3.745 1.00 14.39 197 LYS A O 1
ATOM 1515 N N . THR A 1 198 ? 54.063 75.337 -5.174 1.00 15.53 198 THR A N 1
ATOM 1516 C CA . THR A 1 198 ? 54.787 74.204 -4.637 1.00 15.95 198 THR A CA 1
ATOM 1517 C C . THR A 1 198 ? 55.409 73.344 -5.731 1.00 16.40 198 THR A C 1
ATOM 1518 O O . THR A 1 198 ? 55.030 73.427 -6.907 1.00 17.04 198 THR A O 1
ATOM 1522 N N . ASP A 1 199 ? 56.435 72.596 -5.346 1.00 14.11 199 ASP A N 1
ATOM 1523 C CA . ASP A 1 199 ? 57.139 71.670 -6.231 1.00 13.33 199 ASP A CA 1
ATOM 1524 C C . ASP A 1 199 ? 57.404 70.472 -5.351 1.00 11.85 199 ASP A C 1
ATOM 1525 O O . ASP A 1 199 ? 57.764 70.638 -4.183 1.00 10.55 199 ASP A O 1
ATOM 1530 N N . VAL A 1 200 ? 57.189 69.277 -5.883 1.00 10.15 200 VAL A N 1
ATOM 1531 C CA . VAL A 1 200 ? 57.450 68.062 -5.128 1.00 10.85 200 VAL A CA 1
ATOM 1532 C C . VAL A 1 200 ? 58.286 67.138 -5.994 1.00 11.05 200 VAL A C 1
ATOM 1533 O O . VAL A 1 200 ? 58.017 66.975 -7.191 1.00 10.60 200 VAL A O 1
ATOM 1537 N N . PHE A 1 201 ? 59.335 66.573 -5.401 1.00 10.41 201 PHE A N 1
ATOM 1538 C CA . PHE A 1 201 ? 60.222 65.655 -6.091 1.00 10.67 201 PHE A CA 1
ATOM 1539 C C . PHE A 1 201 ? 60.373 64.376 -5.260 1.00 10.94 201 PHE A C 1
ATOM 1540 O O . PHE A 1 201 ? 60.955 64.401 -4.186 1.00 11.53 201 PHE A O 1
ATOM 1548 N N . ILE A 1 202 ? 59.747 63.292 -5.704 1.00 10.87 202 ILE A N 1
ATOM 1549 C CA . ILE A 1 202 ? 59.858 62.007 -5.018 1.00 10.42 202 ILE A CA 1
ATOM 1550 C C . ILE A 1 202 ? 61.109 61.368 -5.648 1.00 10.85 202 ILE A C 1
ATOM 1551 O O . ILE A 1 202 ? 61.037 60.665 -6.661 1.00 10.31 202 ILE A O 1
ATOM 1556 N N . ARG A 1 203 ? 62.264 61.682 -5.074 1.00 10.95 203 ARG A N 1
ATOM 1557 C CA . ARG A 1 203 ? 63.539 61.199 -5.586 1.00 10.52 203 ARG A CA 1
ATOM 1558 C C . ARG A 1 203 ? 63.700 59.688 -5.450 1.00 10.92 203 ARG A C 1
ATOM 1559 O O . ARG A 1 203 ? 63.558 59.135 -4.360 1.00 9.37 203 ARG A O 1
ATOM 1567 N N . PRO A 1 204 ? 64.022 59.005 -6.560 1.00 11.91 204 PRO A N 1
ATOM 1568 C CA . PRO A 1 204 ? 64.211 57.553 -6.565 1.00 12.41 204 PRO A CA 1
ATOM 1569 C C . PRO A 1 204 ? 65.604 57.118 -6.084 1.00 11.91 204 PRO A C 1
ATOM 1570 O O . PRO A 1 204 ? 66.506 57.940 -5.908 1.00 11.88 204 PRO A O 1
ATOM 1574 N N . LYS A 1 205 ? 65.779 55.812 -5.940 1.00 12.32 205 LYS A N 1
ATOM 1575 C CA . LYS A 1 205 ? 67.036 55.239 -5.487 1.00 12.04 205 LYS A CA 1
ATOM 1576 C C . LYS A 1 205 ? 68.228 55.675 -6.336 1.00 11.64 205 LYS A C 1
ATOM 1577 O O . LYS A 1 205 ? 69.306 55.909 -5.806 1.00 11.79 205 LYS A O 1
ATOM 1583 N N . SER A 1 206 ? 68.047 55.779 -7.649 1.00 12.08 206 SER A N 1
ATOM 1584 C CA . SER A 1 206 ? 69.143 56.201 -8.517 1.00 12.86 206 SER A CA 1
ATOM 1585 C C . SER A 1 206 ? 69.640 57.606 -8.145 1.00 12.80 206 SER A C 1
ATOM 1586 O O . SER A 1 206 ? 70.841 57.889 -8.205 1.00 11.91 206 SER A O 1
ATOM 1589 N N . TRP A 1 207 ? 68.718 58.474 -7.733 1.00 11.91 207 TRP A N 1
ATOM 1590 C CA . TRP A 1 207 ? 69.076 59.830 -7.343 1.00 10.40 207 TRP A CA 1
ATOM 1591 C C . TRP A 1 207 ? 69.815 59.752 -6.021 1.00 10.81 207 TRP A C 1
ATOM 1592 O O . TRP A 1 207 ? 70.795 60.466 -5.812 1.00 11.90 207 TRP A O 1
ATOM 1603 N N . ILE A 1 208 ? 69.331 58.898 -5.121 1.00 10.20 208 ILE A N 1
ATOM 1604 C CA . ILE A 1 208 ? 69.951 58.726 -3.803 1.00 11.12 208 ILE A CA 1
ATOM 1605 C C . ILE A 1 208 ? 71.405 58.263 -3.961 1.00 10.45 208 ILE A C 1
ATOM 1606 O O . ILE A 1 208 ? 72.305 58.735 -3.256 1.00 11.09 208 ILE A O 1
ATOM 1611 N N . GLU A 1 209 ? 71.620 57.351 -4.905 1.00 11.52 209 GLU A N 1
ATOM 1612 C CA . GLU A 1 209 ? 72.955 56.836 -5.203 1.00 12.42 209 GLU A CA 1
ATOM 1613 C C . GLU A 1 209 ? 73.823 57.948 -5.808 1.00 13.16 209 GLU A C 1
ATOM 1614 O O . GLU A 1 209 ? 75.004 58.071 -5.472 1.00 12.61 209 GLU A O 1
ATOM 1620 N N . GLU A 1 210 ? 73.227 58.762 -6.677 1.00 14.28 210 GLU A N 1
ATOM 1621 C CA . GLU A 1 210 ? 73.941 59.866 -7.314 1.00 16.20 210 GLU A CA 1
ATOM 1622 C C . GLU A 1 210 ? 74.373 60.873 -6.263 1.00 15.17 210 GLU A C 1
ATOM 1623 O O . GLU A 1 210 ? 75.450 61.458 -6.353 1.00 14.85 210 GLU A O 1
ATOM 1629 N N . GLN A 1 211 ? 73.526 61.058 -5.257 1.00 14.54 211 GLN A N 1
ATOM 1630 C CA . GLN A 1 211 ? 73.814 61.992 -4.172 1.00 14.46 211 GLN A CA 1
ATOM 1631 C C . GLN A 1 211 ? 74.780 61.418 -3.139 1.00 13.38 211 GLN A C 1
ATOM 1632 O O . GLN A 1 211 ? 75.030 62.041 -2.116 1.00 14.30 211 GLN A O 1
ATOM 1638 N N . GLU A 1 212 ? 75.268 60.209 -3.397 1.00 12.24 212 GLU A N 1
ATOM 1639 C CA . GLU A 1 212 ? 76.216 59.536 -2.519 1.00 14.01 212 GLU A CA 1
ATOM 1640 C C . GLU A 1 212 ? 75.764 59.439 -1.066 1.00 11.88 212 GLU A C 1
ATOM 1641 O O . GLU A 1 212 ? 76.564 59.581 -0.137 1.00 11.24 212 GLU A O 1
ATOM 1647 N N . MET A 1 213 ? 74.478 59.170 -0.877 1.00 10.51 213 MET A N 1
ATOM 1648 C CA . MET A 1 213 ? 73.922 59.037 0.464 1.00 9.34 213 MET A CA 1
ATOM 1649 C C . MET A 1 213 ? 74.071 57.580 0.937 1.00 9.59 213 MET A C 1
ATOM 1650 O O . MET A 1 213 ? 73.084 56.870 1.145 1.00 10.18 213 MET A O 1
ATOM 1655 N N . GLY A 1 214 ? 75.318 57.167 1.157 1.00 9.13 214 GLY A N 1
ATOM 1656 C CA . GLY A 1 214 ? 75.608 55.803 1.573 1.00 9.01 214 GLY A CA 1
ATOM 1657 C C . GLY A 1 214 ? 75.042 55.364 2.909 1.00 9.53 214 GLY A C 1
ATOM 1658 O O . GLY A 1 214 ? 74.760 54.178 3.109 1.00 9.59 214 GLY A O 1
ATOM 1659 N N . SER A 1 215 ? 74.922 56.300 3.842 1.00 8.78 215 SER A N 1
ATOM 1660 C CA . SER A 1 215 ? 74.385 55.988 5.157 1.00 8.97 215 SER A CA 1
ATOM 1661 C C . SER A 1 215 ? 72.891 55.623 5.023 1.00 8.94 215 SER A C 1
ATOM 1662 O O . SER A 1 215 ? 72.468 54.554 5.465 1.00 8.58 215 SER A O 1
ATOM 1665 N N . PHE A 1 216 ? 72.110 56.486 4.370 1.00 8.30 216 PHE A N 1
ATOM 1666 C CA . PHE A 1 216 ? 70.680 56.239 4.128 1.00 8.08 216 PHE A CA 1
ATOM 1667 C C . PHE A 1 216 ? 70.514 54.924 3.354 1.00 7.82 216 PHE A C 1
ATOM 1668 O O . PHE A 1 216 ? 69.729 54.063 3.747 1.00 8.20 216 PHE A O 1
ATOM 1676 N N . LEU A 1 217 ? 71.277 54.760 2.272 1.00 8.09 217 LEU A N 1
ATOM 1677 C CA . LEU A 1 217 ? 71.194 53.538 1.456 1.00 8.21 217 LEU A CA 1
ATOM 1678 C C . LEU A 1 217 ? 71.451 52.248 2.256 1.00 8.31 217 LEU A C 1
ATOM 1679 O O . LEU A 1 217 ? 70.757 51.249 2.071 1.00 8.33 217 LEU A O 1
ATOM 1684 N N . SER A 1 218 ? 72.415 52.289 3.173 1.00 8.63 218 SER A N 1
ATOM 1685 C CA . SER A 1 218 ? 72.747 51.112 3.974 1.00 8.67 218 SER A CA 1
ATOM 1686 C C . SER A 1 218 ? 71.550 50.618 4.787 1.00 8.69 218 SER A C 1
ATOM 1687 O O . SER A 1 218 ? 71.365 49.411 4.976 1.00 7.99 218 SER A O 1
ATOM 1690 N N . VAL A 1 219 ? 70.730 51.550 5.256 1.00 8.37 219 VAL A N 1
ATOM 1691 C CA . VAL A 1 219 ? 69.555 51.191 6.035 1.00 8.04 219 VAL A CA 1
ATOM 1692 C C . VAL A 1 219 ? 68.489 50.572 5.137 1.00 8.18 219 VAL A C 1
ATOM 1693 O O . VAL A 1 219 ? 67.941 49.514 5.448 1.00 7.28 219 VAL A O 1
ATOM 1697 N N . ALA A 1 220 ? 68.214 51.230 4.013 1.00 8.56 220 ALA A N 1
ATOM 1698 C CA . ALA A 1 220 ? 67.178 50.795 3.074 1.00 9.09 220 ALA A CA 1
ATOM 1699 C C . ALA A 1 220 ? 67.335 49.421 2.430 1.00 9.69 220 ALA A C 1
ATOM 1700 O O . ALA A 1 220 ? 66.339 48.708 2.236 1.00 10.98 220 ALA A O 1
ATOM 1702 N N . LYS A 1 221 ? 68.573 49.046 2.119 1.00 9.56 221 LYS A N 1
ATOM 1703 C CA . LYS A 1 221 ? 68.872 47.786 1.441 1.00 10.26 221 LYS A CA 1
ATOM 1704 C C . LYS A 1 221 ? 68.379 46.477 2.064 1.00 10.75 221 LYS A C 1
ATOM 1705 O O . LYS A 1 221 ? 68.173 45.495 1.342 1.00 12.09 221 LYS A O 1
ATOM 1711 N N . GLY A 1 222 ? 68.233 46.432 3.387 1.00 9.40 222 GLY A N 1
ATOM 1712 C CA . GLY A 1 222 ? 67.772 45.209 4.021 1.00 9.23 222 GLY A CA 1
ATOM 1713 C C . GLY A 1 222 ? 66.355 44.817 3.633 1.00 10.71 222 GLY A C 1
ATOM 1714 O O . GLY A 1 222 ? 65.965 43.643 3.731 1.00 10.82 222 GLY A O 1
ATOM 1715 N N . SER A 1 223 ? 65.597 45.788 3.143 1.00 9.18 223 SER A N 1
ATOM 1716 C CA . SER A 1 223 ? 64.220 45.573 2.765 1.00 11.10 223 SER A CA 1
ATOM 1717 C C . SER A 1 223 ? 64.003 45.556 1.257 1.00 12.14 223 SER A C 1
ATOM 1718 O O . SER A 1 223 ? 64.801 46.097 0.480 1.00 12.83 223 SER A O 1
ATOM 1721 N N . GLU A 1 224 ? 62.920 44.904 0.852 1.00 13.72 224 GLU A N 1
ATOM 1722 C CA . GLU A 1 224 ? 62.541 44.820 -0.552 1.00 15.55 224 GLU A CA 1
ATOM 1723 C C . GLU A 1 224 ? 61.784 46.075 -1.008 1.00 14.12 224 GLU A C 1
ATOM 1724 O O . GLU A 1 224 ? 61.673 46.339 -2.197 1.00 13.71 224 GLU A O 1
ATOM 1730 N N . GLU A 1 225 ? 61.237 46.817 -0.053 1.00 12.61 225 GLU A N 1
ATOM 1731 C CA . GLU A 1 225 ? 60.480 48.033 -0.346 1.00 11.82 225 GLU A CA 1
ATOM 1732 C C . GLU A 1 225 ? 61.401 49.158 -0.838 1.00 12.09 225 GLU A C 1
ATOM 1733 O O . GLU A 1 225 ? 62.366 49.515 -0.159 1.00 12.58 225 GLU A O 1
ATOM 1739 N N . PRO A 1 226 ? 61.127 49.719 -2.029 1.00 11.71 226 PRO A N 1
ATOM 1740 C CA . PRO A 1 226 ? 61.963 50.793 -2.572 1.00 12.44 226 PRO A CA 1
ATOM 1741 C C . PRO A 1 226 ? 62.041 52.037 -1.703 1.00 11.52 226 PRO A C 1
ATOM 1742 O O . PRO A 1 226 ? 61.046 52.467 -1.125 1.00 14.17 226 PRO A O 1
ATOM 1746 N N . PRO A 1 227 ? 63.249 52.593 -1.535 1.00 11.23 227 PRO A N 1
ATOM 1747 C CA . PRO A 1 227 ? 63.382 53.805 -0.718 1.00 10.33 227 PRO A CA 1
ATOM 1748 C C . PRO A 1 227 ? 63.140 55.030 -1.617 1.00 9.79 227 PRO A C 1
ATOM 1749 O O . PRO A 1 227 ? 63.254 54.933 -2.842 1.00 10.33 227 PRO A O 1
ATOM 1753 N N . VAL A 1 228 ? 62.768 56.157 -1.023 1.00 9.73 228 VAL A N 1
ATOM 1754 C CA . VAL A 1 228 ? 62.601 57.407 -1.772 1.00 9.65 228 VAL A CA 1
ATOM 1755 C C . VAL A 1 228 ? 63.099 58.549 -0.878 1.00 9.66 228 VAL A C 1
ATOM 1756 O O . VAL A 1 228 ? 63.176 58.403 0.343 1.00 9.89 228 VAL A O 1
ATOM 1760 N N . PHE A 1 229 ? 63.516 59.652 -1.483 1.00 9.30 229 PHE A N 1
ATOM 1761 C CA . PHE A 1 229 ? 63.938 60.802 -0.708 1.00 8.41 229 PHE A CA 1
ATOM 1762 C C . PHE A 1 229 ? 62.960 61.894 -1.100 1.00 8.28 229 PHE A C 1
ATOM 1763 O O . PHE A 1 229 ? 63.013 62.423 -2.207 1.00 8.99 229 PHE A O 1
ATOM 1771 N N . LEU A 1 230 ? 62.011 62.174 -0.222 1.00 9.40 230 LEU A N 1
ATOM 1772 C CA . LEU A 1 230 ? 61.005 63.181 -0.520 1.00 8.91 230 LEU A CA 1
ATOM 1773 C C . LEU A 1 230 ? 61.555 64.585 -0.315 1.00 9.28 230 LEU A C 1
ATOM 1774 O O . LEU A 1 230 ? 62.084 64.898 0.761 1.00 8.44 230 LEU A O 1
ATOM 1779 N N . GLU A 1 231 ? 61.451 65.413 -1.359 1.00 9.13 231 GLU A N 1
ATOM 1780 C CA . GLU A 1 231 ? 61.890 66.802 -1.310 1.00 9.11 231 GLU A CA 1
ATOM 1781 C C . GLU A 1 231 ? 60.713 67.684 -1.738 1.00 9.71 231 GLU A C 1
ATOM 1782 O O . GLU A 1 231 ? 60.185 67.549 -2.852 1.00 9.04 231 GLU A O 1
ATOM 1788 N N . ILE A 1 232 ? 60.304 68.583 -0.851 1.00 11.17 232 ILE A N 1
ATOM 1789 C CA . ILE A 1 232 ? 59.176 69.471 -1.124 1.00 12.35 232 ILE A CA 1
ATOM 1790 C C . ILE A 1 232 ? 59.566 70.945 -0.985 1.00 13.38 232 ILE A C 1
ATOM 1791 O O . ILE A 1 232 ? 60.365 71.309 -0.115 1.00 13.96 232 ILE A O 1
ATOM 1796 N N . HIS A 1 233 ? 59.053 71.786 -1.878 1.00 13.15 233 HIS A N 1
ATOM 1797 C CA . HIS A 1 233 ? 59.351 73.221 -1.846 1.00 12.49 233 HIS A CA 1
ATOM 1798 C C . HIS A 1 233 ? 58.049 74.013 -1.778 1.00 13.19 233 HIS A C 1
ATOM 1799 O O . HIS A 1 233 ? 57.093 73.722 -2.521 1.00 13.67 233 HIS A O 1
ATOM 1806 N N . TYR A 1 234 ? 57.981 74.960 -0.857 1.00 11.69 234 TYR A N 1
ATOM 1807 C CA . TYR A 1 234 ? 56.826 75.844 -0.772 1.00 11.52 234 TYR A CA 1
ATOM 1808 C C . TYR A 1 234 ? 57.433 77.233 -0.942 1.00 12.23 234 TYR A C 1
ATOM 1809 O O . TYR A 1 234 ? 58.217 77.684 -0.106 1.00 9.87 234 TYR A O 1
ATOM 1818 N N . LYS A 1 235 ? 57.093 77.887 -2.049 1.00 13.46 235 LYS A N 1
ATOM 1819 C CA . LYS A 1 235 ? 57.628 79.209 -2.354 1.00 15.37 235 LYS A CA 1
ATOM 1820 C C . LYS A 1 235 ? 56.662 80.323 -1.938 1.00 15.01 235 LYS A C 1
ATOM 1821 O O . LYS A 1 235 ? 56.039 80.979 -2.779 1.00 16.17 235 LYS A O 1
ATOM 1827 N N . GLY A 1 236 ? 56.570 80.564 -0.639 1.00 14.23 236 GLY A N 1
ATOM 1828 C CA . GLY A 1 236 ? 55.664 81.581 -0.154 1.00 13.90 236 GLY A CA 1
ATOM 1829 C C . GLY A 1 236 ? 56.243 82.976 -0.048 1.00 16.03 236 GLY A C 1
ATOM 1830 O O . GLY A 1 236 ? 55.488 83.945 0.061 1.00 16.58 236 GLY A O 1
ATOM 1831 N N . SER A 1 237 ? 57.566 83.109 -0.055 1.00 16.10 237 SER A N 1
ATOM 1832 C CA . SER A 1 237 ? 58.163 84.441 0.060 1.00 16.73 237 SER A CA 1
ATOM 1833 C C . SER A 1 237 ? 57.923 85.284 -1.195 1.00 16.91 237 SER A C 1
ATOM 1834 O O . SER A 1 237 ? 57.832 84.757 -2.309 1.00 15.23 237 SER A O 1
ATOM 1837 N N . PRO A 1 238 ? 57.774 86.609 -1.020 1.00 18.48 238 PRO A N 1
ATOM 1838 C CA . PRO A 1 238 ? 57.553 87.506 -2.162 1.00 19.89 238 PRO A CA 1
ATOM 1839 C C . PRO A 1 238 ? 58.827 87.513 -3.028 1.00 21.18 238 PRO A C 1
ATOM 1840 O O . PRO A 1 238 ? 58.779 87.716 -4.240 1.00 22.18 238 PRO A O 1
ATOM 1844 N N . ASN A 1 239 ? 59.968 87.307 -2.379 1.00 21.96 239 ASN A N 1
ATOM 1845 C CA . ASN A 1 239 ? 61.260 87.253 -3.057 1.00 22.10 239 ASN A CA 1
ATOM 1846 C C . ASN A 1 239 ? 61.658 85.795 -3.256 1.00 21.47 239 ASN A C 1
ATOM 1847 O O . ASN A 1 239 ? 61.990 85.100 -2.290 1.00 21.12 239 ASN A O 1
ATOM 1852 N N . ALA A 1 240 ? 61.692 85.349 -4.504 1.00 19.47 240 ALA A N 1
ATOM 1853 C CA . ALA A 1 240 ? 62.047 83.959 -4.787 1.00 20.30 240 ALA A CA 1
ATOM 1854 C C . ALA A 1 240 ? 63.442 83.560 -4.299 1.00 19.85 240 ALA A C 1
ATOM 1855 O O . ALA A 1 240 ? 63.690 82.386 -4.013 1.00 20.05 240 ALA A O 1
ATOM 1857 N N . SER A 1 241 ? 64.339 84.539 -4.182 1.00 19.51 241 SER A N 1
ATOM 1858 C CA . SER A 1 241 ? 65.713 84.296 -3.728 1.00 18.81 241 SER A CA 1
ATOM 1859 C C . SER A 1 241 ? 65.877 84.287 -2.220 1.00 17.37 241 SER A C 1
ATOM 1860 O O . SER A 1 241 ? 66.963 84.045 -1.717 1.00 18.13 241 SER A O 1
ATOM 1863 N N . GLU A 1 242 ? 64.808 84.578 -1.490 1.00 17.33 242 GLU A N 1
ATOM 1864 C CA . GLU A 1 242 ? 64.886 84.601 -0.028 1.00 17.02 242 GLU A CA 1
ATOM 1865 C C . GLU A 1 242 ? 65.288 83.217 0.481 1.00 16.03 242 GLU A C 1
ATOM 1866 O O . GLU A 1 242 ? 64.686 82.217 0.090 1.00 15.24 242 GLU A O 1
ATOM 1872 N N . PRO A 1 243 ? 66.342 83.142 1.322 1.00 15.24 243 PRO A N 1
ATOM 1873 C CA . PRO A 1 243 ? 66.796 81.844 1.859 1.00 14.42 243 PRO A CA 1
ATOM 1874 C C . PRO A 1 243 ? 65.642 81.135 2.552 1.00 12.41 243 PRO A C 1
ATOM 1875 O O . PRO A 1 243 ? 64.867 81.757 3.279 1.00 11.57 243 PRO A O 1
ATOM 1879 N N . PRO A 1 244 ? 65.488 79.835 2.293 1.00 13.53 244 PRO A N 1
ATOM 1880 C CA . PRO A 1 244 ? 64.393 79.092 2.923 1.00 12.24 244 PRO A CA 1
ATOM 1881 C C . PRO A 1 244 ? 64.670 78.559 4.323 1.00 11.81 244 PRO A C 1
ATOM 1882 O O . PRO A 1 244 ? 65.797 78.598 4.811 1.00 11.21 244 PRO A O 1
ATOM 1886 N N . LEU A 1 245 ? 63.604 78.134 4.990 1.00 9.95 245 LEU A N 1
ATOM 1887 C CA . LEU A 1 245 ? 63.715 77.487 6.285 1.00 11.47 245 LEU A CA 1
ATOM 1888 C C . LEU A 1 245 ? 63.672 76.023 5.838 1.00 10.93 245 LEU A C 1
ATOM 1889 O O . LEU A 1 245 ? 62.938 75.693 4.902 1.00 11.76 245 LEU A O 1
ATOM 1894 N N . VAL A 1 246 ? 64.508 75.171 6.417 1.00 9.61 246 VAL A N 1
ATOM 1895 C CA . VAL A 1 246 ? 64.514 73.762 6.027 1.00 9.92 246 VAL A CA 1
ATOM 1896 C C . VAL A 1 246 ? 64.099 72.861 7.185 1.00 10.04 246 VAL A C 1
ATOM 1897 O O . VAL A 1 246 ? 64.586 73.016 8.316 1.00 9.77 246 VAL A O 1
ATOM 1901 N N . PHE A 1 247 ? 63.160 71.960 6.905 1.00 10.16 247 PHE A N 1
ATOM 1902 C CA . PHE A 1 247 ? 62.681 70.993 7.892 1.00 10.16 247 PHE A CA 1
ATOM 1903 C C . PHE A 1 247 ? 63.127 69.618 7.369 1.00 9.42 247 PHE A C 1
ATOM 1904 O O . PHE A 1 247 ? 63.089 69.362 6.153 1.00 9.24 247 PHE A O 1
ATOM 1912 N N . VAL A 1 248 ? 63.573 68.756 8.280 1.00 8.03 248 VAL A N 1
ATOM 1913 C CA . VAL A 1 248 ? 64.029 67.410 7.937 1.00 6.81 248 VAL A CA 1
ATOM 1914 C C . VAL A 1 248 ? 63.314 66.414 8.855 1.00 6.77 248 VAL A C 1
ATOM 1915 O O . VAL A 1 248 ? 63.221 66.643 10.067 1.00 7.49 248 VAL A O 1
ATOM 1919 N N . GLY A 1 249 ? 62.826 65.313 8.289 1.00 7.45 249 GLY A N 1
ATOM 1920 C CA . GLY A 1 249 ? 62.140 64.321 9.102 1.00 6.92 249 GLY A CA 1
ATOM 1921 C C . GLY A 1 249 ? 62.545 62.879 8.841 1.00 6.50 249 GLY A C 1
ATOM 1922 O O . GLY A 1 249 ? 62.705 62.471 7.692 1.00 7.03 249 GLY A O 1
ATOM 1923 N N . LYS A 1 250 ? 62.735 62.122 9.919 1.00 6.62 250 LYS A N 1
ATOM 1924 C CA . LYS A 1 250 ? 63.091 60.703 9.833 1.00 6.88 250 LYS A CA 1
ATOM 1925 C C . LYS A 1 250 ? 61.860 59.934 9.330 1.00 7.40 250 LYS A C 1
ATOM 1926 O O . LYS A 1 250 ? 60.814 59.932 9.997 1.00 7.87 250 LYS A O 1
ATOM 1932 N N . GLY A 1 251 ? 61.987 59.292 8.167 1.00 8.15 251 GLY A N 1
ATOM 1933 C CA . GLY A 1 251 ? 60.882 58.534 7.604 1.00 7.35 251 GLY A CA 1
ATOM 1934 C C . GLY A 1 251 ? 61.042 57.018 7.521 1.00 7.63 251 GLY A C 1
ATOM 1935 O O . GLY A 1 251 ? 60.980 56.434 6.431 1.00 6.81 251 GLY A O 1
ATOM 1936 N N . ILE A 1 252 ? 61.274 56.363 8.655 1.00 6.63 252 ILE A N 1
ATOM 1937 C CA . ILE A 1 252 ? 61.390 54.910 8.657 1.00 6.68 252 ILE A CA 1
ATOM 1938 C C . ILE A 1 252 ? 59.930 54.415 8.739 1.00 7.53 252 ILE A C 1
ATOM 1939 O O . ILE A 1 252 ? 59.293 54.512 9.789 1.00 5.99 252 ILE A O 1
ATOM 1944 N N . THR A 1 253 ? 59.388 53.935 7.617 1.00 7.45 253 THR A N 1
ATOM 1945 C CA . THR A 1 253 ? 57.986 53.497 7.566 1.00 6.99 253 THR A CA 1
ATOM 1946 C C . THR A 1 253 ? 57.680 52.300 8.471 1.00 7.84 253 THR A C 1
ATOM 1947 O O . THR A 1 253 ? 56.530 52.092 8.879 1.00 7.29 253 THR A O 1
ATOM 1951 N N . PHE A 1 254 ? 58.700 51.475 8.707 1.00 8.53 254 PHE A N 1
ATOM 1952 C CA . PHE A 1 254 ? 58.621 50.367 9.662 1.00 7.86 254 PHE A CA 1
ATOM 1953 C C . PHE A 1 254 ? 60.030 50.025 10.117 1.00 7.68 254 PHE A C 1
ATOM 1954 O O . PHE A 1 254 ? 60.942 49.851 9.299 1.00 7.88 254 PHE A O 1
ATOM 1962 N N . ASP A 1 255 ? 60.183 49.931 11.432 1.00 7.40 255 ASP A N 1
ATOM 1963 C CA . ASP A 1 255 ? 61.467 49.620 12.042 1.00 7.10 255 ASP A CA 1
ATOM 1964 C C . ASP A 1 255 ? 61.400 48.305 12.844 1.00 7.85 255 ASP A C 1
ATOM 1965 O O . ASP A 1 255 ? 60.805 48.261 13.930 1.00 6.60 255 ASP A O 1
ATOM 1970 N N . SER A 1 256 ? 61.996 47.240 12.302 1.00 6.86 256 SER A N 1
ATOM 1971 C CA . SER A 1 256 ? 62.055 45.946 12.991 1.00 6.63 256 SER A CA 1
ATOM 1972 C C . SER A 1 256 ? 63.335 45.904 13.840 1.00 7.70 256 SER A C 1
ATOM 1973 O O . SER A 1 256 ? 63.548 44.971 14.637 1.00 7.15 256 SER A O 1
ATOM 1976 N N . GLY A 1 257 ? 64.200 46.891 13.618 1.00 7.26 257 GLY A N 1
ATOM 1977 C CA . GLY A 1 257 ? 65.475 46.972 14.304 1.00 7.35 257 GLY A CA 1
ATOM 1978 C C . GLY A 1 257 ? 66.576 46.441 13.387 1.00 7.20 257 GLY A C 1
ATOM 1979 O O . GLY A 1 257 ? 67.739 46.816 13.543 1.00 8.32 257 GLY A O 1
ATOM 1980 N N . GLY A 1 258 ? 66.200 45.621 12.401 1.00 5.97 258 GLY A N 1
ATOM 1981 C CA . GLY A 1 258 ? 67.167 45.017 11.489 1.00 7.06 258 GLY A CA 1
ATOM 1982 C C . GLY A 1 258 ? 67.821 43.808 12.141 1.00 7.07 258 GLY A C 1
ATOM 1983 O O . GLY A 1 258 ? 67.170 43.098 12.910 1.00 7.98 258 GLY A O 1
ATOM 1984 N N . ILE A 1 259 ? 69.101 43.565 11.848 1.00 7.58 259 ILE A N 1
ATOM 1985 C CA . ILE A 1 259 ? 69.833 42.447 12.448 1.00 7.29 259 ILE A CA 1
ATOM 1986 C C . ILE A 1 259 ? 69.846 42.576 13.980 1.00 7.27 259 ILE A C 1
ATOM 1987 O O . ILE A 1 259 ? 69.775 41.572 14.690 1.00 7.81 259 ILE A O 1
ATOM 1992 N N . SER A 1 260 ? 69.917 43.808 14.481 1.00 8.02 260 SER A N 1
ATOM 1993 C CA . SER A 1 260 ? 69.865 44.098 15.915 1.00 7.21 260 SER A CA 1
ATOM 1994 C C . SER A 1 260 ? 68.352 44.173 16.164 1.00 7.65 260 SER A C 1
ATOM 1995 O O . SER A 1 260 ? 67.808 45.213 16.575 1.00 8.24 260 SER A O 1
ATOM 1998 N N . ILE A 1 261 ? 67.685 43.050 15.915 1.00 7.17 261 ILE A N 1
ATOM 1999 C CA . ILE A 1 261 ? 66.233 42.941 15.979 1.00 7.16 261 ILE A CA 1
ATOM 2000 C C . ILE A 1 261 ? 65.524 43.314 17.286 1.00 7.00 261 ILE A C 1
ATOM 2001 O O . ILE A 1 261 ? 66.004 43.006 18.384 1.00 7.44 261 ILE A O 1
ATOM 2006 N N . LYS A 1 262 ? 64.378 43.982 17.160 1.00 7.67 262 LYS A N 1
ATOM 2007 C CA . LYS A 1 262 ? 63.588 44.397 18.324 1.00 7.44 262 LYS A CA 1
ATOM 2008 C C . LYS A 1 262 ? 62.831 43.237 18.973 1.00 7.99 262 LYS A C 1
ATOM 2009 O O . LYS A 1 262 ? 62.663 42.179 18.367 1.00 7.82 262 LYS A O 1
ATOM 2015 N N . ALA A 1 263 ? 62.385 43.454 20.211 1.00 8.66 263 ALA A N 1
ATOM 2016 C CA . ALA A 1 263 ? 61.584 42.470 20.940 1.00 9.65 263 ALA A CA 1
ATOM 2017 C C . ALA A 1 263 ? 60.194 42.492 20.288 1.00 9.50 263 ALA A C 1
ATOM 2018 O O . ALA A 1 263 ? 59.833 43.478 19.630 1.00 8.61 263 ALA A O 1
ATOM 2020 N N . ALA A 1 264 ? 59.414 41.431 20.475 1.00 9.35 264 ALA A N 1
ATOM 2021 C CA . ALA A 1 264 ? 58.093 41.340 19.849 1.00 9.28 264 ALA A CA 1
ATOM 2022 C C . ALA A 1 264 ? 57.019 42.233 20.450 1.00 9.44 264 ALA A C 1
ATOM 2023 O O . ALA A 1 264 ? 56.192 42.797 19.718 1.00 9.86 264 ALA A O 1
ATOM 2025 N N . ALA A 1 265 ? 57.025 42.375 21.770 1.00 9.38 265 ALA A N 1
ATOM 2026 C CA . ALA A 1 265 ? 56.007 43.167 22.456 1.00 10.02 265 ALA A CA 1
ATOM 2027 C C . ALA A 1 265 ? 55.837 44.586 21.951 1.00 8.72 265 ALA A C 1
ATOM 2028 O O . ALA A 1 265 ? 56.760 45.394 22.000 1.00 8.98 265 ALA A O 1
ATOM 2030 N N . ASN A 1 266 ? 54.638 44.863 21.455 1.00 8.72 266 ASN A N 1
ATOM 2031 C CA . ASN A 1 266 ? 54.267 46.180 20.956 1.00 9.40 266 ASN A CA 1
ATOM 2032 C C . ASN A 1 266 ? 55.122 46.686 19.803 1.00 9.60 266 ASN A C 1
ATOM 2033 O O . ASN A 1 266 ? 55.161 47.904 19.545 1.00 9.55 266 ASN A O 1
ATOM 2038 N N . MET A 1 267 ? 55.770 45.782 19.068 1.00 8.75 267 MET A N 1
ATOM 2039 C CA . MET A 1 267 ? 56.585 46.228 17.946 1.00 8.48 267 MET A CA 1
ATOM 2040 C C . MET A 1 267 ? 55.707 46.857 16.847 1.00 7.65 267 MET A C 1
ATOM 2041 O O . MET A 1 267 ? 56.211 47.582 15.987 1.00 6.16 267 MET A O 1
ATOM 2046 N N . ASP A 1 268 ? 54.399 46.586 16.879 1.00 7.85 268 ASP A N 1
ATOM 2047 C CA . ASP A 1 268 ? 53.494 47.166 15.874 1.00 8.85 268 ASP A CA 1
ATOM 2048 C C . ASP A 1 268 ? 53.539 48.703 15.857 1.00 8.18 268 ASP A C 1
ATOM 2049 O O . ASP A 1 268 ? 53.305 49.321 14.810 1.00 8.53 268 ASP A O 1
ATOM 2054 N N . LEU A 1 269 ? 53.856 49.314 16.999 1.00 7.55 269 LEU A N 1
ATOM 2055 C CA . LEU A 1 269 ? 53.911 50.776 17.077 1.00 7.88 269 LEU A CA 1
ATOM 2056 C C . LEU A 1 269 ? 55.006 51.384 16.212 1.00 8.79 269 LEU A C 1
ATOM 2057 O O . LEU A 1 269 ? 54.987 52.598 15.941 1.00 7.68 269 LEU A O 1
ATOM 2062 N N . MET A 1 270 ? 55.949 50.544 15.768 1.00 8.62 270 MET A N 1
ATOM 2063 C CA . MET A 1 270 ? 57.057 51.003 14.937 1.00 8.88 270 MET A CA 1
ATOM 2064 C C . MET A 1 270 ? 56.617 51.395 13.516 1.00 9.52 270 MET A C 1
ATOM 2065 O O . MET A 1 270 ? 57.435 51.840 12.705 1.00 8.15 270 MET A O 1
ATOM 2070 N N . ARG A 1 271 ? 55.329 51.210 13.212 1.00 8.10 271 ARG A N 1
ATOM 2071 C CA . ARG A 1 271 ? 54.782 51.646 11.929 1.00 8.11 271 ARG A CA 1
ATOM 2072 C C . ARG A 1 271 ? 54.807 53.182 11.984 1.00 7.01 271 ARG A C 1
ATOM 2073 O O . ARG A 1 271 ? 54.706 53.844 10.956 1.00 7.75 271 ARG A O 1
ATOM 2081 N N . ALA A 1 272 ? 54.956 53.738 13.190 1.00 6.43 272 ALA A N 1
ATOM 2082 C CA . ALA A 1 272 ? 54.996 55.187 13.368 1.00 7.41 272 ALA A CA 1
ATOM 2083 C C . ALA A 1 272 ? 56.415 55.728 13.493 1.00 7.71 272 ALA A C 1
ATOM 2084 O O . ALA A 1 272 ? 56.599 56.882 13.910 1.00 6.32 272 ALA A O 1
ATOM 2086 N N . ASP A 1 273 ? 57.412 54.934 13.089 1.00 7.18 273 ASP A N 1
ATOM 2087 C CA . ASP A 1 273 ? 58.806 55.379 13.166 1.00 7.32 273 ASP A CA 1
ATOM 2088 C C . ASP A 1 273 ? 59.090 56.423 12.071 1.00 7.09 273 ASP A C 1
ATOM 2089 O O . ASP A 1 273 ? 60.230 56.844 11.867 1.00 6.37 273 ASP A O 1
ATOM 2094 N N . MET A 1 274 ? 58.045 56.792 11.333 1.00 7.13 274 MET A N 1
ATOM 2095 C CA . MET A 1 274 ? 58.127 57.813 10.302 1.00 7.69 274 MET A CA 1
ATOM 2096 C C . MET A 1 274 ? 57.425 59.084 10.806 1.00 7.84 274 MET A C 1
ATOM 2097 O O . MET A 1 274 ? 57.106 59.979 10.015 1.00 7.46 274 MET A O 1
ATOM 2102 N N . GLY A 1 275 ? 57.211 59.159 12.124 1.00 6.81 275 GLY A N 1
ATOM 2103 C CA . GLY A 1 275 ? 56.548 60.307 12.722 1.00 7.30 275 GLY A CA 1
ATOM 2104 C C . GLY A 1 275 ? 57.258 61.632 12.496 1.00 7.87 275 GLY A C 1
ATOM 2105 O O . GLY A 1 275 ? 56.613 62.687 12.433 1.00 7.00 275 GLY A O 1
ATOM 2106 N N . GLY A 1 276 ? 58.589 61.577 12.401 1.00 7.39 276 GLY A N 1
ATOM 2107 C CA . GLY A 1 276 ? 59.374 62.773 12.174 1.00 7.55 276 GLY A CA 1
ATOM 2108 C C . GLY A 1 276 ? 59.026 63.351 10.821 1.00 8.60 276 GLY A C 1
ATOM 2109 O O . GLY A 1 276 ? 58.828 64.565 10.687 1.00 9.73 276 GLY A O 1
ATOM 2110 N N . ALA A 1 277 ? 58.941 62.485 9.815 1.00 7.96 277 ALA A N 1
ATOM 2111 C CA . ALA A 1 277 ? 58.580 62.915 8.461 1.00 7.76 277 ALA A CA 1
ATOM 2112 C C . ALA A 1 277 ? 57.129 63.386 8.420 1.00 7.34 277 ALA A C 1
ATOM 2113 O O . ALA A 1 277 ? 56.817 64.378 7.767 1.00 8.31 277 ALA A O 1
ATOM 2115 N N . ALA A 1 278 ? 56.251 62.675 9.119 1.00 6.75 278 ALA A N 1
ATOM 2116 C CA . ALA A 1 278 ? 54.838 63.028 9.136 1.00 7.17 278 ALA A CA 1
ATOM 2117 C C . ALA A 1 278 ? 54.596 64.426 9.691 1.00 8.62 278 ALA A C 1
ATOM 2118 O O . ALA A 1 278 ? 53.892 65.238 9.067 1.00 8.66 278 ALA A O 1
ATOM 2120 N N . THR A 1 279 ? 55.185 64.718 10.849 1.00 7.30 279 THR A N 1
ATOM 2121 C CA . THR A 1 279 ? 54.995 66.021 11.481 1.00 7.83 279 THR A CA 1
ATOM 2122 C C . THR A 1 279 ? 55.567 67.209 10.702 1.00 8.39 279 THR A C 1
ATOM 2123 O O . THR A 1 279 ? 54.889 68.233 10.556 1.00 7.56 279 THR A O 1
ATOM 2127 N N . ILE A 1 280 ? 56.782 67.078 10.165 1.00 7.48 280 ILE A N 1
ATOM 2128 C CA . ILE A 1 280 ? 57.352 68.199 9.425 1.00 8.46 280 ILE A CA 1
ATOM 2129 C C . ILE A 1 280 ? 56.674 68.422 8.067 1.00 8.62 280 ILE A C 1
ATOM 2130 O O . ILE A 1 280 ? 56.491 69.572 7.650 1.00 8.55 280 ILE A O 1
ATOM 2135 N N . CYS A 1 281 ? 56.244 67.342 7.415 1.00 8.28 281 CYS A N 1
ATOM 2136 C CA . CYS A 1 281 ? 55.570 67.459 6.127 1.00 7.63 281 CYS A CA 1
ATOM 2137 C C . CYS A 1 281 ? 54.178 68.056 6.317 1.00 7.95 281 CYS A C 1
ATOM 2138 O O . CYS A 1 281 ? 53.743 68.886 5.511 1.00 8.12 281 CYS A O 1
ATOM 2141 N N . SER A 1 282 ? 53.485 67.645 7.376 1.00 7.63 282 SER A N 1
ATOM 2142 C CA . SER A 1 282 ? 52.155 68.165 7.654 1.00 8.84 282 SER A CA 1
ATOM 2143 C C . SER A 1 282 ? 52.228 69.641 8.024 1.00 9.00 282 SER A C 1
ATOM 2144 O O . SER A 1 282 ? 51.325 70.416 7.682 1.00 8.20 282 SER A O 1
ATOM 2147 N N . ALA A 1 283 ? 53.278 70.024 8.748 1.00 8.09 283 ALA A N 1
ATOM 2148 C CA . ALA A 1 283 ? 53.454 71.417 9.148 1.00 9.40 283 ALA A CA 1
ATOM 2149 C C . ALA A 1 283 ? 53.592 72.275 7.897 1.00 9.86 283 ALA A C 1
ATOM 2150 O O . ALA A 1 283 ? 53.000 73.361 7.824 1.00 9.52 283 ALA A O 1
ATOM 2152 N N . ILE A 1 284 ? 54.344 71.776 6.913 1.00 8.86 284 ILE A N 1
ATOM 2153 C CA . ILE A 1 284 ? 54.548 72.495 5.654 1.00 9.39 284 ILE A CA 1
ATOM 2154 C C . ILE A 1 284 ? 53.243 72.580 4.845 1.00 10.59 284 ILE A C 1
ATOM 2155 O O . ILE A 1 284 ? 52.942 73.624 4.250 1.00 9.87 284 ILE A O 1
ATOM 2160 N N . VAL A 1 285 ? 52.464 71.500 4.824 1.00 9.23 285 VAL A N 1
ATOM 2161 C CA . VAL A 1 285 ? 51.177 71.520 4.124 1.00 8.88 285 VAL A CA 1
ATOM 2162 C C . VAL A 1 285 ? 50.319 72.648 4.717 1.00 9.23 285 VAL A C 1
ATOM 2163 O O . VAL A 1 285 ? 49.741 73.464 3.987 1.00 9.98 285 VAL A O 1
ATOM 2167 N N . SER A 1 286 ? 50.274 72.713 6.043 1.00 8.86 286 SER A N 1
ATOM 2168 C CA . SER A 1 286 ? 49.492 73.735 6.724 1.00 8.73 286 SER A CA 1
ATOM 2169 C C . SER A 1 286 ? 50.013 75.142 6.427 1.00 9.57 286 SER A C 1
ATOM 2170 O O . SER A 1 286 ? 49.220 76.045 6.139 1.00 10.04 286 SER A O 1
ATOM 2173 N N . ALA A 1 287 ? 51.336 75.324 6.471 1.00 8.66 287 ALA A N 1
ATOM 2174 C CA . ALA A 1 287 ? 51.948 76.622 6.171 1.00 9.47 287 ALA A CA 1
ATOM 2175 C C . ALA A 1 287 ? 51.523 77.085 4.767 1.00 10.30 287 ALA A C 1
ATOM 2176 O O . ALA A 1 287 ? 51.281 78.277 4.541 1.00 10.48 287 ALA A O 1
ATOM 2178 N N . ALA A 1 288 ? 51.466 76.140 3.830 1.00 11.31 288 ALA A N 1
ATOM 2179 C CA . ALA A 1 288 ? 51.066 76.416 2.449 1.00 13.27 288 ALA A CA 1
ATOM 2180 C C . ALA A 1 288 ? 49.591 76.800 2.421 1.00 15.24 288 ALA A C 1
ATOM 2181 O O . ALA A 1 288 ? 49.210 77.744 1.711 1.00 15.12 288 ALA A O 1
ATOM 2183 N N . LYS A 1 289 ? 48.772 76.105 3.213 1.00 15.49 289 LYS A N 1
ATOM 2184 C CA . LYS A 1 289 ? 47.338 76.415 3.273 1.00 17.63 289 LYS A CA 1
ATOM 2185 C C . LYS A 1 289 ? 47.143 77.842 3.776 1.00 17.20 289 LYS A C 1
ATOM 2186 O O . LYS A 1 289 ? 46.307 78.577 3.277 1.00 18.71 289 LYS A O 1
ATOM 2192 N N . LEU A 1 290 ? 47.926 78.220 4.777 1.00 16.21 290 LEU A N 1
ATOM 2193 C CA . LEU A 1 290 ? 47.866 79.550 5.349 1.00 14.61 290 LEU A CA 1
ATOM 2194 C C . LEU A 1 290 ? 48.516 80.591 4.434 1.00 14.67 290 LEU A C 1
ATOM 2195 O O . LEU A 1 290 ? 48.387 81.794 4.667 1.00 16.27 290 LEU A O 1
ATOM 2200 N N . ASP A 1 291 ? 49.227 80.116 3.416 1.00 14.05 291 ASP A N 1
ATOM 2201 C CA . ASP A 1 291 ? 49.946 80.975 2.486 1.00 15.60 291 ASP A CA 1
ATOM 2202 C C . ASP A 1 291 ? 50.900 81.912 3.217 1.00 14.19 291 ASP A C 1
ATOM 2203 O O . ASP A 1 291 ? 50.951 83.129 2.952 1.00 14.22 291 ASP A O 1
ATOM 2212 N N . LEU A 1 292 ? 51.678 81.347 4.140 1.00 12.99 292 LEU A N 1
ATOM 2213 C CA . LEU A 1 292 ? 52.650 82.139 4.891 1.00 12.25 292 LEU A CA 1
ATOM 2214 C C . LEU A 1 292 ? 53.656 82.700 3.888 1.00 11.44 292 LEU A C 1
ATOM 2215 O O . LEU A 1 292 ? 54.104 81.996 2.988 1.00 11.45 292 LEU A O 1
ATOM 2220 N N . PRO A 1 293 ? 54.030 83.978 4.046 1.00 11.70 293 PRO A N 1
ATOM 2221 C CA . PRO A 1 293 ? 54.974 84.649 3.149 1.00 11.93 293 PRO A CA 1
ATOM 2222 C C . PRO A 1 293 ? 56.447 84.271 3.377 1.00 12.75 293 PRO A C 1
ATOM 2223 O O . PRO A 1 293 ? 57.304 85.156 3.545 1.00 12.37 293 PRO A O 1
ATOM 2227 N N . ILE A 1 294 ? 56.746 82.974 3.301 1.00 12.49 294 ILE A N 1
ATOM 2228 C CA . ILE A 1 294 ? 58.099 82.464 3.512 1.00 12.72 294 ILE A CA 1
ATOM 2229 C C . ILE A 1 294 ? 58.411 81.270 2.602 1.00 12.70 294 ILE A C 1
ATOM 2230 O O . ILE A 1 294 ? 57.497 80.603 2.118 1.00 13.07 294 ILE A O 1
ATOM 2235 N N . ASN A 1 295 ? 59.695 81.050 2.322 1.00 11.64 295 ASN A N 1
ATOM 2236 C CA . ASN A 1 295 ? 60.122 79.926 1.499 1.00 11.80 295 ASN A CA 1
ATOM 2237 C C . ASN A 1 295 ? 60.493 78.799 2.463 1.00 11.17 295 ASN A C 1
ATOM 2238 O O . ASN A 1 295 ? 61.190 79.029 3.468 1.00 10.60 295 ASN A O 1
ATOM 2243 N N . ILE A 1 296 ? 59.981 77.600 2.193 1.00 10.79 296 ILE A N 1
ATOM 2244 C CA . ILE A 1 296 ? 60.254 76.440 3.042 1.00 10.77 296 ILE A CA 1
ATOM 2245 C C . ILE A 1 296 ? 60.585 75.207 2.203 1.00 11.33 296 ILE A C 1
ATOM 2246 O O . ILE A 1 296 ? 59.964 74.962 1.160 1.00 9.89 296 ILE A O 1
ATOM 2251 N N . VAL A 1 297 ? 61.559 74.430 2.679 1.00 11.07 297 VAL A N 1
ATOM 2252 C CA . VAL A 1 297 ? 61.966 73.188 2.036 1.00 10.81 297 VAL A CA 1
ATOM 2253 C C . VAL A 1 297 ? 61.804 72.047 3.063 1.00 11.23 297 VAL A C 1
ATOM 2254 O O . VAL A 1 297 ? 62.161 72.194 4.242 1.00 10.18 297 VAL A O 1
ATOM 2258 N N . GLY A 1 298 ? 61.202 70.943 2.627 1.00 10.02 298 GLY A N 1
ATOM 2259 C CA . GLY A 1 298 ? 61.024 69.803 3.504 1.00 9.66 298 GLY A CA 1
ATOM 2260 C C . GLY A 1 298 ? 61.770 68.622 2.921 1.00 9.46 298 GLY A C 1
ATOM 2261 O O . GLY A 1 298 ? 61.673 68.347 1.716 1.00 9.06 298 GLY A O 1
ATOM 2262 N N . LEU A 1 299 ? 62.534 67.934 3.764 1.00 8.86 299 LEU A N 1
ATOM 2263 C CA . LEU A 1 299 ? 63.319 66.784 3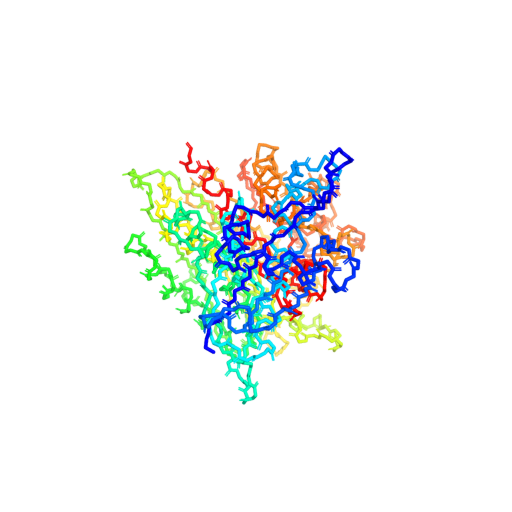.325 1.00 9.18 299 LEU A CA 1
ATOM 2264 C C . LEU A 1 299 ? 62.960 65.585 4.184 1.00 8.64 299 LEU A C 1
ATOM 2265 O O . LEU A 1 299 ? 63.014 65.653 5.408 1.00 8.88 299 LEU A O 1
ATOM 2270 N N . ALA A 1 300 ? 62.611 64.475 3.551 1.00 8.70 300 ALA A N 1
ATOM 2271 C CA . ALA A 1 300 ? 62.242 63.295 4.305 1.00 7.76 300 ALA A CA 1
ATOM 2272 C C . ALA A 1 300 ? 62.750 61.999 3.672 1.00 8.46 300 ALA A C 1
ATOM 2273 O O . ALA A 1 300 ? 62.228 61.547 2.641 1.00 8.91 300 ALA A O 1
ATOM 2275 N N . PRO A 1 301 ? 63.868 61.462 4.193 1.00 8.66 301 PRO A N 1
ATOM 2276 C CA . PRO A 1 301 ? 64.392 60.202 3.644 1.00 8.03 301 PRO A CA 1
ATOM 2277 C C . PRO A 1 301 ? 63.429 59.108 4.139 1.00 8.35 301 PRO A C 1
ATOM 2278 O O . PRO A 1 301 ? 63.113 59.051 5.337 1.00 8.55 301 PRO A O 1
ATOM 2282 N N . LEU A 1 302 ? 62.946 58.265 3.231 1.00 8.07 302 LEU A N 1
ATOM 2283 C CA . LEU A 1 302 ? 61.966 57.240 3.591 1.00 8.54 302 LEU A CA 1
ATOM 2284 C C . LEU A 1 302 ? 62.367 55.825 3.181 1.00 8.44 302 LEU A C 1
ATOM 2285 O O . LEU A 1 302 ? 62.729 55.585 2.021 1.00 8.58 302 LEU A O 1
ATOM 2290 N N . CYS A 1 303 ? 62.303 54.894 4.137 1.00 8.08 303 CYS A N 1
ATOM 2291 C CA . CYS A 1 303 ? 62.614 53.481 3.877 1.00 7.92 303 CYS A CA 1
ATOM 2292 C C . CYS A 1 303 ? 62.234 52.613 5.079 1.00 7.35 303 CYS A C 1
ATOM 2293 O O . CYS A 1 303 ? 61.798 53.136 6.115 1.00 7.43 303 CYS A O 1
ATOM 2296 N N . GLU A 1 304 ? 62.355 51.295 4.924 1.00 7.27 304 GLU A N 1
ATOM 2297 C CA . GLU A 1 304 ? 62.069 50.349 6.006 1.00 7.47 304 G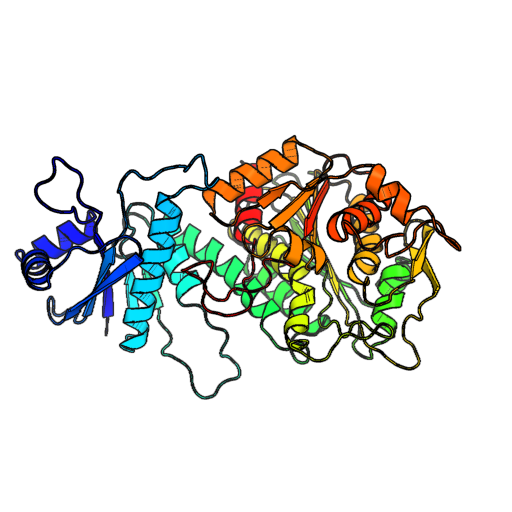LU A CA 1
ATOM 2298 C C . GLU A 1 304 ? 63.414 49.859 6.555 1.00 8.71 304 GLU A C 1
ATOM 2299 O O . GLU A 1 304 ? 64.447 49.972 5.876 1.00 8.12 304 GLU A O 1
ATOM 2305 N N . ASN A 1 305 ? 63.399 49.322 7.772 1.00 8.06 305 ASN A N 1
ATOM 2306 C CA . ASN A 1 305 ? 64.599 48.765 8.400 1.00 8.19 305 ASN A CA 1
ATOM 2307 C C . ASN A 1 305 ? 64.204 47.311 8.692 1.00 8.53 305 ASN A C 1
ATOM 2308 O O . ASN A 1 305 ? 63.496 47.028 9.671 1.00 8.42 305 ASN A O 1
ATOM 2313 N N . MET A 1 306 ? 64.656 46.397 7.830 1.00 8.37 306 MET A N 1
ATOM 2314 C CA . MET A 1 306 ? 64.308 44.972 7.924 1.00 8.39 306 MET A CA 1
ATOM 2315 C C . MET A 1 306 ? 65.538 44.057 7.915 1.00 7.84 306 MET A C 1
ATOM 2316 O O . MET A 1 306 ? 66.610 44.460 7.463 1.00 8.33 306 MET A O 1
ATOM 2321 N N . PRO A 1 307 ? 65.417 42.841 8.488 1.00 8.52 307 PRO A N 1
ATOM 2322 C CA . PRO A 1 307 ? 66.527 41.876 8.517 1.00 7.91 307 PRO A CA 1
ATOM 2323 C C . PRO A 1 307 ? 66.405 41.000 7.273 1.00 8.93 307 PRO A C 1
ATOM 2324 O O . PRO A 1 307 ? 65.291 40.673 6.850 1.00 8.39 307 PRO A O 1
ATOM 2328 N N . SER A 1 308 ? 67.533 40.652 6.669 1.00 9.56 308 SER A N 1
ATOM 2329 C CA . SER A 1 308 ? 67.550 39.820 5.466 1.00 9.24 308 SER A CA 1
ATOM 2330 C C . SER A 1 308 ? 69.003 39.495 5.124 1.00 9.25 308 SER A C 1
ATOM 2331 O O . SER A 1 308 ? 69.929 39.922 5.834 1.00 8.58 308 SER A O 1
ATOM 2334 N N . GLY A 1 309 ? 69.197 38.791 4.008 1.00 9.11 309 GLY A N 1
ATOM 2335 C CA . GLY A 1 309 ? 70.534 38.443 3.568 1.00 9.71 309 GLY A CA 1
ATOM 2336 C C . GLY A 1 309 ? 71.316 39.600 2.946 1.00 11.06 309 GLY A C 1
ATOM 2337 O O . GLY A 1 309 ? 72.439 39.385 2.497 1.00 11.88 309 GLY A O 1
ATOM 2338 N N . LYS A 1 310 ? 70.718 40.798 2.877 1.00 9.52 310 LYS A N 1
ATOM 2339 C CA . LYS A 1 310 ? 71.356 42.004 2.316 1.00 12.53 310 LYS A CA 1
ATOM 2340 C C . LYS A 1 310 ? 71.454 43.142 3.354 1.00 10.92 310 LYS A C 1
ATOM 2341 O O . LYS A 1 310 ? 71.993 44.216 3.046 1.00 11.50 310 LYS A O 1
ATOM 2347 N N . ALA A 1 311 ? 70.892 42.944 4.543 1.00 9.22 311 ALA A N 1
ATOM 2348 C CA . ALA A 1 311 ? 70.851 43.989 5.553 1.00 8.42 311 ALA A CA 1
ATOM 2349 C C . ALA A 1 311 ? 72.156 44.470 6.182 1.00 8.43 311 ALA A C 1
ATOM 2350 O O . ALA A 1 311 ? 73.154 43.761 6.138 1.00 8.08 311 ALA A O 1
ATOM 2352 N N . ASN A 1 312 ? 72.110 45.657 6.803 1.00 8.87 312 ASN A N 1
ATOM 2353 C CA . ASN A 1 312 ? 73.248 46.240 7.519 1.00 9.04 312 ASN A CA 1
ATOM 2354 C C . ASN A 1 312 ? 73.663 45.203 8.562 1.00 8.66 312 ASN A C 1
ATOM 2355 O O . ASN A 1 312 ? 72.799 44.606 9.200 1.00 7.47 312 ASN A O 1
ATOM 2360 N N . LYS A 1 313 ? 74.967 45.023 8.753 1.00 7.79 313 LYS A N 1
ATOM 2361 C CA . LYS A 1 313 ? 75.487 44.064 9.732 1.00 8.42 313 LYS A CA 1
ATOM 2362 C C . LYS A 1 313 ? 76.229 44.848 10.813 1.00 7.89 313 LYS A C 1
ATOM 2363 O O . LYS A 1 313 ? 76.937 45.812 10.496 1.00 9.38 313 LYS A O 1
ATOM 2369 N N . PRO A 1 314 ? 76.022 44.518 12.096 1.00 7.98 314 PRO A N 1
ATOM 2370 C CA . PRO A 1 314 ? 76.720 45.242 13.163 1.00 7.72 314 PRO A CA 1
ATOM 2371 C C . PRO A 1 314 ? 78.239 45.259 12.878 1.00 7.67 314 PRO A C 1
ATOM 2372 O O . PRO A 1 314 ? 78.809 44.246 12.463 1.00 7.28 314 PRO A O 1
ATOM 2376 N N . GLY A 1 315 ? 78.862 46.426 13.037 1.00 7.76 315 GLY A N 1
ATOM 2377 C CA . GLY A 1 315 ? 80.283 46.565 12.767 1.00 7.30 315 GLY A CA 1
ATOM 2378 C C . GLY A 1 315 ? 80.579 47.144 11.384 1.00 8.40 315 GLY A C 1
ATOM 2379 O O . GLY A 1 315 ? 81.676 47.640 11.148 1.00 8.76 315 GLY A O 1
ATOM 2380 N N . ASP A 1 316 ? 79.616 47.085 10.463 1.00 7.92 316 ASP A N 1
ATOM 2381 C CA . ASP A 1 316 ? 79.808 47.614 9.110 1.00 8.40 316 ASP A CA 1
ATOM 2382 C C . ASP A 1 316 ? 80.127 49.104 9.155 1.00 8.47 316 ASP A C 1
ATOM 2383 O O . ASP A 1 316 ? 79.596 49.830 10.004 1.00 8.70 316 ASP A O 1
ATOM 2388 N N . VAL A 1 317 ? 80.973 49.566 8.242 1.00 8.55 317 VAL A N 1
ATOM 2389 C CA . VAL A 1 317 ? 81.307 50.987 8.185 1.00 8.56 317 VAL A CA 1
ATOM 2390 C C . VAL A 1 317 ? 80.749 51.562 6.881 1.00 9.21 317 VAL A C 1
ATOM 2391 O O . VAL A 1 317 ? 80.944 50.986 5.802 1.00 9.47 317 VAL A O 1
ATOM 2395 N N . VAL A 1 318 ? 80.003 52.659 6.998 1.00 9.47 318 VAL A N 1
ATOM 2396 C CA . VAL A 1 318 ? 79.384 53.293 5.835 1.00 10.49 318 VAL A CA 1
ATOM 2397 C C . VAL A 1 318 ? 79.861 54.736 5.700 1.00 11.20 318 VAL A C 1
ATOM 2398 O O . VAL A 1 318 ? 80.256 55.348 6.689 1.00 11.37 318 VAL A O 1
ATOM 2402 N N . ARG A 1 319 ? 79.836 55.261 4.479 1.00 12.54 319 ARG A N 1
ATOM 2403 C CA . ARG A 1 319 ? 80.299 56.615 4.212 1.00 12.48 319 ARG A CA 1
ATOM 2404 C C . ARG A 1 319 ? 79.129 57.564 3.958 1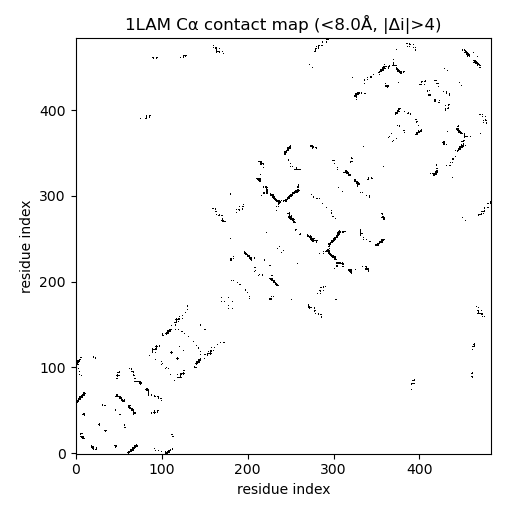.00 12.12 319 ARG A C 1
ATOM 2405 O O . ARG A 1 319 ? 78.313 57.340 3.051 1.00 11.03 319 ARG A O 1
ATOM 2413 N N . ALA A 1 320 ? 79.023 58.596 4.791 1.00 12.00 320 ALA A N 1
ATOM 2414 C CA . ALA A 1 320 ? 77.961 59.583 4.637 1.00 12.68 320 ALA A CA 1
ATOM 2415 C C . ALA A 1 320 ? 78.284 60.483 3.447 1.00 13.79 320 ALA A C 1
ATOM 2416 O O . ALA A 1 320 ? 79.424 60.541 2.988 1.00 13.33 320 ALA A O 1
ATOM 2418 N N . ARG A 1 321 ? 77.266 61.190 2.973 1.00 14.87 321 ARG A N 1
ATOM 2419 C CA . ARG A 1 321 ? 77.374 62.109 1.847 1.00 16.09 321 ARG A CA 1
ATOM 2420 C C . ARG A 1 321 ? 78.541 63.082 2.068 1.00 17.09 321 ARG A C 1
ATOM 2421 O O . ARG A 1 321 ? 79.284 63.376 1.141 1.00 18.64 321 ARG A O 1
ATOM 2429 N N . ASN A 1 322 ? 78.724 63.516 3.315 1.00 19.16 322 ASN A N 1
ATOM 2430 C CA . ASN A 1 322 ? 79.792 64.459 3.678 1.00 19.96 322 ASN A CA 1
ATOM 2431 C C . ASN A 1 322 ? 81.186 63.830 3.783 1.00 20.63 322 ASN A C 1
ATOM 2432 O O . ASN A 1 322 ? 82.140 64.494 4.217 1.00 21.68 322 ASN A O 1
ATOM 2437 N N . GLY A 1 323 ? 81.299 62.555 3.423 1.00 18.56 323 GLY A N 1
ATOM 2438 C CA . GLY A 1 323 ? 82.588 61.897 3.480 1.00 16.07 323 GLY A CA 1
ATOM 2439 C C . GLY A 1 323 ? 82.942 61.265 4.812 1.00 16.08 323 GLY A C 1
ATOM 2440 O O . GLY A 1 323 ? 83.917 60.504 4.873 1.00 15.10 323 GLY A O 1
ATOM 2441 N N . LYS A 1 324 ? 82.199 61.574 5.875 1.00 13.81 324 LYS A N 1
ATOM 2442 C CA . LYS A 1 324 ? 82.482 60.975 7.180 1.00 13.96 324 LYS A CA 1
ATOM 2443 C C . LYS A 1 324 ? 82.101 59.491 7.240 1.00 11.88 324 LYS A C 1
ATOM 2444 O O . LYS A 1 324 ? 81.083 59.082 6.675 1.00 11.35 324 LYS A O 1
ATOM 2450 N N . THR A 1 325 ? 82.928 58.690 7.909 1.00 10.43 325 THR A N 1
ATOM 2451 C CA . THR A 1 325 ? 82.637 57.265 8.051 1.00 9.97 325 THR A CA 1
ATOM 2452 C C . THR A 1 325 ? 81.911 57.025 9.373 1.00 9.53 325 THR A C 1
ATOM 2453 O O . THR A 1 325 ? 82.173 57.712 10.377 1.00 8.70 325 THR A O 1
ATOM 2457 N N . ILE A 1 326 ? 80.995 56.059 9.349 1.00 8.30 326 ILE A N 1
ATOM 2458 C CA . ILE A 1 326 ? 80.175 55.714 10.503 1.00 7.54 326 ILE A CA 1
ATOM 2459 C C . ILE A 1 326 ? 80.228 54.202 10.761 1.00 7.85 326 ILE A C 1
ATOM 2460 O O . ILE A 1 326 ? 80.019 53.398 9.838 1.00 8.55 326 ILE A O 1
ATOM 2465 N N . GLN A 1 327 ? 80.509 53.826 12.006 1.00 7.45 327 GLN A N 1
ATOM 2466 C CA . GLN A 1 327 ? 80.548 52.428 12.398 1.00 7.31 327 GLN A CA 1
ATOM 2467 C C . GLN A 1 327 ? 79.138 52.101 12.893 1.00 7.65 327 GLN A C 1
ATOM 2468 O O . GLN A 1 327 ? 78.667 52.678 13.882 1.00 7.11 327 GLN A O 1
ATOM 2474 N N . VAL A 1 328 ? 78.463 51.205 12.182 1.00 6.66 328 VAL A N 1
ATOM 2475 C CA . VAL A 1 328 ? 77.105 50.804 12.520 1.00 7.34 328 VAL A CA 1
ATOM 2476 C C . VAL A 1 328 ? 77.136 49.668 13.549 1.00 7.03 328 VAL A C 1
ATOM 2477 O O . VAL A 1 328 ? 76.999 48.498 13.188 1.00 7.78 328 VAL A O 1
ATOM 2481 N N . ASP A 1 329 ? 77.343 50.011 14.824 1.00 6.31 329 ASP A N 1
ATOM 2482 C CA . ASP A 1 329 ? 77.404 48.998 15.877 1.00 7.12 329 ASP A CA 1
ATOM 2483 C C . ASP A 1 329 ? 76.054 48.363 16.218 1.00 7.58 329 ASP A C 1
ATOM 2484 O O . ASP A 1 329 ? 75.999 47.208 16.632 1.00 7.10 329 ASP A O 1
ATOM 2489 N N . ASN A 1 330 ? 74.976 49.118 16.039 1.00 7.11 330 ASN A N 1
ATOM 2490 C CA . ASN A 1 330 ? 73.634 48.622 16.319 1.00 7.58 330 ASN A CA 1
ATOM 2491 C C . ASN A 1 330 ? 72.737 49.086 15.163 1.00 8.29 330 ASN A C 1
ATOM 2492 O O . ASN A 1 330 ? 72.568 50.288 14.954 1.00 8.02 330 ASN A O 1
ATOM 2497 N N . THR A 1 331 ? 72.213 48.140 14.384 1.00 8.32 331 THR A N 1
ATOM 2498 C CA . THR A 1 331 ? 71.380 48.462 13.217 1.00 8.21 331 THR A CA 1
ATOM 2499 C C . THR A 1 331 ? 70.019 49.089 13.546 1.00 9.40 331 THR A C 1
ATOM 2500 O O . THR A 1 331 ? 69.298 49.534 12.639 1.00 9.93 331 THR A O 1
ATOM 2504 N N . ASP A 1 332 ? 69.653 49.076 14.827 1.00 7.73 332 ASP A N 1
ATOM 2505 C CA . ASP A 1 332 ? 68.397 49.659 15.267 1.00 7.71 332 ASP A CA 1
ATOM 2506 C C . ASP A 1 332 ? 68.590 51.172 15.529 1.00 6.96 332 ASP A C 1
ATOM 2507 O O . ASP A 1 332 ? 67.622 51.884 15.787 1.00 6.23 332 ASP A O 1
ATOM 2512 N N . ALA A 1 333 ? 69.835 51.654 15.490 1.00 5.41 333 ALA A N 1
ATOM 2513 C CA . ALA A 1 333 ? 70.096 53.089 15.652 1.00 6.09 333 ALA A CA 1
ATOM 2514 C C . ALA A 1 333 ? 70.213 53.596 14.202 1.00 7.62 333 ALA A C 1
ATOM 2515 O O . ALA A 1 333 ? 71.239 54.170 13.793 1.00 7.35 333 ALA A O 1
ATOM 2517 N N . GLU A 1 334 ? 69.165 53.325 13.420 1.00 6.97 334 GLU A N 1
ATOM 2518 C CA . GLU A 1 334 ? 69.127 53.655 11.993 1.00 6.72 334 GLU A CA 1
ATOM 2519 C C . GLU A 1 334 ? 68.625 55.050 11.633 1.00 7.74 334 GLU A C 1
ATOM 2520 O O . GLU A 1 334 ? 68.981 55.593 10.574 1.00 7.43 334 GLU A O 1
ATOM 2526 N N . GLY A 1 335 ? 67.797 55.627 12.495 1.00 6.96 335 GLY A N 1
ATOM 2527 C CA . GLY A 1 335 ? 67.272 56.946 12.220 1.00 6.58 335 GLY A CA 1
ATOM 2528 C C . GLY A 1 335 ? 68.386 57.957 12.056 1.00 7.13 335 GLY A C 1
ATOM 2529 O O . GLY A 1 335 ? 68.366 58.771 11.113 1.00 7.06 335 GLY A O 1
ATOM 2530 N N . ARG A 1 336 ? 69.382 57.892 12.939 1.00 6.85 336 ARG A N 1
ATOM 2531 C CA . ARG A 1 336 ? 70.502 58.824 12.876 1.00 7.82 336 ARG A CA 1
ATOM 2532 C C . ARG A 1 336 ? 71.330 58.608 11.606 1.00 8.40 336 ARG A C 1
ATOM 2533 O O . ARG A 1 336 ? 71.909 59.563 11.065 1.00 8.72 336 ARG A O 1
ATOM 2541 N N . LEU A 1 337 ? 71.331 57.382 11.082 1.00 7.61 337 LEU A N 1
ATOM 2542 C CA . LEU A 1 337 ? 72.057 57.104 9.835 1.00 8.32 337 LEU A CA 1
ATOM 2543 C C . LEU A 1 337 ? 71.410 57.816 8.636 1.00 7.71 337 LEU A C 1
ATOM 2544 O O . LEU A 1 337 ? 72.094 58.487 7.864 1.00 8.05 337 LEU A O 1
ATOM 2549 N N . ILE A 1 338 ? 70.091 57.681 8.484 1.00 8.08 338 ILE A N 1
ATOM 2550 C CA . ILE A 1 338 ? 69.408 58.324 7.360 1.00 8.07 338 ILE A CA 1
ATOM 2551 C C . ILE A 1 338 ? 69.380 59.858 7.526 1.00 9.09 338 ILE A C 1
ATOM 2552 O O . ILE A 1 338 ? 69.430 60.605 6.530 1.00 9.49 338 ILE A O 1
ATOM 2557 N N . LEU A 1 339 ? 69.340 60.313 8.781 1.00 8.18 339 LEU A N 1
ATOM 2558 C CA . LEU A 1 339 ? 69.336 61.746 9.078 1.00 8.93 339 LEU A CA 1
ATOM 2559 C C . LEU A 1 339 ? 70.694 62.403 8.758 1.00 8.83 339 LEU A C 1
ATOM 2560 O O . LEU A 1 339 ? 70.731 63.567 8.345 1.00 8.83 339 LEU A O 1
ATOM 2565 N N . ALA A 1 340 ? 71.792 61.671 8.945 1.00 7.93 340 ALA A N 1
ATOM 2566 C CA . ALA A 1 340 ? 73.119 62.200 8.651 1.00 7.50 340 ALA A CA 1
ATOM 2567 C C . ALA A 1 340 ? 73.177 62.683 7.199 1.00 8.26 340 ALA A C 1
ATOM 2568 O O . ALA A 1 340 ? 73.671 63.784 6.923 1.00 8.69 340 ALA A O 1
ATOM 2570 N N . ASP A 1 341 ? 72.643 61.878 6.279 1.00 7.91 341 ASP A N 1
ATOM 2571 C CA . ASP A 1 341 ? 72.627 62.239 4.864 1.00 9.06 341 ASP A CA 1
ATOM 2572 C C . ASP A 1 341 ? 71.641 63.369 4.541 1.00 9.12 341 ASP A C 1
ATOM 2573 O O . ASP A 1 341 ? 71.948 64.258 3.743 1.00 9.93 341 ASP A O 1
ATOM 2578 N N . ALA A 1 342 ? 70.463 63.346 5.154 1.00 9.68 342 ALA A N 1
ATOM 2579 C CA . ALA A 1 342 ? 69.467 64.393 4.917 1.00 9.37 342 ALA A CA 1
ATOM 2580 C C . ALA A 1 342 ? 69.936 65.744 5.477 1.00 9.27 342 ALA A C 1
ATOM 2581 O O . ALA A 1 342 ? 69.731 66.787 4.849 1.00 9.71 342 ALA A O 1
ATOM 2583 N N . LEU A 1 343 ? 70.576 65.728 6.644 1.00 8.82 343 LEU A N 1
ATOM 2584 C CA . LEU A 1 343 ? 71.094 66.958 7.253 1.00 9.43 343 LEU A CA 1
ATOM 2585 C C . LEU A 1 343 ? 72.220 67.554 6.388 1.00 9.71 343 LEU A C 1
ATOM 2586 O O . LEU A 1 343 ? 72.328 68.775 6.244 1.00 8.87 343 LEU A O 1
ATOM 2591 N N . CYS A 1 344 ? 73.070 66.693 5.823 1.00 11.33 344 CYS A N 1
ATOM 2592 C CA . CYS A 1 344 ? 74.145 67.165 4.947 1.00 12.99 344 CYS A CA 1
ATOM 2593 C C . CYS A 1 344 ? 73.509 67.862 3.728 1.00 12.82 344 CYS A C 1
ATOM 2594 O O . CYS A 1 344 ? 73.837 69.012 3.419 1.00 12.83 344 CYS A O 1
ATOM 2599 N N . TYR A 1 345 ? 72.554 67.189 3.089 1.00 11.90 345 TYR A N 1
ATOM 2600 C CA . TYR A 1 345 ? 71.863 67.742 1.927 1.00 10.96 345 TYR A CA 1
ATOM 2601 C C . TYR A 1 345 ? 71.162 69.080 2.251 1.00 10.33 345 TYR A C 1
ATOM 2602 O O . TYR A 1 345 ? 71.116 69.970 1.417 1.00 9.22 345 TYR A O 1
ATOM 2611 N N . ALA A 1 346 ? 70.630 69.211 3.464 1.00 10.73 346 ALA A N 1
ATOM 2612 C CA . ALA A 1 346 ? 69.946 70.431 3.908 1.00 11.11 346 ALA A CA 1
ATOM 2613 C C . ALA A 1 346 ? 70.823 71.685 3.801 1.00 12.18 346 ALA A C 1
ATOM 2614 O O . ALA A 1 346 ? 70.327 72.786 3.535 1.00 13.16 346 ALA A O 1
ATOM 2616 N N . HIS A 1 347 ? 72.126 71.532 4.011 1.00 12.63 347 HIS A N 1
ATOM 2617 C CA . HIS A 1 347 ? 73.028 72.673 3.943 1.00 13.56 347 HIS A CA 1
ATOM 2618 C C . HIS A 1 347 ? 73.140 73.259 2.535 1.00 15.23 347 HIS A C 1
ATOM 2619 O O . HIS A 1 347 ? 73.443 74.454 2.382 1.00 14.79 347 HIS A O 1
ATOM 2626 N N . THR A 1 348 ? 72.837 72.455 1.513 1.00 15.79 348 THR A N 1
ATOM 2627 C CA . THR A 1 348 ? 72.940 72.924 0.125 1.00 16.14 348 THR A CA 1
ATOM 2628 C C . THR A 1 348 ? 71.957 74.043 -0.207 1.00 15.40 348 THR A C 1
ATOM 2629 O O . THR A 1 348 ? 72.141 74.774 -1.179 1.00 15.72 348 THR A O 1
ATOM 2633 N N . PHE A 1 349 ? 70.915 74.177 0.596 1.00 14.72 349 PHE A N 1
ATOM 2634 C CA . PHE A 1 349 ? 69.917 75.216 0.365 1.00 14.90 349 PHE A CA 1
ATOM 2635 C C . PHE A 1 349 ? 70.279 76.563 0.993 1.00 14.63 349 PHE A C 1
ATOM 2636 O O . PHE A 1 349 ? 69.553 77.541 0.803 1.00 14.93 349 PHE A O 1
ATOM 2644 N N . ASN A 1 350 ? 71.417 76.628 1.687 1.00 15.09 350 ASN A N 1
ATOM 2645 C CA . ASN A 1 350 ? 71.838 77.834 2.415 1.00 16.42 350 ASN A CA 1
ATOM 2646 C C . ASN A 1 350 ? 70.634 78.387 3.185 1.00 15.47 350 ASN A C 1
ATOM 2647 O O . ASN A 1 350 ? 70.295 79.569 3.100 1.00 15.94 350 ASN A O 1
ATOM 2652 N N . PRO A 1 351 ? 70.044 77.542 4.052 1.00 14.62 351 PRO A N 1
ATOM 2653 C CA . PRO A 1 351 ? 68.872 77.922 4.837 1.00 13.28 351 PRO A CA 1
ATOM 2654 C C . PRO A 1 351 ? 69.067 78.911 5.970 1.00 12.30 351 PRO A C 1
ATOM 2655 O O . PRO A 1 351 ? 70.180 79.125 6.450 1.00 12.98 351 PRO A O 1
ATOM 2659 N N . LYS A 1 352 ? 67.954 79.497 6.400 1.00 12.96 352 LYS A N 1
ATOM 2660 C CA . LYS A 1 352 ? 67.940 80.437 7.518 1.00 13.48 352 LYS A CA 1
ATOM 2661 C C . LYS A 1 352 ? 68.009 79.649 8.827 1.00 13.27 352 LYS A C 1
ATOM 2662 O O . LYS A 1 352 ? 68.658 80.086 9.776 1.00 11.92 352 LYS A O 1
ATOM 2668 N N . VAL A 1 353 ? 67.304 78.517 8.878 1.00 11.79 353 VAL A N 1
ATOM 2669 C CA . VAL A 1 353 ? 67.313 77.621 10.036 1.00 11.98 353 VAL A CA 1
ATOM 2670 C C . VAL A 1 353 ? 67.132 76.189 9.507 1.00 11.29 353 VAL A C 1
ATOM 2671 O O . VAL A 1 353 ? 66.683 75.991 8.363 1.00 10.17 353 VAL A O 1
ATOM 2675 N N . ILE A 1 354 ? 67.541 75.215 10.315 1.00 9.79 354 ILE A N 1
ATOM 2676 C CA . ILE A 1 354 ? 67.381 73.801 9.979 1.00 8.96 354 ILE A CA 1
ATOM 2677 C C . ILE A 1 354 ? 66.755 73.140 11.199 1.00 8.43 354 ILE A C 1
ATOM 2678 O O . ILE A 1 354 ? 67.333 73.164 12.285 1.00 8.53 354 ILE A O 1
ATOM 2683 N N . ILE A 1 355 ? 65.559 72.596 11.031 1.00 7.50 355 ILE A N 1
ATOM 2684 C CA . ILE A 1 355 ? 64.869 71.921 12.121 1.00 7.69 355 ILE A CA 1
ATOM 2685 C C . ILE A 1 355 ? 64.554 70.484 11.703 1.00 7.66 355 ILE A C 1
ATOM 2686 O O . ILE A 1 355 ? 63.968 70.260 10.646 1.00 8.87 355 ILE A O 1
ATOM 2691 N N . ASN A 1 356 ? 65.000 69.505 12.483 1.00 7.72 356 ASN A N 1
ATOM 2692 C CA . ASN A 1 356 ? 64.685 68.117 12.144 1.00 8.24 356 ASN A CA 1
ATOM 2693 C C . ASN A 1 356 ? 63.852 67.499 13.260 1.00 7.86 356 ASN A C 1
ATOM 2694 O O . ASN A 1 356 ? 63.929 67.939 14.409 1.00 7.90 356 ASN A O 1
ATOM 2699 N N . ALA A 1 357 ? 63.025 66.517 12.905 1.00 7.57 357 ALA A N 1
ATOM 2700 C CA . ALA A 1 357 ? 62.176 65.828 13.866 1.00 6.77 357 ALA A CA 1
ATOM 2701 C C . ALA A 1 357 ? 62.346 64.342 13.635 1.00 7.20 357 ALA A C 1
ATOM 2702 O O . ALA A 1 357 ? 62.480 63.893 12.484 1.00 7.01 357 ALA A O 1
ATOM 2704 N N . ALA A 1 358 ? 62.327 63.576 14.722 1.00 7.16 358 ALA A N 1
ATOM 2705 C CA . ALA A 1 358 ? 62.506 62.139 14.631 1.00 7.41 358 ALA A CA 1
ATOM 2706 C C . ALA A 1 358 ? 62.029 61.391 15.870 1.00 6.90 358 ALA A C 1
ATOM 2707 O O . ALA A 1 358 ? 62.225 61.866 16.988 1.00 7.04 358 ALA A O 1
ATOM 2709 N N . THR A 1 359 ? 61.423 60.215 15.660 1.00 7.10 359 THR A N 1
ATOM 2710 C CA . THR A 1 359 ? 60.993 59.339 16.756 1.00 7.23 359 THR A CA 1
ATOM 2711 C C . THR A 1 359 ? 62.314 58.596 16.935 1.00 8.47 359 THR A C 1
ATOM 2712 O O . THR A 1 359 ? 62.453 57.430 16.563 1.00 7.93 359 THR A O 1
ATOM 2716 N N . LEU A 1 360 ? 63.289 59.291 17.513 1.00 8.57 360 LEU A N 1
ATOM 2717 C CA . LEU A 1 360 ? 64.629 58.739 17.609 1.00 8.65 360 LEU A CA 1
ATOM 2718 C C . LEU A 1 360 ? 65.054 57.747 18.684 1.00 7.88 360 LEU A C 1
ATOM 2719 O O . LEU A 1 360 ? 65.635 56.712 18.347 1.00 7.55 360 LEU A O 1
ATOM 2724 N N . THR A 1 361 ? 64.762 58.021 19.956 1.00 6.71 361 THR A N 1
ATOM 2725 C CA . THR A 1 361 ? 65.249 57.113 20.988 1.00 7.47 361 THR A CA 1
ATOM 2726 C C . THR A 1 361 ? 64.278 56.706 22.081 1.00 7.94 361 THR A C 1
ATOM 2727 O O . THR A 1 361 ? 63.440 57.509 22.506 1.00 8.03 361 THR A O 1
ATOM 2731 N N . GLY A 1 362 ? 64.411 55.464 22.551 1.00 7.99 362 GLY A N 1
ATOM 2732 C CA . GLY A 1 362 ? 63.589 55.015 23.661 1.00 7.54 362 GLY A CA 1
ATOM 2733 C C . GLY A 1 362 ? 64.024 55.785 24.909 1.00 7.54 362 GLY A C 1
ATOM 2734 O O . GLY A 1 362 ? 63.239 55.985 25.830 1.00 8.42 362 GLY A O 1
ATOM 2735 N N . ALA A 1 363 ? 65.285 56.226 24.929 1.00 7.24 363 ALA A N 1
ATOM 2736 C CA . ALA A 1 363 ? 65.819 57.002 26.046 1.00 6.90 363 ALA A CA 1
ATOM 2737 C C . ALA A 1 363 ? 65.004 58.288 26.249 1.00 7.40 363 ALA A C 1
ATOM 2738 O O . ALA A 1 363 ? 64.761 58.687 27.384 1.00 7.56 363 ALA A O 1
ATOM 2740 N N . MET A 1 364 ? 64.567 58.918 25.160 1.00 7.27 364 MET A N 1
ATOM 2741 C CA . MET A 1 364 ? 63.784 60.150 25.275 1.00 9.21 364 MET A CA 1
ATOM 2742 C C . MET A 1 364 ? 62.482 59.850 26.005 1.00 9.31 364 MET A C 1
ATOM 2743 O O . MET A 1 364 ? 62.033 60.633 26.850 1.00 8.42 364 MET A O 1
ATOM 2748 N N . ASP A 1 365 ? 61.888 58.700 25.693 1.00 9.63 365 ASP A N 1
ATOM 2749 C CA . ASP A 1 365 ? 60.652 58.289 26.337 1.00 10.37 365 ASP A CA 1
ATOM 2750 C C . ASP A 1 365 ? 60.917 58.080 27.842 1.00 8.87 365 ASP A C 1
ATOM 2751 O O . ASP A 1 365 ? 60.140 58.523 28.692 1.00 8.28 365 ASP A O 1
ATOM 2756 N N . ILE A 1 366 ? 62.022 57.414 28.173 1.00 7.59 366 ILE A N 1
ATOM 2757 C CA . ILE A 1 366 ? 62.360 57.191 29.582 1.00 7.12 366 ILE A CA 1
ATOM 2758 C C . ILE A 1 366 ? 62.618 58.538 30.260 1.00 6.92 366 ILE A C 1
ATOM 2759 O O . ILE A 1 366 ? 62.310 58.704 31.433 1.00 7.67 366 ILE A O 1
ATOM 2764 N N . ALA A 1 367 ? 63.166 59.495 29.510 1.00 8.35 367 ALA A N 1
ATOM 2765 C CA . ALA A 1 367 ? 63.492 60.829 30.038 1.00 8.21 367 ALA A CA 1
ATOM 2766 C C . ALA A 1 367 ? 62.305 61.742 30.365 1.00 8.53 367 ALA A C 1
ATOM 2767 O O . ALA A 1 367 ? 62.186 62.221 31.493 1.00 9.33 367 ALA A O 1
ATOM 2769 N N . LEU A 1 368 ? 61.429 61.978 29.393 1.00 9.13 368 LEU A N 1
ATOM 2770 C CA . LEU A 1 368 ? 60.288 62.884 29.592 1.00 8.69 368 LEU A CA 1
ATOM 2771 C C . LEU A 1 368 ? 58.920 62.283 29.291 1.00 9.12 368 LEU A C 1
ATOM 2772 O O . LEU A 1 368 ? 57.893 62.934 29.523 1.00 8.10 368 LEU A O 1
ATOM 2777 N N . GLY A 1 369 ? 58.891 61.052 28.785 1.00 7.88 369 GLY A N 1
ATOM 2778 C CA . GLY A 1 369 ? 57.616 60.441 28.457 1.00 8.56 369 GLY A CA 1
ATOM 2779 C C . GLY A 1 369 ? 56.857 61.264 27.420 1.00 8.71 369 GLY A C 1
ATOM 2780 O O . GLY A 1 369 ? 57.447 61.761 26.452 1.00 8.25 369 GLY A O 1
ATOM 2781 N N . SER A 1 370 ? 55.545 61.394 27.610 1.00 9.31 370 SER A N 1
ATOM 2782 C CA . SER A 1 370 ? 54.712 62.156 26.685 1.00 8.87 370 SER A CA 1
ATOM 2783 C C . SER A 1 370 ? 54.444 63.578 27.182 1.00 9.44 370 SER A C 1
ATOM 2784 O O . SER A 1 370 ? 53.589 64.282 26.633 1.00 8.54 370 SER A O 1
ATOM 2787 N N . GLY A 1 371 ? 55.178 64.011 28.204 1.00 8.16 371 GLY A N 1
ATOM 2788 C CA . GLY A 1 371 ? 54.982 65.353 28.721 1.00 8.38 371 GLY A CA 1
ATOM 2789 C C . GLY A 1 371 ? 55.420 66.457 27.768 1.00 8.45 371 GLY A C 1
ATOM 2790 O O . GLY A 1 371 ? 54.746 67.477 27.675 1.00 9.06 371 GLY A O 1
ATOM 2791 N N . ALA A 1 372 ? 56.535 66.268 27.066 1.00 8.36 372 ALA A N 1
ATOM 2792 C CA . ALA A 1 372 ? 57.028 67.287 26.144 1.00 8.60 372 ALA A CA 1
ATOM 2793 C C . ALA A 1 372 ? 58.025 66.708 25.162 1.00 8.68 372 ALA A C 1
ATOM 2794 O O . ALA A 1 372 ? 58.675 65.715 25.460 1.00 9.71 372 ALA A O 1
ATOM 2796 N N . THR A 1 373 ? 58.137 67.340 23.996 1.00 8.20 373 THR A N 1
ATOM 2797 C CA . THR A 1 373 ? 59.100 66.931 22.973 1.00 7.40 373 THR A CA 1
ATOM 2798 C C . THR A 1 373 ? 60.485 67.435 23.416 1.00 7.72 373 THR A C 1
ATOM 2799 O O . THR A 1 373 ? 60.611 68.587 23.855 1.00 7.94 373 THR A O 1
ATOM 2803 N N . GLY A 1 374 ? 61.506 66.584 23.328 1.00 6.52 374 GLY A N 1
ATOM 2804 C CA . GLY A 1 374 ? 62.841 67.005 23.709 1.00 6.52 374 GLY A CA 1
ATOM 2805 C C . GLY A 1 374 ? 63.472 67.773 22.565 1.00 6.84 374 GLY A C 1
ATOM 2806 O O . GLY A 1 374 ? 63.426 67.323 21.420 1.00 6.02 374 GLY A O 1
ATOM 2807 N N . VAL A 1 375 ? 64.025 68.946 22.865 1.00 8.09 375 VAL A N 1
ATOM 2808 C CA . VAL A 1 375 ? 64.653 69.791 21.852 1.00 7.24 375 VAL A CA 1
ATOM 2809 C C . VAL A 1 375 ? 66.127 70.035 22.160 1.00 7.33 375 VAL A C 1
ATOM 2810 O O . VAL A 1 375 ? 66.469 70.549 23.233 1.00 7.18 375 VAL A O 1
ATOM 2814 N N . PHE A 1 376 ? 66.976 69.668 21.206 1.00 6.77 376 PHE A N 1
ATOM 2815 C CA . PHE A 1 376 ? 68.425 69.864 21.289 1.00 7.78 376 PHE A CA 1
ATOM 2816 C C . PHE A 1 376 ? 68.746 70.965 20.279 1.00 7.94 376 PHE A C 1
ATOM 2817 O O . PHE A 1 376 ? 68.471 70.808 19.089 1.00 8.62 376 PHE A O 1
ATOM 2825 N N . THR A 1 377 ? 69.327 72.074 20.722 1.00 8.43 377 THR A N 1
ATOM 2826 C CA . THR A 1 377 ? 69.632 73.150 19.781 1.00 9.75 377 THR A CA 1
ATOM 2827 C C . THR A 1 377 ? 70.874 73.964 20.139 1.00 10.38 377 THR A C 1
ATOM 2828 O O . THR A 1 377 ? 71.174 74.175 21.314 1.00 9.68 377 THR A O 1
ATOM 2832 N N . ASN A 1 378 ? 71.585 74.414 19.104 1.00 10.30 378 ASN A N 1
ATOM 2833 C CA . ASN A 1 378 ? 72.789 75.220 19.305 1.00 11.40 378 ASN A CA 1
ATOM 2834 C C . ASN A 1 378 ? 72.457 76.712 19.306 1.00 11.65 378 ASN A C 1
ATOM 2835 O O . ASN A 1 378 ? 73.351 77.553 19.372 1.00 11.82 378 ASN A O 1
ATOM 2840 N N . SER A 1 379 ? 71.163 77.019 19.321 1.00 11.17 379 SER A N 1
ATOM 2841 C CA . SER A 1 379 ? 70.693 78.389 19.288 1.00 11.05 379 SER A CA 1
ATOM 2842 C C . SER A 1 379 ? 69.600 78.676 20.314 1.00 11.45 379 SER A C 1
ATOM 2843 O O . SER A 1 379 ? 68.466 78.179 20.205 1.00 10.39 379 SER A O 1
ATOM 2846 N N . SER A 1 380 ? 69.931 79.498 21.305 1.00 12.05 380 SER A N 1
ATOM 2847 C CA . SER A 1 380 ? 68.956 79.870 22.328 1.00 13.28 380 SER A CA 1
ATOM 2848 C C . SER A 1 380 ? 67.811 80.696 21.732 1.00 12.82 380 SER A C 1
ATOM 2849 O O . SER A 1 380 ? 66.688 80.639 22.229 1.00 12.82 380 SER A O 1
ATOM 2852 N N . TRP A 1 381 ? 68.099 81.444 20.663 1.00 11.75 381 TRP A N 1
ATOM 2853 C CA . TRP A 1 381 ? 67.075 82.222 19.968 1.00 12.25 381 TRP A CA 1
ATOM 2854 C C . TRP A 1 381 ? 66.026 81.238 19.405 1.00 10.95 381 TRP A C 1
ATOM 2855 O O . TRP A 1 381 ? 64.810 81.449 19.542 1.00 10.89 381 TRP A O 1
ATOM 2866 N N . LEU A 1 382 ? 66.512 80.171 18.772 1.00 9.98 382 LEU A N 1
ATOM 2867 C CA . LEU A 1 382 ? 65.649 79.152 18.185 1.00 9.69 382 LEU A CA 1
ATOM 2868 C C . LEU A 1 382 ? 64.895 78.392 19.282 1.00 10.05 382 LEU A C 1
ATOM 2869 O O . LEU A 1 382 ? 63.692 78.139 19.138 1.00 9.91 382 LEU A O 1
ATOM 2874 N N . TRP A 1 383 ? 65.588 78.046 20.376 1.00 9.75 383 TRP A N 1
ATOM 2875 C CA . TRP A 1 383 ? 64.939 77.370 21.506 1.00 9.85 383 TRP A CA 1
ATOM 2876 C C . TRP A 1 383 ? 63.782 78.245 21.977 1.00 10.29 383 TRP A C 1
ATOM 2877 O O . TRP A 1 383 ? 62.655 77.776 22.156 1.00 10.11 383 TRP A O 1
ATOM 2888 N N . ASN A 1 384 ? 64.067 79.524 22.192 1.00 10.27 384 ASN A N 1
ATOM 2889 C CA . ASN A 1 384 ? 63.041 80.445 22.650 1.00 12.53 384 ASN A CA 1
ATOM 2890 C C . ASN A 1 384 ? 61.827 80.558 21.739 1.00 11.26 384 ASN A C 1
ATOM 2891 O O . ASN A 1 384 ? 60.689 80.597 22.221 1.00 10.72 384 ASN A O 1
ATOM 2896 N N . LYS A 1 385 ? 62.063 80.601 20.431 1.00 10.26 385 LYS A N 1
ATOM 2897 C CA . LYS A 1 385 ? 60.966 80.699 19.477 1.00 10.60 385 LYS A CA 1
ATOM 2898 C C . LYS A 1 385 ? 60.080 79.453 19.557 1.00 10.03 385 LYS A C 1
ATOM 2899 O O . LYS A 1 385 ? 58.855 79.562 19.588 1.00 9.31 385 LYS A O 1
ATOM 2905 N N . LEU A 1 386 ? 60.698 78.275 19.642 1.00 9.44 386 LEU A N 1
ATOM 2906 C CA . LEU A 1 386 ? 59.939 77.027 19.731 1.00 9.30 386 LEU A CA 1
ATOM 2907 C C . LEU A 1 386 ? 59.186 76.946 21.066 1.00 8.79 386 LEU A C 1
ATOM 2908 O O . LEU A 1 386 ? 58.018 76.535 21.113 1.00 8.80 386 LEU A O 1
ATOM 2913 N N . PHE A 1 387 ? 59.839 77.399 22.132 1.00 8.62 387 PHE A N 1
ATOM 2914 C CA . PHE A 1 387 ? 59.253 77.398 23.466 1.00 8.97 387 PHE A CA 1
ATOM 2915 C C . PHE A 1 387 ? 58.017 78.301 23.521 1.00 10.25 387 PHE A C 1
ATOM 2916 O O . PHE A 1 387 ? 56.958 77.894 24.018 1.00 9.90 387 PHE A O 1
ATOM 2924 N N . GLU A 1 388 ? 58.133 79.526 23.005 1.00 10.48 388 GLU A N 1
ATOM 2925 C CA . GLU A 1 388 ? 56.998 80.453 23.008 1.00 10.30 388 GLU A CA 1
ATOM 2926 C C . GLU A 1 388 ? 55.822 79.921 22.190 1.00 9.73 388 GLU A C 1
ATOM 2927 O O . GLU A 1 388 ? 54.661 80.041 22.596 1.00 8.66 388 GLU A O 1
ATOM 2933 N N . ALA A 1 389 ? 56.124 79.334 21.039 1.00 9.39 389 ALA A N 1
ATOM 2934 C CA . ALA A 1 389 ? 55.080 78.767 20.191 1.00 9.77 389 ALA A CA 1
ATOM 2935 C C . ALA A 1 389 ? 54.338 77.648 20.943 1.00 9.59 389 ALA A C 1
ATOM 2936 O O . ALA A 1 389 ? 53.102 77.575 20.905 1.00 9.94 389 ALA A O 1
ATOM 2938 N N . SER A 1 390 ? 55.086 76.828 21.681 1.00 9.19 390 SER A N 1
ATOM 2939 C CA . SER A 1 390 ? 54.507 75.708 22.430 1.00 9.45 390 SER A CA 1
ATOM 2940 C C . SER A 1 390 ? 53.563 76.135 23.565 1.00 10.45 390 SER A C 1
ATOM 2941 O O . SER A 1 390 ? 52.619 75.411 23.891 1.00 10.66 390 SER A O 1
ATOM 2944 N N . ILE A 1 391 ? 53.825 77.291 24.177 1.00 10.13 391 ILE A N 1
ATOM 2945 C CA . ILE A 1 391 ? 52.968 77.801 25.258 1.00 9.88 391 ILE A CA 1
ATOM 2946 C C . ILE A 1 391 ? 51.554 78.031 24.693 1.00 10.19 391 ILE A C 1
ATOM 2947 O O . ILE A 1 391 ? 50.547 77.690 25.322 1.00 9.61 391 ILE A O 1
ATOM 2952 N N . GLU A 1 392 ? 51.514 78.600 23.487 1.00 10.93 392 GLU A N 1
ATOM 2953 C CA . GLU A 1 392 ? 50.275 78.908 22.781 1.00 11.11 392 GLU A CA 1
ATOM 2954 C C . GLU A 1 392 ? 49.498 77.645 22.367 1.00 11.52 392 GLU A C 1
ATOM 2955 O O . GLU A 1 392 ? 48.299 77.537 22.627 1.00 10.99 392 GLU A O 1
ATOM 2961 N N . THR A 1 393 ? 50.195 76.686 21.756 1.00 10.47 393 THR A N 1
ATOM 2962 C CA . THR A 1 393 ? 49.555 75.455 21.272 1.00 9.64 393 THR A CA 1
ATOM 2963 C C . THR A 1 393 ? 49.263 74.417 22.351 1.00 9.22 393 THR A C 1
ATOM 2964 O O . THR A 1 393 ? 48.407 73.539 22.151 1.00 9.71 393 THR A O 1
ATOM 2968 N N . GLY A 1 394 ? 49.988 74.493 23.466 1.00 7.63 394 GLY A N 1
ATOM 2969 C CA . GLY A 1 394 ? 49.823 73.523 24.537 1.00 6.95 394 GLY A CA 1
ATOM 2970 C C . GLY A 1 394 ? 50.605 72.238 24.261 1.00 6.93 394 GLY A C 1
ATOM 2971 O O . GLY A 1 394 ? 50.668 71.366 25.128 1.00 7.16 394 GLY A O 1
ATOM 2972 N N . ASP A 1 395 ? 51.180 72.109 23.061 1.00 7.08 395 ASP A N 1
ATOM 2973 C CA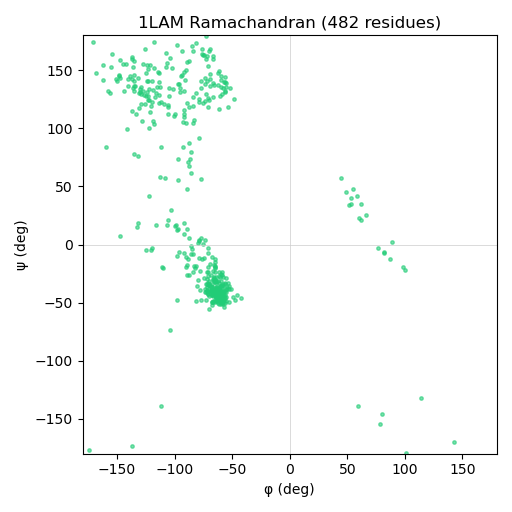 . ASP A 1 395 ? 51.963 70.917 22.690 1.00 8.69 395 ASP A CA 1
ATOM 2974 C C . ASP A 1 395 ? 53.415 71.268 23.054 1.00 8.99 395 ASP A C 1
ATOM 2975 O O . ASP A 1 395 ? 54.220 71.712 22.225 1.00 8.59 395 ASP A O 1
ATOM 2980 N N . ARG A 1 396 ? 53.712 71.047 24.330 1.00 9.04 396 ARG A N 1
ATOM 2981 C CA . ARG A 1 396 ? 54.974 71.434 24.945 1.00 8.65 396 ARG A CA 1
ATOM 2982 C C . ARG A 1 396 ? 56.302 70.868 24.469 1.00 8.36 396 ARG A C 1
ATOM 2983 O O . ARG A 1 396 ? 56.378 69.744 23.971 1.00 8.37 396 ARG A O 1
ATOM 2991 N N . VAL A 1 397 ? 57.341 71.694 24.609 1.00 8.70 397 VAL A N 1
ATOM 2992 C CA . VAL A 1 397 ? 58.722 71.343 24.275 1.00 7.57 397 VAL A CA 1
ATOM 2993 C C . VAL A 1 397 ? 59.571 71.565 25.540 1.00 7.81 397 VAL A C 1
ATOM 2994 O O . VAL A 1 397 ? 59.200 72.357 26.408 1.00 7.61 397 VAL A O 1
ATOM 2998 N N . TRP A 1 398 ? 60.693 70.858 25.646 1.00 8.01 398 TRP A N 1
ATOM 2999 C CA . TRP A 1 398 ? 61.576 70.958 26.820 1.00 7.96 398 TRP A CA 1
ATOM 3000 C C . TRP A 1 398 ? 63.001 70.819 26.299 1.00 7.42 398 TRP A C 1
ATOM 3001 O O . TRP A 1 398 ? 63.283 69.875 25.569 1.00 7.91 398 TRP A O 1
ATOM 3012 N N . ARG A 1 399 ? 63.907 71.699 26.709 1.00 7.72 399 ARG A N 1
ATOM 3013 C CA . ARG A 1 399 ? 65.269 71.658 26.182 1.00 7.39 399 ARG A CA 1
ATOM 3014 C C . ARG A 1 399 ? 66.130 70.562 26.784 1.00 7.82 399 ARG A C 1
ATOM 3015 O O . ARG A 1 399 ? 66.022 70.262 27.957 1.00 8.41 399 ARG A O 1
ATOM 3023 N N . MET A 1 400 ? 66.946 69.932 25.944 1.00 8.54 400 MET A N 1
ATOM 3024 C CA . MET A 1 400 ? 67.859 68.865 26.370 1.00 9.19 400 MET A CA 1
ATOM 3025 C C . MET A 1 400 ? 69.254 69.345 25.947 1.00 9.41 400 MET A C 1
ATOM 3026 O O . MET A 1 400 ? 69.394 70.055 24.940 1.00 9.58 400 MET A O 1
ATOM 3031 N N . PRO A 1 401 ? 70.306 68.925 26.669 1.00 9.15 401 PRO A N 1
ATOM 3032 C CA . PRO A 1 401 ? 71.670 69.374 26.356 1.00 9.54 401 PRO A CA 1
ATOM 3033 C C . PRO A 1 401 ? 72.476 68.894 25.147 1.00 9.85 401 PRO A C 1
ATOM 3034 O O . PRO A 1 401 ? 72.513 67.699 24.835 1.00 9.17 401 PRO A O 1
ATOM 3038 N N . LEU A 1 402 ? 73.161 69.852 24.509 1.00 9.94 402 LEU A N 1
ATOM 3039 C CA . LEU A 1 402 ? 74.075 69.590 23.386 1.00 9.88 402 LEU A CA 1
ATOM 3040 C C . LEU A 1 402 ? 75.480 69.902 23.922 1.00 9.97 402 LEU A C 1
ATOM 3041 O O . LEU A 1 402 ? 75.986 71.010 23.744 1.00 10.73 402 LEU A O 1
ATOM 3046 N N . PHE A 1 403 ? 76.085 68.928 24.602 1.00 9.59 403 PHE A N 1
ATOM 3047 C CA . PHE A 1 403 ? 77.408 69.102 25.220 1.00 8.60 403 PHE A CA 1
ATOM 3048 C C . PHE A 1 403 ? 78.470 68.220 24.568 1.00 9.05 403 PHE A C 1
ATOM 3049 O O . PHE A 1 403 ? 78.177 67.078 24.186 1.00 8.53 403 PHE A O 1
ATOM 3057 N N . GLU A 1 404 ? 79.720 68.696 24.520 1.00 8.48 404 GLU A N 1
ATOM 3058 C CA . GLU A 1 404 ? 80.815 67.899 23.954 1.00 8.54 404 GLU A CA 1
ATOM 3059 C C . GLU A 1 404 ? 80.971 66.607 24.776 1.00 8.22 404 GLU A C 1
ATOM 3060 O O . GLU A 1 404 ? 81.465 65.592 24.275 1.00 10.01 404 GLU A O 1
ATOM 3066 N N . HIS A 1 405 ? 80.576 66.673 26.043 1.00 7.68 405 HIS A N 1
ATOM 3067 C CA . HIS A 1 405 ? 80.577 65.529 26.960 1.00 8.69 405 HIS A CA 1
ATOM 3068 C C . HIS A 1 405 ? 79.957 64.309 26.243 1.00 8.93 405 HIS A C 1
ATOM 3069 O O . HIS A 1 405 ? 80.472 63.188 26.324 1.00 9.14 405 HIS A O 1
ATOM 3076 N N . TYR A 1 406 ? 78.861 64.547 25.528 1.00 7.90 406 TYR A N 1
ATOM 3077 C CA . TYR A 1 406 ? 78.161 63.480 24.819 1.00 8.06 406 TYR A CA 1
ATOM 3078 C C . TYR A 1 406 ? 78.842 63.151 23.493 1.00 8.82 406 TYR A C 1
ATOM 3079 O O . TYR A 1 406 ? 78.946 61.977 23.111 1.00 8.57 406 TYR A O 1
ATOM 3088 N N . THR A 1 407 ? 79.375 64.174 22.828 1.00 8.18 407 THR A N 1
ATOM 3089 C CA . THR A 1 407 ? 80.074 63.984 21.553 1.00 8.51 407 THR A CA 1
ATOM 3090 C C . THR A 1 407 ? 81.272 63.041 21.704 1.00 8.23 407 THR A C 1
ATOM 3091 O O . THR A 1 407 ? 81.522 62.184 20.854 1.00 9.12 407 THR A O 1
ATOM 3095 N N . ARG A 1 408 ? 81.998 63.211 22.800 1.00 8.86 408 ARG A N 1
ATOM 3096 C CA . ARG A 1 408 ? 83.180 62.415 23.091 1.00 10.04 408 ARG A CA 1
ATOM 3097 C C . ARG A 1 408 ? 82.843 60.923 23.093 1.00 10.23 408 ARG A C 1
ATOM 3098 O O . ARG A 1 408 ? 83.623 60.080 22.626 1.00 10.97 408 ARG A O 1
ATOM 3106 N N . GLN A 1 409 ? 81.636 60.614 23.543 1.00 9.84 409 GLN A N 1
ATOM 3107 C CA . GLN A 1 409 ? 81.196 59.231 23.625 1.00 11.23 409 GLN A CA 1
ATOM 3108 C C . GLN A 1 409 ? 80.805 58.574 22.302 1.00 11.33 409 GLN A C 1
ATOM 3109 O O . GLN A 1 409 ? 80.639 57.353 22.242 1.00 11.55 409 GLN A O 1
ATOM 3115 N N . VAL A 1 410 ? 80.647 59.379 21.251 1.00 10.78 410 VAL A N 1
ATOM 3116 C CA . VAL A 1 410 ? 80.321 58.839 19.938 1.00 11.45 410 VAL A CA 1
ATOM 3117 C C . VAL A 1 410 ? 81.485 58.955 18.942 1.00 12.05 410 VAL A C 1
ATOM 3118 O O . VAL A 1 410 ? 81.498 58.277 17.919 1.00 11.68 410 VAL A O 1
ATOM 3122 N N . ILE A 1 411 ? 82.441 59.847 19.192 1.00 12.56 411 ILE A N 1
ATOM 3123 C CA . ILE A 1 411 ? 83.578 59.915 18.284 1.00 14.23 411 ILE A CA 1
ATOM 3124 C C . ILE A 1 411 ? 84.703 59.002 18.779 1.00 15.83 411 ILE A C 1
ATOM 3125 O O . ILE A 1 411 ? 85.694 58.801 18.083 1.00 17.04 411 ILE A O 1
ATOM 3130 N N . ASP A 1 412 ? 84.539 58.440 19.975 1.00 16.56 412 ASP A N 1
ATOM 3131 C CA . ASP A 1 412 ? 85.487 57.463 20.519 1.00 19.49 412 ASP A CA 1
ATOM 3132 C C . ASP A 1 412 ? 84.996 56.237 19.730 1.00 18.86 412 ASP A C 1
ATOM 3133 O O . ASP A 1 412 ? 84.051 55.565 20.138 1.00 20.10 412 ASP A O 1
ATOM 3138 N N . CYS A 1 413 ? 85.598 55.994 18.570 1.00 17.72 413 CYS A N 1
ATOM 3139 C CA . CYS A 1 413 ? 85.162 54.916 17.684 1.00 15.43 413 CYS A CA 1
ATOM 3140 C C . CYS A 1 413 ? 86.306 54.004 17.202 1.00 14.18 413 CYS A C 1
ATOM 3141 O O . CYS A 1 413 ? 87.324 54.480 16.722 1.00 14.40 413 CYS A O 1
ATOM 3144 N N . GLN A 1 414 ? 86.117 52.693 17.317 1.00 12.91 414 GLN A N 1
ATOM 3145 C CA . GLN A 1 414 ? 87.148 51.728 16.932 1.00 11.74 414 GLN A CA 1
ATOM 3146 C C . GLN A 1 414 ? 87.571 51.733 15.465 1.00 11.56 414 GLN A C 1
ATOM 3147 O O . GLN A 1 414 ? 88.771 51.707 15.170 1.00 13.30 414 GLN A O 1
ATOM 3153 N N . LEU A 1 415 ? 86.602 51.777 14.550 1.00 9.83 415 LEU A N 1
ATOM 3154 C CA . LEU A 1 415 ? 86.909 51.711 13.114 1.00 9.52 415 LEU A CA 1
ATOM 3155 C C . LEU A 1 415 ? 86.689 52.953 12.261 1.00 10.23 415 LEU A C 1
ATOM 3156 O O . LEU A 1 415 ? 87.251 53.045 11.162 1.00 10.21 415 LEU A O 1
ATOM 3161 N N . ALA A 1 416 ? 85.877 53.885 12.747 1.00 10.19 416 ALA A N 1
ATOM 3162 C CA . ALA A 1 416 ? 85.504 55.031 11.931 1.00 9.08 416 ALA A CA 1
ATOM 3163 C C . ALA A 1 416 ? 85.512 56.382 12.623 1.00 9.23 416 ALA A C 1
ATOM 3164 O O . ALA A 1 416 ? 85.945 56.515 13.774 1.00 9.20 416 ALA A O 1
ATOM 3166 N N . ASP A 1 417 ? 85.042 57.393 11.898 1.00 9.32 417 ASP A N 1
ATOM 3167 C CA . ASP A 1 417 ? 84.970 58.759 12.423 1.00 9.73 417 ASP A CA 1
ATOM 3168 C C . ASP A 1 417 ? 83.933 58.895 13.530 1.00 9.28 417 ASP A C 1
ATOM 3169 O O . ASP A 1 417 ? 84.138 59.650 14.497 1.00 9.12 417 ASP A O 1
ATOM 3174 N N . VAL A 1 418 ? 82.817 58.186 13.404 1.00 9.88 418 VAL A N 1
ATOM 3175 C CA . VAL A 1 418 ? 81.776 58.267 14.426 1.00 10.68 418 VAL A CA 1
ATOM 3176 C C . VAL A 1 418 ? 81.036 56.928 14.584 1.00 9.18 418 VAL A C 1
ATOM 3177 O O . VAL A 1 418 ? 80.863 56.184 13.620 1.00 9.66 418 VAL A O 1
ATOM 3181 N N . ASN A 1 419 ? 80.682 56.607 15.826 1.00 9.70 419 ASN A N 1
ATOM 3182 C CA . ASN A 1 419 ? 79.978 55.371 16.153 1.00 9.79 419 ASN A CA 1
ATOM 3183 C C . ASN A 1 419 ? 78.474 55.680 16.258 1.00 10.07 419 ASN A C 1
ATOM 3184 O O . ASN A 1 419 ? 78.092 56.708 16.837 1.00 8.29 419 ASN A O 1
ATOM 3189 N N . ASN A 1 420 ? 77.624 54.796 15.720 1.00 9.77 420 ASN A N 1
ATOM 3190 C CA . ASN A 1 420 ? 76.178 55.035 15.748 1.00 9.63 420 ASN A CA 1
ATOM 3191 C C . ASN A 1 420 ? 75.430 54.751 17.057 1.00 10.56 420 ASN A C 1
ATOM 3192 O O . ASN A 1 420 ? 74.213 54.842 17.107 1.00 10.15 420 ASN A O 1
ATOM 3197 N N . ILE A 1 421 ? 76.170 54.383 18.099 1.00 12.68 421 ILE A N 1
ATOM 3198 C CA . ILE A 1 421 ? 75.612 54.196 19.443 1.00 15.47 421 ILE A CA 1
ATOM 3199 C C . ILE A 1 421 ? 76.749 54.576 20.386 1.00 16.81 421 ILE A C 1
ATOM 3200 O O . ILE A 1 421 ? 77.922 54.378 20.063 1.00 16.07 421 ILE A O 1
ATOM 3205 N N . GLY A 1 422 ? 76.419 55.172 21.519 1.00 19.39 422 GLY A N 1
ATOM 3206 C CA . GLY A 1 422 ? 77.454 55.603 22.445 1.00 21.78 422 GLY A CA 1
ATOM 3207 C C . GLY A 1 422 ? 78.247 54.529 23.168 1.00 23.78 422 GLY A C 1
ATOM 3208 O O . GLY A 1 422 ? 77.920 53.342 23.108 1.00 24.19 422 GLY A O 1
ATOM 3209 N N . LYS A 1 423 ? 79.333 54.960 23.812 1.00 25.55 423 LYS A N 1
ATOM 3210 C CA . LYS A 1 423 ? 80.211 54.076 24.587 1.00 27.11 423 LYS A CA 1
ATOM 3211 C C . LYS A 1 423 ? 79.465 53.392 25.735 1.00 27.43 423 LYS A C 1
ATOM 3212 O O . LYS A 1 423 ? 79.744 52.240 26.065 1.00 27.13 423 LYS A O 1
ATOM 3218 N N . TYR A 1 424 ? 78.573 54.145 26.376 1.00 26.47 424 TYR A N 1
ATOM 3219 C CA . TYR A 1 424 ? 77.797 53.671 27.516 1.00 25.98 424 TYR A CA 1
ATOM 3220 C C . TYR A 1 424 ? 76.299 53.686 27.203 1.00 24.88 424 TYR A C 1
ATOM 3221 O O . TYR A 1 424 ? 75.863 54.187 26.171 1.00 24.56 424 TYR A O 1
ATOM 3230 N N . ARG A 1 425 ? 75.507 53.161 28.122 1.00 25.17 425 ARG A N 1
ATOM 3231 C CA . ARG A 1 425 ? 74.060 53.122 27.924 1.00 24.51 425 ARG A CA 1
ATOM 3232 C C . ARG A 1 425 ? 73.352 54.387 28.424 1.00 22.76 425 ARG A C 1
ATOM 3233 O O . ARG A 1 425 ? 72.183 54.606 28.138 1.00 23.48 425 ARG A O 1
ATOM 3241 N N . SER A 1 426 ? 74.067 55.206 29.181 1.00 17.62 426 SER A N 1
ATOM 3242 C CA . SER A 1 426 ? 73.502 56.423 29.740 1.00 14.66 426 SER A CA 1
ATOM 3243 C C . SER A 1 426 ? 73.232 57.522 28.707 1.00 11.90 426 SER A C 1
ATOM 3244 O O . SER A 1 426 ? 73.890 57.574 27.677 1.00 11.52 426 SER A O 1
ATOM 3247 N N . ALA A 1 427 ? 72.264 58.389 28.997 1.00 10.14 427 ALA A N 1
ATOM 3248 C CA . ALA A 1 427 ? 71.956 59.538 28.134 1.00 8.62 427 ALA A CA 1
ATOM 3249 C C . ALA A 1 427 ? 71.790 59.238 26.649 1.00 6.78 427 ALA A C 1
ATOM 3250 O O . ALA A 1 427 ? 72.253 60.012 25.821 1.00 7.32 427 ALA A O 1
ATOM 3252 N N . GLY A 1 428 ? 71.058 58.177 26.320 1.00 7.53 428 GLY A N 1
ATOM 3253 C CA . GLY A 1 428 ? 70.856 57.781 24.932 1.00 6.56 428 GLY A CA 1
ATOM 3254 C C . GLY A 1 428 ? 70.335 58.850 23.986 1.00 6.92 428 GLY A C 1
ATOM 3255 O O . GLY A 1 428 ? 70.745 58.903 22.828 1.00 5.95 428 GLY A O 1
ATOM 3256 N N . ALA A 1 429 ? 69.422 59.692 24.457 1.00 7.27 429 ALA A N 1
ATOM 3257 C CA . ALA A 1 429 ? 68.893 60.764 23.607 1.00 7.75 429 ALA A CA 1
ATOM 3258 C C . ALA A 1 429 ? 69.962 61.836 23.352 1.00 7.73 429 ALA A C 1
ATOM 3259 O O . ALA A 1 429 ? 70.014 62.426 22.264 1.00 6.92 429 ALA A O 1
ATOM 3261 N N . CYS A 1 430 ? 70.804 62.082 24.360 1.00 7.52 430 CYS A N 1
ATOM 3262 C CA . CYS A 1 430 ? 71.868 63.080 24.279 1.00 7.60 430 CYS A CA 1
ATOM 3263 C C . CYS A 1 430 ? 73.013 62.651 23.346 1.00 7.82 430 CYS A C 1
ATOM 3264 O O . CYS A 1 430 ? 73.530 63.474 22.568 1.00 6.67 430 CYS A O 1
ATOM 3267 N N . THR A 1 431 ? 73.421 61.384 23.419 1.00 6.68 431 THR A N 1
ATOM 32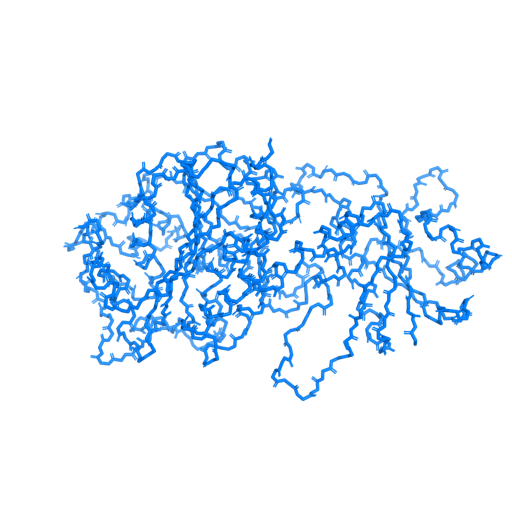68 C CA . THR A 1 431 ? 74.478 60.905 22.523 1.00 7.65 431 THR A CA 1
ATOM 3269 C C . THR A 1 431 ? 73.938 60.808 21.083 1.00 6.91 431 THR A C 1
ATOM 3270 O O . THR A 1 431 ? 74.673 61.050 20.133 1.00 7.40 431 THR A O 1
ATOM 3274 N N . ALA A 1 432 ? 72.655 60.477 20.915 1.00 7.25 432 ALA A N 1
ATOM 3275 C CA . ALA A 1 432 ? 72.067 60.415 19.567 1.00 6.76 432 ALA A CA 1
ATOM 3276 C C . ALA A 1 432 ? 72.100 61.822 18.970 1.00 6.51 432 ALA A C 1
ATOM 3277 O O . ALA A 1 432 ? 72.423 62.001 17.795 1.00 7.37 432 ALA A O 1
ATOM 3279 N N . ALA A 1 433 ? 71.754 62.815 19.790 1.00 6.45 433 ALA A N 1
ATOM 3280 C CA . ALA A 1 433 ? 71.765 64.210 19.365 1.00 6.59 433 ALA A CA 1
ATOM 3281 C C . ALA A 1 433 ? 73.203 64.625 18.980 1.00 6.87 433 ALA A C 1
ATOM 3282 O O . ALA A 1 433 ? 73.410 65.327 17.981 1.00 6.43 433 ALA A O 1
ATOM 3284 N N . ALA A 1 434 ? 74.182 64.202 19.787 1.00 6.35 434 ALA A N 1
ATOM 3285 C CA . ALA A 1 434 ? 75.588 64.507 19.530 1.00 7.01 434 ALA A CA 1
ATOM 3286 C C . ALA A 1 434 ? 76.004 63.903 18.188 1.00 6.34 434 ALA A C 1
ATOM 3287 O O . ALA A 1 434 ? 76.745 64.522 17.429 1.00 6.87 434 ALA A O 1
ATOM 3289 N N . PHE A 1 435 ? 75.526 62.692 17.898 1.00 5.96 435 PHE A N 1
ATOM 3290 C CA . PHE A 1 435 ? 75.834 62.045 16.631 1.00 5.78 435 PHE A CA 1
ATOM 3291 C C . PHE A 1 435 ? 75.339 62.941 15.481 1.00 6.37 435 PHE A C 1
ATOM 3292 O O . PHE A 1 435 ? 76.084 63.228 14.547 1.00 7.19 435 PHE A O 1
ATOM 3300 N N . LEU A 1 436 ? 74.091 63.395 15.571 1.00 6.48 436 LEU A N 1
ATOM 3301 C CA . LEU A 1 436 ? 73.509 64.247 14.542 1.00 7.28 436 LEU A CA 1
ATOM 3302 C C . LEU A 1 436 ? 74.302 65.543 14.335 1.00 7.36 436 LEU A C 1
ATOM 3303 O O . LEU A 1 436 ? 74.519 65.976 13.195 1.00 8.19 436 LEU A O 1
ATOM 3308 N N . LYS A 1 437 ? 74.774 66.129 15.433 1.00 8.23 437 LYS A N 1
ATOM 3309 C CA . LYS A 1 437 ? 75.530 67.380 15.377 1.00 9.92 437 LYS A CA 1
ATOM 3310 C C . LYS A 1 437 ? 76.828 67.265 14.585 1.00 9.52 437 LYS A C 1
ATOM 3311 O O . LYS A 1 437 ? 77.327 68.260 14.051 1.00 9.66 437 LYS A O 1
ATOM 3317 N N . GLU A 1 438 ? 77.356 66.052 14.465 1.00 8.87 438 GLU A N 1
ATOM 3318 C CA . GLU A 1 438 ? 78.581 65.858 13.702 1.00 9.93 438 GLU A CA 1
ATOM 3319 C C . GLU A 1 438 ? 78.327 66.040 12.210 1.00 10.07 438 GLU A C 1
ATOM 3320 O O . GLU A 1 438 ? 79.263 66.068 11.408 1.00 11.29 438 GLU A O 1
ATOM 3326 N N . PHE A 1 439 ? 77.059 66.177 11.842 1.00 8.88 439 PHE A N 1
ATOM 3327 C CA . PHE A 1 439 ? 76.681 66.354 10.448 1.00 9.91 439 PHE A CA 1
ATOM 3328 C C . PHE A 1 439 ? 76.037 67.718 10.235 1.00 11.03 439 PHE A C 1
ATOM 3329 O O . PHE A 1 439 ? 75.425 67.963 9.193 1.00 11.65 439 PHE A O 1
ATOM 3337 N N . VAL A 1 440 ? 76.230 68.618 11.195 1.00 10.54 440 VAL A N 1
ATOM 3338 C CA . VAL A 1 440 ? 75.651 69.955 11.105 1.00 12.04 440 VAL A CA 1
ATOM 3339 C C . VAL A 1 440 ? 76.688 71.042 11.382 1.00 12.96 440 VAL A C 1
ATOM 3340 O O . VAL A 1 440 ? 77.444 70.945 12.346 1.00 12.33 440 VAL A O 1
ATOM 3344 N N . THR A 1 441 ? 76.757 72.040 10.506 1.00 12.96 441 THR A N 1
ATOM 3345 C CA . THR A 1 441 ? 77.665 73.168 10.719 1.00 15.37 441 THR A CA 1
ATOM 3346 C C . THR A 1 441 ? 76.866 74.474 10.810 1.00 16.13 441 THR A C 1
ATOM 3347 O O . THR A 1 441 ? 77.404 75.528 11.145 1.00 18.97 441 THR A O 1
ATOM 3351 N N . HIS A 1 442 ? 75.557 74.369 10.623 1.00 14.77 442 HIS A N 1
ATOM 3352 C CA . HIS A 1 442 ? 74.673 75.524 10.635 1.00 13.89 442 HIS A CA 1
ATOM 3353 C C . HIS A 1 442 ? 74.551 76.109 12.034 1.00 14.10 442 HIS A C 1
ATOM 3354 O O . HIS A 1 442 ? 74.462 75.371 13.003 1.00 14.51 442 HIS A O 1
ATOM 3361 N N . PRO A 1 443 ? 74.484 77.447 12.150 1.00 14.45 443 PRO A N 1
ATOM 3362 C CA . PRO A 1 443 ? 74.366 78.128 13.453 1.00 14.58 443 PRO A CA 1
ATOM 3363 C C . PRO A 1 443 ? 72.970 78.146 14.099 1.00 14.43 443 PRO A C 1
ATOM 3364 O O . PRO A 1 443 ? 72.816 78.560 15.251 1.00 13.54 443 PRO A O 1
ATOM 3368 N N . LYS A 1 444 ? 71.948 77.773 13.340 1.00 12.80 444 LYS A N 1
ATOM 3369 C CA . LYS A 1 444 ? 70.596 77.753 13.886 1.00 12.50 444 LYS A CA 1
ATOM 3370 C C . LYS A 1 444 ? 69.916 76.436 13.551 1.00 12.06 444 LYS A C 1
ATOM 3371 O O . LYS A 1 444 ? 69.087 76.359 12.631 1.00 11.86 444 LYS A O 1
ATOM 3377 N N . TRP A 1 445 ? 70.308 75.397 14.288 1.00 10.87 445 TRP A N 1
ATOM 3378 C CA . TRP A 1 445 ? 69.781 74.049 14.104 1.00 9.42 445 TRP A CA 1
ATOM 3379 C C . TRP A 1 445 ? 69.099 73.539 15.370 1.00 9.52 445 TRP A C 1
ATOM 3380 O O . TRP A 1 445 ? 69.563 73.805 16.485 1.00 9.18 445 TRP A O 1
ATOM 3391 N N . ALA A 1 446 ? 67.983 72.838 15.196 1.00 8.95 446 ALA A N 1
ATOM 3392 C CA . ALA A 1 446 ? 67.252 72.245 16.308 1.00 7.89 446 ALA A CA 1
ATOM 3393 C C . ALA A 1 446 ? 66.850 70.832 15.923 1.00 8.54 446 ALA A C 1
ATOM 3394 O O . ALA A 1 446 ? 66.390 70.589 14.804 1.00 8.10 446 ALA A O 1
ATOM 3396 N N . HIS A 1 447 ? 67.064 69.908 16.851 1.00 7.86 447 HIS A N 1
ATOM 3397 C CA . HIS A 1 447 ? 66.708 68.505 16.692 1.00 7.39 447 HIS A CA 1
ATOM 3398 C C . HIS A 1 447 ? 65.603 68.191 17.707 1.00 7.46 447 HIS A C 1
ATOM 3399 O O . HIS A 1 447 ? 65.780 68.408 18.915 1.00 8.15 447 HIS A O 1
ATOM 3406 N N . LEU A 1 448 ? 64.460 67.728 17.211 1.00 6.25 448 LEU A N 1
ATOM 3407 C CA . LEU A 1 448 ? 63.329 67.381 18.057 1.00 7.05 448 LEU A CA 1
ATOM 3408 C C . LEU A 1 448 ? 63.177 65.863 18.154 1.00 6.62 448 LEU A C 1
ATOM 3409 O O . LEU A 1 448 ? 62.898 65.203 17.150 1.00 6.11 448 LEU A O 1
ATOM 3414 N N . ASP A 1 449 ? 63.413 65.300 19.340 1.00 7.04 449 ASP A N 1
ATOM 3415 C CA . ASP A 1 449 ? 63.265 63.856 19.535 1.00 7.93 449 ASP A CA 1
ATOM 3416 C C . ASP A 1 449 ? 61.833 63.684 20.026 1.00 7.55 449 ASP A C 1
ATOM 3417 O O . ASP A 1 449 ? 61.514 64.053 21.154 1.00 7.83 449 ASP A O 1
ATOM 3422 N N . ILE A 1 450 ? 60.963 63.197 19.145 1.00 7.71 450 ILE A N 1
ATOM 3423 C CA . ILE A 1 450 ? 59.544 63.011 19.447 1.00 7.85 450 ILE A CA 1
ATOM 3424 C C . ILE A 1 450 ? 59.138 61.571 19.812 1.00 8.10 450 ILE A C 1
ATOM 3425 O O . ILE A 1 450 ? 57.960 61.239 19.838 1.00 7.69 450 ILE A O 1
ATOM 3430 N N . ALA A 1 451 ? 60.112 60.725 20.128 1.00 8.72 451 ALA A N 1
ATOM 3431 C CA . ALA A 1 451 ? 59.813 59.330 20.487 1.00 8.14 451 ALA A CA 1
ATOM 3432 C C . ALA A 1 451 ? 58.814 59.204 21.652 1.00 7.77 451 ALA A C 1
ATOM 3433 O O . ALA A 1 451 ? 57.921 58.359 21.609 1.00 8.86 451 ALA A O 1
ATOM 3435 N N . GLY A 1 452 ? 58.954 60.052 22.669 1.00 7.93 452 GLY A N 1
ATOM 3436 C CA . GLY A 1 452 ? 58.056 60.008 23.817 1.00 7.67 452 GLY A CA 1
ATOM 3437 C C . GLY A 1 452 ? 56.631 60.507 23.591 1.00 8.88 452 GLY A C 1
ATOM 3438 O O . GLY A 1 452 ? 55.718 60.124 24.330 1.00 9.63 452 GLY A O 1
ATOM 3439 N N . VAL A 1 453 ? 56.432 61.350 22.589 1.00 7.17 453 VAL A N 1
ATOM 3440 C CA . VAL A 1 453 ? 55.102 61.881 22.285 1.00 7.42 453 VAL A CA 1
ATOM 3441 C C . VAL A 1 453 ? 54.520 61.226 21.023 1.00 7.94 453 VAL A C 1
ATOM 3442 O O . VAL A 1 453 ? 53.593 61.760 20.402 1.00 7.58 453 VAL A O 1
ATOM 3446 N N . MET A 1 454 ? 55.034 60.050 20.668 1.00 7.22 454 MET A N 1
ATOM 3447 C CA . MET A 1 454 ? 54.572 59.336 19.483 1.00 8.28 454 MET A CA 1
ATOM 3448 C C . MET A 1 454 ? 53.102 58.903 19.581 1.00 8.13 454 MET A C 1
ATOM 3449 O O . MET A 1 454 ? 52.333 59.004 18.615 1.00 8.95 454 MET A O 1
ATOM 3454 N N . THR A 1 455 ? 52.710 58.482 20.773 1.00 8.73 455 THR A N 1
ATOM 3455 C CA . THR A 1 455 ? 51.357 58.013 21.012 1.00 8.22 455 THR A CA 1
ATOM 3456 C C . THR A 1 455 ? 50.685 58.748 22.162 1.00 9.11 455 THR A C 1
ATOM 3457 O O . THR A 1 455 ? 51.341 59.441 22.947 1.00 8.51 455 THR A O 1
ATOM 3461 N N . ASN A 1 456 ? 49.377 58.533 22.275 1.00 8.60 456 ASN A N 1
ATOM 3462 C CA . ASN A 1 456 ? 48.579 59.087 23.354 1.00 9.11 456 ASN A CA 1
ATOM 3463 C C . ASN A 1 456 ? 47.672 57.975 23.872 1.00 9.62 456 ASN A C 1
ATOM 3464 O O . ASN A 1 456 ? 47.167 57.154 23.101 1.00 9.27 456 ASN A O 1
ATOM 3469 N N . LYS A 1 457 ? 47.574 57.895 25.193 1.00 10.74 457 LYS A N 1
ATOM 3470 C CA . LYS A 1 457 ? 46.695 56.954 25.853 1.00 12.73 457 LYS A CA 1
ATOM 3471 C C . LYS A 1 457 ? 45.546 57.851 26.304 1.00 12.94 457 LYS A C 1
ATOM 3472 O O . LYS A 1 457 ? 44.526 57.906 25.639 1.00 12.89 457 LYS A O 1
ATOM 3478 N N . ASP A 1 458 ? 45.798 58.657 27.338 1.00 13.07 458 ASP A N 1
ATOM 3479 C CA . ASP A 1 458 ? 44.815 59.604 27.882 1.00 14.91 458 ASP A CA 1
ATOM 3480 C C . ASP A 1 458 ? 45.461 60.879 28.429 1.00 13.14 458 ASP A C 1
ATOM 3481 O O . ASP A 1 458 ? 44.782 61.713 29.020 1.00 13.42 458 ASP A O 1
ATOM 3486 N N . GLU A 1 459 ? 46.763 61.032 28.214 1.00 11.57 459 GLU A N 1
ATOM 3487 C CA . GLU A 1 459 ? 47.499 62.189 28.741 1.00 10.63 459 GLU A CA 1
ATOM 3488 C C . GLU A 1 459 ? 46.974 63.513 28.189 1.00 10.33 459 GLU A C 1
ATOM 3489 O O . GLU A 1 459 ? 46.769 64.451 28.959 1.00 11.11 459 GLU A O 1
ATOM 3495 N N . VAL A 1 460 ? 46.846 63.615 26.866 1.00 8.88 460 VAL A N 1
ATOM 3496 C CA . VAL A 1 460 ? 46.290 64.813 26.227 1.00 9.16 460 VAL A CA 1
ATOM 3497 C C . VAL A 1 460 ? 44.804 64.457 26.128 1.00 9.08 460 VAL A C 1
ATOM 3498 O O . VAL A 1 460 ? 44.408 63.592 25.347 1.00 8.78 460 VAL A O 1
ATOM 3502 N N . PRO A 1 461 ? 43.951 65.130 26.918 1.00 10.20 461 PRO A N 1
ATOM 3503 C CA . PRO A 1 461 ? 42.505 64.878 26.951 1.00 9.74 461 PRO A CA 1
ATOM 3504 C C . PRO A 1 461 ? 41.773 64.913 25.625 1.00 10.43 461 PRO A C 1
ATOM 3505 O O . PRO A 1 461 ? 40.828 64.164 25.412 1.00 11.40 461 PRO A O 1
ATOM 3509 N N . TYR A 1 462 ? 42.209 65.796 24.740 1.00 9.21 462 TYR A N 1
ATOM 3510 C CA . TYR A 1 462 ? 41.566 65.951 23.451 1.00 9.08 462 TYR A CA 1
ATOM 3511 C C . TYR A 1 462 ? 42.081 65.063 22.320 1.00 8.64 462 TYR A C 1
ATOM 3512 O O . TYR A 1 462 ? 41.793 65.320 21.158 1.00 9.98 462 TYR A O 1
ATOM 3521 N N . LEU A 1 463 ? 42.868 64.040 22.644 1.00 8.29 463 LEU A N 1
ATOM 3522 C CA . LEU A 1 463 ? 43.353 63.113 21.614 1.00 8.85 463 LEU A CA 1
ATOM 3523 C C . LEU A 1 463 ? 42.912 61.717 22.021 1.00 9.78 463 LEU A C 1
ATOM 3524 O O . LEU A 1 463 ? 43.189 61.291 23.138 1.00 10.69 463 LEU A O 1
ATOM 3529 N N . ARG A 1 464 ? 42.198 61.013 21.154 1.00 9.94 464 ARG A N 1
ATOM 3530 C CA . ARG A 1 464 ? 41.792 59.648 21.483 1.00 10.56 464 ARG A CA 1
ATOM 3531 C C . ARG A 1 464 ? 43.051 58.764 21.464 1.00 11.24 464 ARG A C 1
ATOM 3532 O O . ARG A 1 464 ? 44.108 59.189 20.983 1.00 11.81 464 ARG A O 1
ATOM 3540 N N . LYS A 1 465 ? 42.955 57.553 22.002 1.00 11.62 465 LYS A N 1
ATOM 3541 C CA . LYS A 1 465 ? 44.095 56.636 22.052 1.00 12.06 465 LYS A CA 1
ATOM 3542 C C . LYS A 1 465 ? 44.656 56.302 20.659 1.00 11.08 465 LYS A C 1
ATOM 3543 O O . LYS A 1 465 ? 43.909 55.925 19.751 1.00 10.24 465 LYS A O 1
ATOM 3549 N N . GLY A 1 466 ? 45.969 56.442 20.497 1.00 9.76 466 GLY A N 1
ATOM 3550 C CA . GLY A 1 466 ? 46.599 56.160 19.217 1.00 9.75 466 GLY A CA 1
ATOM 3551 C C . GLY A 1 466 ? 47.740 57.118 18.897 1.00 8.98 466 GLY A C 1
ATOM 3552 O O . GLY A 1 466 ? 48.184 57.873 19.769 1.00 9.33 466 GLY A O 1
ATOM 3553 N N . MET A 1 467 ? 48.244 57.069 17.665 1.00 8.21 467 MET A N 1
ATOM 3554 C CA . MET A 1 467 ? 49.336 57.954 17.254 1.00 8.32 467 MET A CA 1
ATOM 3555 C C . MET A 1 467 ? 48.899 59.410 17.445 1.00 8.94 467 MET A C 1
ATOM 3556 O O . MET A 1 467 ? 47.785 59.806 17.057 1.00 8.80 467 MET A O 1
ATOM 3561 N N . ALA A 1 468 ? 49.789 60.208 18.020 1.00 8.13 468 ALA A N 1
ATOM 3562 C CA . ALA A 1 468 ? 49.459 61.584 18.358 1.00 8.32 468 ALA A CA 1
ATOM 3563 C C . ALA A 1 468 ? 49.684 62.718 17.357 1.00 7.62 468 ALA A C 1
ATOM 3564 O O . ALA A 1 468 ? 49.004 63.746 17.445 1.00 9.24 468 ALA A O 1
ATOM 3566 N N . GLY A 1 469 ? 50.630 62.564 16.433 1.00 7.10 469 GLY A N 1
ATOM 3567 C CA . GLY A 1 469 ? 50.901 63.626 15.477 1.00 6.95 469 GLY A CA 1
ATOM 3568 C C . GLY A 1 469 ? 51.476 64.879 16.128 1.00 7.58 469 GLY A C 1
ATOM 3569 O O . GLY A 1 469 ? 51.336 65.982 15.591 1.00 6.85 469 GLY A O 1
ATOM 3570 N N . ARG A 1 470 ? 52.131 64.708 17.276 1.00 7.40 470 ARG A N 1
ATOM 3571 C CA . ARG A 1 470 ? 52.743 65.811 18.031 1.00 6.84 470 ARG A CA 1
ATOM 3572 C C . ARG A 1 470 ? 54.200 65.916 17.599 1.00 8.42 470 ARG A C 1
ATOM 3573 O O . ARG A 1 470 ? 54.842 64.890 17.339 1.00 8.50 470 ARG A O 1
ATOM 3581 N N . PRO A 1 471 ? 54.763 67.148 17.552 1.00 9.74 471 PRO A N 1
ATOM 3582 C CA . PRO A 1 471 ? 54.115 68.426 17.880 1.00 8.81 471 PRO A CA 1
ATOM 3583 C C . PRO A 1 471 ? 53.830 69.303 16.645 1.00 9.80 471 PRO A C 1
ATOM 3584 O O . PRO A 1 471 ? 54.234 70.479 16.596 1.00 8.49 471 PRO A O 1
ATOM 3588 N N . THR A 1 472 ? 53.073 68.760 15.695 1.00 7.85 472 THR A N 1
ATOM 3589 C CA . THR A 1 472 ? 52.738 69.463 14.463 1.00 8.05 472 THR A CA 1
ATOM 3590 C C . THR A 1 472 ? 52.254 70.901 14.654 1.00 7.85 472 THR A C 1
ATOM 3591 O O . THR A 1 472 ? 52.736 71.813 13.981 1.00 8.38 472 THR A O 1
ATOM 3595 N N . ARG A 1 473 ? 51.324 71.128 15.574 1.00 7.56 473 ARG A N 1
ATOM 3596 C CA . ARG A 1 473 ? 50.823 72.485 15.775 1.00 7.78 473 ARG A CA 1
ATOM 3597 C C . ARG A 1 473 ? 51.883 73.484 16.272 1.00 8.08 473 ARG A C 1
ATOM 3598 O O . ARG A 1 473 ? 51.837 74.663 15.925 1.00 7.45 473 ARG A O 1
ATOM 3606 N N . THR A 1 474 ? 52.853 73.016 17.052 1.00 8.02 474 THR A N 1
ATOM 36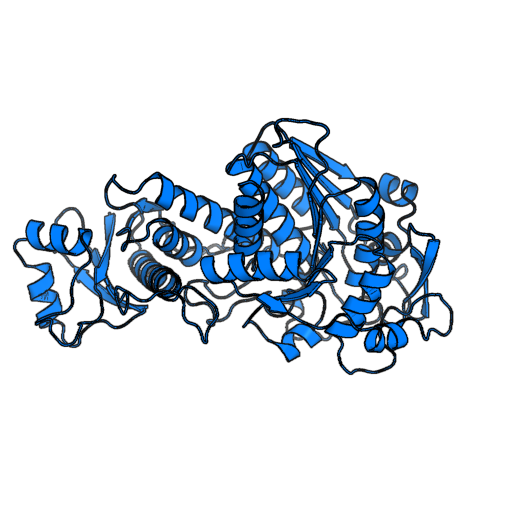07 C CA . THR A 1 474 ? 53.906 73.893 17.567 1.00 9.15 474 THR A CA 1
ATOM 3608 C C . THR A 1 474 ? 54.797 74.341 16.406 1.00 8.70 474 THR A C 1
ATOM 3609 O O . THR A 1 474 ? 55.236 75.497 16.350 1.00 9.71 474 THR A O 1
ATOM 3613 N N . LEU A 1 475 ? 55.008 73.437 15.454 1.00 8.48 475 LEU A N 1
ATOM 3614 C CA . LEU A 1 475 ? 55.792 73.739 14.265 1.00 8.82 475 LEU A CA 1
ATOM 3615 C C . LEU A 1 475 ? 55.055 74.757 13.379 1.00 9.76 475 LEU A C 1
ATOM 3616 O O . LEU A 1 475 ? 55.677 75.661 12.816 1.00 9.60 475 LEU A O 1
ATOM 3621 N N . ILE A 1 476 ? 53.737 74.591 13.230 1.00 8.83 476 ILE A N 1
ATOM 3622 C CA . ILE A 1 476 ? 52.946 75.524 12.420 1.00 9.09 476 ILE A CA 1
ATOM 3623 C C . ILE A 1 476 ? 52.980 76.917 13.055 1.00 8.32 476 ILE A C 1
ATOM 3624 O O . ILE A 1 476 ? 53.222 77.917 12.372 1.00 8.69 476 ILE A O 1
ATOM 3629 N N . GLU A 1 477 ? 52.796 76.968 14.370 1.00 8.31 477 GLU A N 1
ATOM 3630 C CA . GLU A 1 477 ? 52.801 78.233 15.108 1.00 9.82 477 GLU A CA 1
ATOM 3631 C C . GLU A 1 477 ? 54.152 78.925 14.984 1.00 10.54 477 GLU A C 1
ATOM 3632 O O . GLU A 1 477 ? 54.211 80.145 14.794 1.00 9.17 477 GLU A O 1
ATOM 3638 N N . PHE A 1 478 ? 55.233 78.151 15.101 1.00 10.22 478 PHE A N 1
ATOM 3639 C CA . PHE A 1 478 ? 56.582 78.694 14.971 1.00 9.69 478 PHE A CA 1
ATOM 3640 C C . PHE A 1 478 ? 56.713 79.370 13.597 1.00 9.92 478 PHE A C 1
ATOM 3641 O O . PHE A 1 478 ? 57.180 80.501 13.500 1.00 10.93 478 PHE A O 1
ATOM 3649 N N . LEU A 1 479 ? 56.291 78.670 12.548 1.00 10.62 479 LEU A N 1
ATOM 3650 C CA . LEU A 1 479 ? 56.366 79.197 11.191 1.00 10.94 479 LEU A CA 1
ATOM 3651 C C . LEU A 1 479 ? 55.519 80.467 11.032 1.00 11.56 479 LEU A C 1
ATOM 3652 O O . LEU A 1 479 ? 55.965 81.445 10.427 1.00 11.92 479 LEU A O 1
ATOM 3657 N N . PHE A 1 480 ? 54.305 80.447 11.572 1.00 10.65 480 PHE A N 1
ATOM 3658 C CA . PHE A 1 480 ? 53.430 81.607 11.486 1.00 12.52 480 PHE A CA 1
ATOM 3659 C C . PHE A 1 480 ? 54.105 82.845 12.092 1.00 12.36 480 PHE A C 1
ATOM 3660 O O . PHE A 1 480 ? 54.220 83.882 11.448 1.00 13.06 480 PHE A O 1
ATOM 3668 N N . ARG A 1 481 ? 54.566 82.716 13.330 1.00 12.93 481 ARG A N 1
ATOM 3669 C CA . ARG A 1 481 ? 55.217 83.812 14.024 1.00 13.63 481 ARG A CA 1
ATOM 3670 C C . ARG A 1 481 ? 56.484 84.225 13.295 1.00 15.03 481 ARG A C 1
ATOM 3671 O O . ARG A 1 481 ? 56.784 85.418 13.187 1.00 16.25 481 ARG A O 1
ATOM 3679 N N . PHE A 1 482 ? 57.214 83.248 12.769 1.00 14.52 482 PHE A N 1
ATOM 3680 C CA . PHE A 1 482 ? 58.434 83.563 12.050 1.00 14.95 482 PHE A CA 1
ATOM 3681 C C . PHE A 1 482 ? 58.104 84.432 10.843 1.00 16.18 482 PHE A C 1
ATOM 3682 O O . PHE A 1 482 ? 58.813 85.400 10.559 1.00 16.42 482 PHE A O 1
ATOM 3690 N N . SER A 1 483 ? 57.030 84.085 10.139 1.00 17.15 483 SER A N 1
ATOM 3691 C CA . SER A 1 483 ? 56.628 84.826 8.947 1.00 18.78 483 SER A CA 1
ATOM 3692 C C . SER A 1 483 ? 56.199 86.258 9.243 1.00 21.24 483 SER A C 1
ATOM 3693 O O . SER A 1 483 ? 56.238 87.106 8.350 1.00 22.72 483 SER A O 1
ATOM 3696 N N . GLN A 1 484 ? 55.776 86.518 10.478 1.00 22.61 484 GLN A N 1
ATOM 3697 C CA . GLN A 1 484 ? 55.332 87.851 10.873 1.00 26.09 484 GLN A CA 1
ATOM 3698 C C . GLN A 1 484 ? 56.458 88.725 11.401 1.00 27.51 484 GLN A C 1
ATOM 3699 O O . GLN A 1 484 ? 56.441 89.941 11.088 1.00 28.82 484 GLN A O 1
#

CATH classification: 3.40.220.10 (+1 more: 3.40.630.10)